Protein AF-0000000069002021 (afdb_homodimer)

Structure (mmCIF, N/CA/C/O backbone):
data_AF-0000000069002021-model_v1
#
loop_
_entity.id
_entity.type
_entity.pdbx_description
1 polymer 'Pathogen-related protein'
#
loop_
_atom_site.group_PDB
_atom_site.id
_atom_site.type_symbol
_atom_site.label_atom_id
_atom_site.label_alt_id
_atom_site.label_comp_id
_atom_site.label_asym_id
_atom_site.label_entity_id
_atom_site.label_seq_id
_atom_site.pdbx_PDB_ins_code
_atom_site.Cartn_x
_atom_site.Cartn_y
_atom_site.Cartn_z
_atom_site.occupancy
_atom_site.B_iso_or_equiv
_atom_site.auth_seq_id
_atom_site.auth_comp_id
_atom_site.auth_asym_id
_atom_site.auth_atom_id
_atom_site.pdbx_PDB_model_num
ATOM 1 N N . MET A 1 1 ? -6.133 -36.781 3.207 1 28.55 1 MET A N 1
ATOM 2 C CA . MET A 1 1 ? -6.461 -35.531 2.486 1 28.55 1 MET A CA 1
ATOM 3 C C . MET A 1 1 ? -7.359 -35.844 1.289 1 28.55 1 MET A C 1
ATOM 5 O O . MET A 1 1 ? -7.008 -36.656 0.428 1 28.55 1 MET A O 1
ATOM 9 N N . ALA A 1 2 ? -8.617 -35.75 1.467 1 33.75 2 ALA A N 1
ATOM 10 C CA . ALA A 1 2 ? -9.586 -36.406 0.592 1 33.75 2 ALA A CA 1
ATOM 11 C C . ALA A 1 2 ? -9.367 -36 -0.865 1 33.75 2 ALA A C 1
ATOM 13 O O . ALA A 1 2 ? -9.367 -34.812 -1.194 1 33.75 2 ALA A O 1
ATOM 14 N N . SER A 1 3 ? -8.609 -36.719 -1.532 1 37.44 3 SER A N 1
ATOM 15 C CA . SER A 1 3 ? -8.516 -36.625 -2.986 1 37.44 3 SER A CA 1
ATOM 16 C C . SER A 1 3 ? -9.898 -36.5 -3.619 1 37.44 3 SER A C 1
ATOM 18 O O . SER A 1 3 ? -10.805 -37.281 -3.322 1 37.44 3 SER A O 1
ATOM 20 N N . LEU A 1 4 ? -10.469 -35.219 -3.709 1 43.62 4 LEU A N 1
ATOM 21 C CA . LEU A 1 4 ? -11.805 -35.125 -4.289 1 43.62 4 LEU A CA 1
ATOM 22 C C . LEU A 1 4 ? -11.938 -36.031 -5.508 1 43.62 4 LEU A C 1
ATOM 24 O O . LEU A 1 4 ? -10.984 -36.188 -6.273 1 43.62 4 LEU A O 1
ATOM 28 N N . VAL A 1 5 ? -12.625 -36.906 -5.52 1 44.97 5 VAL A N 1
ATOM 29 C CA . VAL A 1 5 ? -13.086 -37.656 -6.68 1 44.97 5 VAL A CA 1
ATOM 30 C C . VAL A 1 5 ? -13.281 -36.719 -7.867 1 44.97 5 VAL A C 1
ATOM 32 O O . VAL A 1 5 ? -14.07 -35.781 -7.789 1 44.97 5 VAL A O 1
ATOM 35 N N . GLY A 1 6 ? -12.453 -36.812 -9.047 1 54.03 6 GLY A N 1
ATOM 36 C CA . GLY A 1 6 ? -12.422 -36.062 -10.305 1 54.03 6 GLY A CA 1
ATOM 37 C C . GLY A 1 6 ? -11.336 -35 -10.336 1 54.03 6 GLY A C 1
ATOM 38 O O . GLY A 1 6 ? -11.305 -34.188 -11.25 1 54.03 6 GLY A O 1
ATOM 39 N N . GLY A 1 7 ? -10.305 -35.062 -9.422 1 66.75 7 GLY A N 1
ATOM 40 C CA . GLY A 1 7 ? -9.172 -34.125 -9.445 1 66.75 7 GLY A CA 1
ATOM 41 C C . GLY A 1 7 ? -9.516 -32.75 -8.898 1 66.75 7 GLY A C 1
ATOM 42 O O . GLY A 1 7 ? -10.656 -32.5 -8.508 1 66.75 7 GLY A O 1
ATOM 43 N N . GLY A 1 8 ? -8.609 -32.094 -8.406 1 82.12 8 GLY A N 1
ATOM 44 C CA . GLY A 1 8 ? -8.859 -30.766 -7.875 1 82.12 8 GLY A CA 1
ATOM 45 C C . GLY A 1 8 ? -7.789 -30.297 -6.902 1 82.12 8 GLY A C 1
ATOM 46 O O . GLY A 1 8 ? -6.781 -30.984 -6.707 1 82.12 8 GLY A O 1
ATOM 47 N N . ASP A 1 9 ? -8 -29.141 -6.512 1 92.38 9 ASP A N 1
ATOM 48 C CA . ASP A 1 9 ? -7.113 -28.484 -5.559 1 92.38 9 ASP A CA 1
ATOM 49 C C . ASP A 1 9 ? -7.887 -28 -4.336 1 92.38 9 ASP A C 1
ATOM 51 O O . ASP A 1 9 ? -9.023 -27.531 -4.461 1 92.38 9 ASP A O 1
ATOM 55 N N . LYS A 1 10 ? -7.285 -28.156 -3.217 1 93.75 10 LYS A N 1
ATOM 56 C CA . LYS A 1 10 ? -7.949 -27.844 -1.955 1 93.75 10 LYS A CA 1
ATOM 57 C C . LYS A 1 10 ? -8.258 -26.344 -1.858 1 93.75 10 LYS A C 1
ATOM 59 O O . LYS A 1 10 ? -9.258 -25.953 -1.258 1 93.75 10 LYS A O 1
ATOM 64 N N . TYR A 1 11 ? -7.48 -25.531 -2.475 1 96.94 11 TYR A N 1
ATOM 65 C CA . TYR A 1 11 ? -7.574 -24.094 -2.195 1 96.94 11 TYR A CA 1
ATOM 66 C C . TYR A 1 11 ? -7.887 -23.312 -3.465 1 96.94 11 TYR A C 1
ATOM 68 O O . TYR A 1 11 ? -8.102 -22.094 -3.414 1 96.94 11 TYR A O 1
ATOM 76 N N . ARG A 1 12 ? -7.934 -24 -4.629 1 97.25 12 ARG A N 1
ATOM 77 C CA . ARG A 1 12 ? -8.125 -23.344 -5.918 1 97.25 12 ARG A CA 1
ATOM 78 C C . ARG A 1 12 ? -9.188 -24.062 -6.746 1 97.25 12 ARG A C 1
ATOM 80 O O . ARG A 1 12 ? -9.344 -25.281 -6.633 1 97.25 12 ARG A O 1
ATOM 87 N N . ASP A 1 13 ? -9.797 -23.234 -7.57 1 95.38 13 ASP A N 1
ATOM 88 C CA . ASP A 1 13 ? -10.781 -23.797 -8.492 1 95.38 13 ASP A CA 1
ATOM 89 C C . ASP A 1 13 ? -10.164 -24.078 -9.852 1 95.38 13 ASP A C 1
ATOM 91 O O . ASP A 1 13 ? -9.055 -23.625 -10.141 1 95.38 13 ASP A O 1
ATOM 95 N N . TYR A 1 14 ? -10.859 -24.953 -10.633 1 94.75 14 TYR A N 1
ATOM 96 C CA . TYR A 1 14 ? -10.609 -25.188 -12.047 1 94.75 14 TYR A CA 1
ATOM 97 C C . TYR A 1 14 ? -9.305 -25.953 -12.242 1 94.75 14 TYR A C 1
ATOM 99 O O . TYR A 1 14 ? -8.531 -25.641 -13.156 1 94.75 14 TYR A O 1
ATOM 107 N N . LEU A 1 15 ? -9.047 -26.828 -11.336 1 95.19 15 LEU A N 1
ATOM 108 C CA . LEU A 1 15 ? -7.883 -27.688 -11.445 1 95.19 15 LEU A CA 1
ATOM 109 C C . LEU A 1 15 ? -8.297 -29.156 -11.43 1 95.19 15 LEU A C 1
ATOM 111 O O . LEU A 1 15 ? -7.555 -30.016 -10.945 1 95.19 15 LEU A O 1
ATOM 115 N N . SER A 1 16 ? -9.531 -29.438 -11.922 1 92.44 16 SER A N 1
ATOM 116 C CA . SER A 1 16 ? -9.961 -30.812 -12.094 1 92.44 16 SER A CA 1
ATOM 117 C C . SER A 1 16 ? -9.188 -31.5 -13.211 1 92.44 16 SER A C 1
ATOM 119 O O . SER A 1 16 ? -8.523 -30.844 -14.016 1 92.44 16 SER A O 1
ATOM 121 N N . ASP A 1 17 ? -9.32 -32.781 -13.242 1 91.25 17 ASP A N 1
ATOM 122 C CA . ASP A 1 17 ? -8.641 -33.531 -14.281 1 91.25 17 ASP A CA 1
ATOM 123 C C . ASP A 1 17 ? -9.047 -33.062 -15.672 1 91.25 17 ASP A C 1
ATOM 125 O O . ASP A 1 17 ? -8.203 -32.938 -16.562 1 91.25 17 ASP A O 1
ATOM 129 N N . GLU A 1 18 ? -10.258 -32.875 -15.836 1 90.12 18 GLU A N 1
ATOM 130 C CA . GLU A 1 18 ? -10.766 -32.375 -17.109 1 90.12 18 GLU A CA 1
ATOM 131 C C . GLU A 1 18 ? -10.195 -31.016 -17.453 1 90.12 18 GLU A C 1
ATOM 133 O O . GLU A 1 18 ? -9.805 -30.766 -18.594 1 90.12 18 GLU A O 1
ATOM 138 N N . GLU A 1 19 ? -10.133 -30.156 -16.484 1 90.56 19 GLU A N 1
ATOM 139 C CA . GLU A 1 19 ? -9.586 -28.828 -16.688 1 90.56 19 GLU A CA 1
ATOM 140 C C . GLU A 1 19 ? -8.094 -28.875 -17.016 1 90.56 19 GLU A C 1
ATOM 142 O O . GLU A 1 19 ? -7.613 -28.109 -17.844 1 90.56 19 GLU A O 1
ATOM 147 N N . LEU A 1 20 ? -7.41 -29.734 -16.375 1 91.56 20 LEU A N 1
ATOM 148 C CA . LEU A 1 20 ? -5.969 -29.859 -16.594 1 91.56 20 LEU A CA 1
ATOM 149 C C . LEU A 1 20 ? -5.664 -30.25 -18.031 1 91.56 20 LEU A C 1
ATOM 151 O O . LEU A 1 20 ? -4.688 -29.766 -18.609 1 91.56 20 LEU A O 1
ATOM 155 N N . LYS A 1 21 ? -6.543 -30.984 -18.594 1 90.5 21 LYS A N 1
ATOM 156 C CA . LYS A 1 21 ? -6.336 -31.5 -19.953 1 90.5 21 LYS A CA 1
ATOM 157 C C . LYS A 1 21 ? -6.766 -30.484 -21 1 90.5 21 LYS A C 1
ATOM 159 O O . LYS A 1 21 ? -6.188 -30.422 -22.094 1 90.5 21 LYS A O 1
ATOM 164 N N . ASN A 1 22 ? -7.664 -29.656 -20.641 1 90.31 22 ASN A N 1
ATOM 165 C CA . ASN A 1 22 ? -8.297 -28.828 -21.641 1 90.31 22 ASN A CA 1
ATOM 166 C C . ASN A 1 22 ? -7.82 -27.375 -21.547 1 90.31 22 ASN A C 1
ATOM 168 O O . ASN A 1 22 ? -8.414 -26.484 -22.156 1 90.31 22 ASN A O 1
ATOM 172 N N . THR A 1 23 ? -6.875 -27.109 -20.781 1 92.38 23 THR A N 1
ATOM 173 C CA . THR A 1 23 ? -6.324 -25.766 -20.609 1 92.38 23 THR A CA 1
ATOM 174 C C . THR A 1 23 ? -4.918 -25.688 -21.203 1 92.38 23 THR A C 1
ATOM 176 O O . THR A 1 23 ? -4.133 -26.625 -21.078 1 92.38 23 THR A O 1
ATOM 179 N N . LYS A 1 24 ? -4.645 -24.578 -21.906 1 92.62 24 LYS A N 1
ATOM 180 C CA . LYS A 1 24 ? -3.281 -24.312 -22.359 1 92.62 24 LYS A CA 1
ATOM 181 C C . LYS A 1 24 ? -2.432 -23.703 -21.25 1 92.62 24 LYS A C 1
ATOM 183 O O . LYS A 1 24 ? -2.654 -22.562 -20.844 1 92.62 24 LYS A O 1
ATOM 188 N N . TRP A 1 25 ? -1.463 -24.469 -20.844 1 93.81 25 TRP A N 1
ATOM 189 C CA . TRP A 1 25 ? -0.617 -24.047 -19.734 1 93.81 25 TRP A CA 1
ATOM 190 C C . TRP A 1 25 ? 0.724 -23.516 -20.234 1 93.81 25 TRP A C 1
ATOM 192 O O . TRP A 1 25 ? 1.26 -24.016 -21.234 1 93.81 25 TRP A O 1
ATOM 202 N N . ARG A 1 26 ? 1.294 -22.578 -19.547 1 88.88 26 ARG A N 1
ATOM 203 C CA . ARG A 1 26 ? 2.584 -21.984 -19.906 1 88.88 26 ARG A CA 1
ATOM 204 C C . ARG A 1 26 ? 3.707 -23.016 -19.75 1 88.88 26 ARG A C 1
ATOM 206 O O . ARG A 1 26 ? 4.539 -23.156 -20.656 1 88.88 26 ARG A O 1
ATOM 213 N N . ASN A 1 27 ? 3.789 -23.672 -18.562 1 88.75 27 ASN A N 1
ATOM 214 C CA . ASN A 1 27 ? 4.801 -24.688 -18.266 1 88.75 27 ASN A CA 1
ATOM 215 C C . ASN A 1 27 ? 4.172 -25.953 -17.703 1 88.75 27 ASN A C 1
ATOM 217 O O . ASN A 1 27 ? 4.629 -26.5 -16.703 1 88.75 27 ASN A O 1
ATOM 221 N N . GLY A 1 28 ? 3.027 -26.344 -18.375 1 90.81 28 GLY A N 1
ATOM 222 C CA . GLY A 1 28 ? 2.297 -27.484 -17.859 1 90.81 28 GLY A CA 1
ATOM 223 C C . GLY A 1 28 ? 1.422 -27.156 -16.672 1 90.81 28 GLY A C 1
ATOM 224 O O . GLY A 1 28 ? 1.525 -26.062 -16.109 1 90.81 28 GLY A O 1
ATOM 225 N N . PRO A 1 29 ? 0.554 -28.109 -16.312 1 91.5 29 PRO A N 1
ATOM 226 C CA . PRO A 1 29 ? -0.31 -27.875 -15.156 1 91.5 29 PRO A CA 1
ATOM 227 C C . PRO A 1 29 ? 0.48 -27.656 -13.867 1 91.5 29 PRO A C 1
ATOM 229 O O . PRO A 1 29 ? 1.433 -28.391 -13.594 1 91.5 29 PRO A O 1
ATOM 232 N N . PRO A 1 30 ? 0.052 -26.703 -13.078 1 92.81 30 PRO A N 1
ATOM 233 C CA . PRO A 1 30 ? 0.797 -26.406 -11.852 1 92.81 30 PRO A CA 1
ATOM 234 C C . PRO A 1 30 ? 0.492 -27.391 -10.727 1 92.81 30 PRO A C 1
ATOM 236 O O . PRO A 1 30 ? -0.571 -28.016 -10.727 1 92.81 30 PRO A O 1
ATOM 239 N N . THR A 1 31 ? 1.502 -27.531 -9.867 1 92.25 31 THR A N 1
ATOM 240 C CA . THR A 1 31 ? 1.326 -28.219 -8.594 1 92.25 31 THR A CA 1
ATOM 241 C C . THR A 1 31 ? 1.555 -27.266 -7.426 1 92.25 31 THR A C 1
ATOM 243 O O . THR A 1 31 ? 2.428 -26.391 -7.488 1 92.25 31 THR A O 1
ATOM 246 N N . TYR A 1 32 ? 0.785 -27.422 -6.395 1 95.38 32 TYR A N 1
ATOM 247 C CA . TYR A 1 32 ? 0.842 -26.453 -5.301 1 95.38 32 TYR A CA 1
ATOM 248 C C . TYR A 1 32 ? 1.176 -27.141 -3.982 1 95.38 32 TYR A C 1
ATOM 250 O O . TYR A 1 32 ? 1.042 -26.547 -2.912 1 95.38 32 TYR A O 1
ATOM 258 N N . ASP A 1 33 ? 1.68 -28.328 -4.082 1 95.12 33 ASP A N 1
ATOM 259 C CA . ASP A 1 33 ? 1.96 -29.109 -2.881 1 95.12 33 ASP A CA 1
ATOM 260 C C . ASP A 1 33 ? 2.949 -28.375 -1.975 1 95.12 33 ASP A C 1
ATOM 262 O O . ASP A 1 33 ? 2.734 -28.281 -0.765 1 95.12 33 ASP A O 1
ATOM 266 N N . VAL A 1 34 ? 3.971 -27.891 -2.541 1 95.88 34 VAL A N 1
ATOM 267 C CA . VAL A 1 34 ? 5.043 -27.266 -1.77 1 95.88 34 VAL A CA 1
ATOM 268 C C . VAL A 1 34 ? 4.523 -26.016 -1.074 1 95.88 34 VAL A C 1
ATOM 270 O O . VAL A 1 34 ? 4.645 -25.875 0.146 1 95.88 34 VAL A O 1
ATOM 273 N N . VAL A 1 35 ? 3.893 -25.078 -1.818 1 97.19 35 VAL A N 1
ATOM 274 C CA . VAL A 1 35 ? 3.449 -23.812 -1.247 1 97.19 35 VAL A CA 1
ATOM 275 C C . VAL A 1 35 ? 2.262 -24.047 -0.318 1 97.19 35 VAL A C 1
ATOM 277 O O . VAL A 1 35 ? 2.107 -23.359 0.694 1 97.19 35 VAL A O 1
ATOM 280 N N . ASP A 1 36 ? 1.427 -25.047 -0.603 1 97.81 36 ASP A N 1
ATOM 281 C CA . ASP A 1 36 ? 0.29 -25.344 0.262 1 97.81 36 ASP A CA 1
ATOM 282 C C . ASP A 1 36 ? 0.752 -25.906 1.602 1 97.81 36 ASP A C 1
ATOM 284 O O . ASP A 1 36 ? 0.124 -25.672 2.635 1 97.81 36 ASP A O 1
ATOM 288 N N . LYS A 1 37 ? 1.803 -26.703 1.542 1 97.88 37 LYS A N 1
ATOM 289 C CA . LYS A 1 37 ? 2.377 -27.172 2.795 1 97.88 37 LYS A CA 1
ATOM 290 C C . LYS A 1 37 ? 2.838 -26.016 3.67 1 97.88 37 LYS A C 1
ATOM 292 O O . LYS A 1 37 ? 2.523 -25.969 4.863 1 97.88 37 LYS A O 1
ATOM 297 N N . LEU A 1 38 ? 3.562 -25.094 3.123 1 98.38 38 LEU A N 1
ATOM 298 C CA . LEU A 1 38 ? 3.996 -23.906 3.84 1 98.38 38 LEU A CA 1
ATOM 299 C C . LEU A 1 38 ? 2.797 -23.125 4.367 1 98.38 38 LEU A C 1
ATOM 301 O O . LEU A 1 38 ? 2.773 -22.734 5.539 1 98.38 38 LEU A O 1
ATOM 305 N N . PHE A 1 39 ? 1.794 -22.984 3.559 1 98.62 39 PHE A N 1
ATOM 306 C CA . PHE A 1 39 ? 0.567 -22.266 3.889 1 98.62 39 PHE A CA 1
ATOM 307 C C . PHE A 1 39 ? -0.126 -22.906 5.086 1 98.62 39 PHE A C 1
ATOM 309 O O . PHE A 1 39 ? -0.451 -22.219 6.059 1 98.62 39 PHE A O 1
ATOM 316 N N . GLU A 1 40 ? -0.226 -24.094 5.035 1 98.25 40 GLU A N 1
ATOM 317 C CA . GLU A 1 40 ? -0.945 -24.797 6.094 1 98.25 40 GLU A CA 1
ATOM 318 C C . GLU A 1 40 ? -0.158 -24.781 7.402 1 98.25 40 GLU A C 1
ATOM 320 O O . GLU A 1 40 ? -0.74 -24.672 8.484 1 98.25 40 GLU A O 1
ATOM 325 N N . GLN A 1 41 ? 1.05 -24.812 7.281 1 98.25 41 GLN A N 1
ATOM 326 C CA . GLN A 1 41 ? 1.897 -24.875 8.469 1 98.25 41 GLN A CA 1
ATOM 327 C C . GLN A 1 41 ? 1.972 -23.516 9.156 1 98.25 41 GLN A C 1
ATOM 329 O O . GLN A 1 41 ? 2.102 -23.438 10.375 1 98.25 41 GLN A O 1
ATOM 334 N N . GLU A 1 42 ? 1.849 -22.406 8.328 1 98.56 42 GLU A N 1
ATOM 335 C CA . GLU A 1 42 ? 2.262 -21.141 8.914 1 98.56 42 GLU A CA 1
ATOM 336 C C . GLU A 1 42 ? 1.166 -20.078 8.781 1 98.56 42 GLU A C 1
ATOM 338 O O . GLU A 1 42 ? 1.31 -18.969 9.273 1 98.56 42 GLU A O 1
ATOM 343 N N . ARG A 1 43 ? 0.041 -20.422 8.117 1 98.56 43 ARG A N 1
ATOM 344 C CA . ARG A 1 43 ? -1.068 -19.469 8.078 1 98.56 43 ARG A CA 1
ATOM 345 C C . ARG A 1 43 ? -1.51 -19.078 9.484 1 98.56 43 ARG A C 1
ATOM 347 O O . ARG A 1 43 ? -1.4 -19.875 10.414 1 98.56 43 ARG A O 1
ATOM 354 N N . THR A 1 44 ? -1.984 -17.844 9.617 1 98.44 44 THR A N 1
ATOM 355 C CA . THR A 1 44 ? -2.369 -17.344 10.938 1 98.44 44 THR A CA 1
ATOM 356 C C . THR A 1 44 ? -3.887 -17.375 11.102 1 98.44 44 THR A C 1
ATOM 358 O O . THR A 1 44 ? -4.402 -17.141 12.195 1 98.44 44 THR A O 1
ATOM 361 N N . HIS A 1 45 ? -4.617 -17.688 9.984 1 98.19 45 HIS A N 1
ATOM 362 C CA . HIS A 1 45 ? -6.074 -17.766 10.008 1 98.19 45 HIS A CA 1
ATOM 363 C C . HIS A 1 45 ? -6.566 -19.031 9.289 1 98.19 45 HIS A C 1
ATOM 365 O O . HIS A 1 45 ? -6.031 -19.406 8.242 1 98.19 45 HIS A O 1
ATOM 371 N N . VAL A 1 46 ? -7.52 -19.672 9.945 1 97.94 46 VAL A N 1
ATOM 372 C CA . VAL A 1 46 ? -8.297 -20.719 9.297 1 97.94 46 VAL A CA 1
ATOM 373 C C . VAL A 1 46 ? -9.766 -20.297 9.219 1 97.94 46 VAL A C 1
ATOM 375 O O . VAL A 1 46 ? -10.406 -20.078 10.25 1 97.94 46 VAL A O 1
ATOM 378 N N . TRP A 1 47 ? -10.25 -20.188 8.031 1 98 47 TRP A N 1
ATOM 379 C CA . TRP A 1 47 ? -11.617 -19.719 7.848 1 98 47 TRP A CA 1
ATOM 380 C C . TRP A 1 47 ? -12.586 -20.875 7.68 1 98 47 TRP A C 1
ATOM 382 O O . TRP A 1 47 ? -12.258 -21.875 7.047 1 98 47 TRP A O 1
ATOM 392 N N . ALA A 1 48 ? -13.781 -20.672 8.188 1 97.75 48 ALA A N 1
ATOM 393 C CA . ALA A 1 48 ? -14.82 -21.672 8.023 1 97.75 48 ALA A CA 1
ATOM 394 C C . ALA A 1 48 ? -15.164 -21.875 6.551 1 97.75 48 ALA A C 1
ATOM 396 O O . ALA A 1 48 ? -15.273 -20.906 5.801 1 97.75 48 ALA A O 1
ATOM 397 N N . GLU A 1 49 ? -15.312 -23.188 6.223 1 95.5 49 GLU A N 1
ATOM 398 C CA . GLU A 1 49 ? -15.688 -23.484 4.848 1 95.5 49 GLU A CA 1
ATOM 399 C C . GLU A 1 49 ? -16.969 -22.75 4.449 1 95.5 49 GLU A C 1
ATOM 401 O O . GLU A 1 49 ? -17.938 -22.75 5.195 1 95.5 49 GLU A O 1
ATOM 406 N N . GLY A 1 50 ? -16.891 -22.016 3.387 1 95.81 50 GLY A N 1
ATOM 407 C CA . GLY A 1 50 ? -18.078 -21.328 2.885 1 95.81 50 GLY A CA 1
ATOM 408 C C . GLY A 1 50 ? -18.203 -19.906 3.395 1 95.81 50 GLY A C 1
ATOM 409 O O . GLY A 1 50 ? -19.047 -19.141 2.908 1 95.81 50 GLY A O 1
ATOM 410 N N . SER A 1 51 ? -17.422 -19.531 4.406 1 97.69 51 SER A N 1
ATOM 411 C CA . SER A 1 51 ? -17.438 -18.156 4.863 1 97.69 51 SER A CA 1
ATOM 412 C C . SER A 1 51 ? -16.969 -17.203 3.762 1 97.69 51 SER A C 1
ATOM 414 O O . SER A 1 51 ? -16.406 -17.641 2.758 1 97.69 51 SER A O 1
ATOM 416 N N . VAL A 1 52 ? -17.297 -15.961 3.914 1 97.88 52 VAL A N 1
ATOM 417 C CA . VAL A 1 52 ? -16.875 -14.969 2.93 1 97.88 52 VAL A CA 1
ATOM 418 C C . VAL A 1 52 ? -15.359 -14.961 2.814 1 97.88 52 VAL A C 1
ATOM 420 O O . VAL A 1 52 ? -14.812 -14.859 1.712 1 97.88 52 VAL A O 1
ATOM 423 N N . GLU A 1 53 ? -14.656 -15.094 3.936 1 98.44 53 GLU A N 1
ATOM 424 C CA . GLU A 1 53 ? -13.195 -15.125 3.943 1 98.44 53 GLU A CA 1
ATOM 425 C C . GLU A 1 53 ? -12.664 -16.344 3.178 1 98.44 53 GLU A C 1
ATOM 427 O O . GLU A 1 53 ? -11.695 -16.219 2.418 1 98.44 53 GLU A O 1
ATOM 432 N N . ASP A 1 54 ? -13.281 -17.438 3.367 1 98.12 54 ASP A N 1
ATOM 433 C CA . ASP A 1 54 ? -12.914 -18.656 2.654 1 98.12 54 ASP A CA 1
ATOM 434 C C . ASP A 1 54 ? -13.094 -18.484 1.146 1 98.12 54 ASP A C 1
ATOM 436 O O . ASP A 1 54 ? -12.211 -18.844 0.367 1 98.12 54 ASP A O 1
ATOM 440 N N . LYS A 1 55 ? -14.172 -17.922 0.771 1 98.06 55 LYS A N 1
ATOM 441 C CA . LYS A 1 55 ? -14.484 -17.719 -0.64 1 98.06 55 LYS A CA 1
ATOM 442 C C . LYS A 1 55 ? -13.523 -16.719 -1.279 1 98.06 55 LYS A C 1
ATOM 444 O O . LYS A 1 55 ? -13.07 -16.922 -2.408 1 98.06 55 LYS A O 1
ATOM 449 N N . VAL A 1 56 ? -13.211 -15.68 -0.537 1 98.56 56 VAL A N 1
ATOM 450 C CA . VAL A 1 56 ? -12.305 -14.664 -1.055 1 98.56 56 VAL A CA 1
ATOM 451 C C . VAL A 1 56 ? -10.898 -15.242 -1.19 1 98.56 56 VAL A C 1
ATOM 453 O O . VAL A 1 56 ? -10.211 -14.992 -2.186 1 98.56 56 VAL A O 1
ATOM 456 N N . GLN A 1 57 ? -10.469 -15.992 -0.237 1 98.75 57 GLN A N 1
ATOM 457 C CA . GLN A 1 57 ? -9.156 -16.625 -0.3 1 98.75 57 GLN A CA 1
ATOM 458 C C . GLN A 1 57 ? -9.055 -17.578 -1.482 1 98.75 57 GLN A C 1
ATOM 460 O O . GLN A 1 57 ? -8.055 -17.594 -2.195 1 98.75 57 GLN A O 1
ATOM 465 N N . ARG A 1 58 ? -10.086 -18.375 -1.699 1 98.25 58 ARG A N 1
ATOM 466 C CA . ARG A 1 58 ? -10.125 -19.281 -2.84 1 98.25 58 ARG A CA 1
ATOM 467 C C . ARG A 1 58 ? -10.094 -18.516 -4.156 1 98.25 58 ARG A C 1
ATOM 469 O O . ARG A 1 58 ? -9.367 -18.875 -5.078 1 98.25 58 ARG A O 1
ATOM 476 N N . LEU A 1 59 ? -10.859 -17.438 -4.23 1 98.25 59 LEU A N 1
ATOM 477 C CA . LEU A 1 59 ? -10.883 -16.609 -5.426 1 98.25 59 LEU A CA 1
ATOM 478 C C . LEU A 1 59 ? -9.508 -16.016 -5.703 1 98.25 59 LEU A C 1
ATOM 480 O O . LEU A 1 59 ? -9.031 -16.031 -6.84 1 98.25 59 LEU A O 1
ATOM 484 N N . LEU A 1 60 ? -8.875 -15.516 -4.648 1 98.56 60 LEU A N 1
ATOM 485 C CA . LEU A 1 60 ? -7.547 -14.922 -4.762 1 98.56 60 LEU A CA 1
ATOM 486 C C . LEU A 1 60 ? -6.539 -15.945 -5.285 1 98.56 60 LEU A C 1
ATOM 488 O O . LEU A 1 60 ? -5.816 -15.672 -6.246 1 98.56 60 LEU A O 1
ATOM 492 N N . LYS A 1 61 ? -6.508 -17.078 -4.691 1 98.31 61 LYS A N 1
ATOM 493 C CA . LYS A 1 61 ? -5.551 -18.109 -5.074 1 98.31 61 LYS A CA 1
ATOM 494 C C . LYS A 1 61 ? -5.844 -18.641 -6.477 1 98.31 61 LYS A C 1
ATOM 496 O O . LYS A 1 61 ? -4.922 -18.938 -7.238 1 98.31 61 LYS A O 1
ATOM 501 N N . THR A 1 62 ? -7.102 -18.75 -6.809 1 97.75 62 THR A N 1
ATOM 502 C CA . THR A 1 62 ? -7.496 -19.172 -8.148 1 97.75 62 THR A CA 1
ATOM 503 C C . THR A 1 62 ? -7.066 -18.141 -9.188 1 97.75 62 THR A C 1
ATOM 505 O O . THR A 1 62 ? -6.473 -18.5 -10.211 1 97.75 62 THR A O 1
ATOM 508 N N . TRP A 1 63 ? -7.371 -16.922 -8.898 1 97.31 63 TRP A N 1
ATOM 509 C CA . TRP A 1 63 ? -7 -15.836 -9.797 1 97.31 63 TRP A CA 1
ATOM 510 C C . TRP A 1 63 ? -5.492 -15.812 -10.039 1 97.31 63 TRP A C 1
ATOM 512 O O . TRP A 1 63 ? -5.039 -15.703 -11.18 1 97.31 63 TRP A O 1
ATOM 522 N N . GLU A 1 64 ? -4.746 -15.922 -8.953 1 95.88 64 GLU A N 1
ATOM 523 C CA . GLU A 1 64 ? -3.289 -15.922 -9.062 1 95.88 64 GLU A CA 1
ATOM 524 C C . GLU A 1 64 ? -2.803 -17.094 -9.906 1 95.88 64 GLU A C 1
ATOM 526 O O . GLU A 1 64 ? -1.912 -16.938 -10.742 1 95.88 64 GLU A O 1
ATOM 531 N N . MET A 1 65 ? -3.32 -18.25 -9.672 1 95.44 65 MET A N 1
ATOM 532 C CA . MET A 1 65 ? -2.967 -19.438 -10.43 1 95.44 65 MET A CA 1
ATOM 533 C C . MET A 1 65 ? -3.199 -19.219 -11.922 1 95.44 65 MET A C 1
ATOM 535 O O . MET A 1 65 ? -2.324 -19.516 -12.742 1 95.44 65 MET A O 1
ATOM 539 N N . GLU A 1 66 ? -4.312 -18.703 -12.25 1 95 66 GLU A N 1
ATOM 540 C CA . GLU A 1 66 ? -4.637 -18.469 -13.656 1 95 66 GLU A CA 1
ATOM 541 C C . GLU A 1 66 ? -3.725 -17.422 -14.273 1 95 66 GLU A C 1
ATOM 543 O O . GLU A 1 66 ? -3.236 -17.594 -15.391 1 95 66 GLU A O 1
ATOM 548 N N . LEU A 1 67 ? -3.479 -16.391 -13.539 1 92.12 67 LEU A N 1
ATOM 549 C CA . LEU A 1 67 ? -2.639 -15.297 -14.008 1 92.12 67 LEU A CA 1
ATOM 550 C C . LEU A 1 67 ? -1.229 -15.781 -14.32 1 92.12 67 LEU A C 1
ATOM 552 O O . LEU A 1 67 ? -0.63 -15.367 -15.32 1 92.12 67 LEU A O 1
ATOM 556 N N . VAL A 1 68 ? -0.742 -16.656 -13.547 1 90.75 68 VAL A N 1
ATOM 557 C CA . VAL A 1 68 ? 0.65 -17.078 -13.648 1 90.75 68 VAL A CA 1
ATOM 558 C C . VAL A 1 68 ? 0.773 -18.219 -14.656 1 90.75 68 VAL A C 1
ATOM 560 O O . VAL A 1 68 ? 1.729 -18.266 -15.43 1 90.75 68 VAL A O 1
ATOM 563 N N . HIS A 1 69 ? -0.209 -19.109 -14.742 1 92.81 69 HIS A N 1
ATOM 564 C CA . HIS A 1 69 ? 0.049 -20.375 -15.398 1 92.81 69 HIS A CA 1
ATOM 565 C C . HIS A 1 69 ? -0.693 -20.469 -16.719 1 92.81 69 HIS A C 1
ATOM 567 O O . HIS A 1 69 ? -0.338 -21.297 -17.578 1 92.81 69 HIS A O 1
ATOM 573 N N . LYS A 1 70 ? -1.749 -19.75 -16.859 1 91.81 70 LYS A N 1
ATOM 574 C CA . LYS A 1 70 ? -2.48 -19.828 -18.125 1 91.81 70 LYS A CA 1
ATOM 575 C C . LYS A 1 70 ? -1.902 -18.859 -19.156 1 91.81 70 LYS A C 1
ATOM 577 O O . LYS A 1 70 ? -1.621 -17.703 -18.828 1 91.81 70 LYS A O 1
ATOM 582 N N . ILE A 1 71 ? -1.74 -19.312 -20.344 1 88.31 71 ILE A N 1
ATOM 583 C CA . ILE A 1 71 ? -1.117 -18.531 -21.406 1 88.31 71 ILE A CA 1
ATOM 584 C C . ILE A 1 71 ? -2.152 -17.609 -22.047 1 88.31 71 ILE A C 1
ATOM 586 O O . ILE A 1 71 ? -1.865 -16.453 -22.344 1 88.31 71 ILE A O 1
ATOM 590 N N . ASP A 1 72 ? -3.314 -18.141 -22.266 1 89.5 72 ASP A N 1
ATOM 591 C CA . ASP A 1 72 ? -4.387 -17.422 -22.938 1 89.5 72 ASP A CA 1
ATOM 592 C C . ASP A 1 72 ? -5.324 -16.766 -21.922 1 89.5 72 ASP A C 1
ATOM 594 O O . ASP A 1 72 ? -6.035 -17.453 -21.188 1 89.5 72 ASP A O 1
ATOM 598 N N . PRO A 1 73 ? -5.363 -15.422 -21.969 1 89.06 73 PRO A N 1
ATOM 599 C CA . PRO A 1 73 ? -6.262 -14.742 -21.031 1 89.06 73 PRO A CA 1
ATOM 600 C C . PRO A 1 73 ? -7.715 -15.188 -21.172 1 89.06 73 PRO A C 1
ATOM 602 O O . PRO A 1 73 ? -8.484 -15.125 -20.219 1 89.06 73 PRO A O 1
ATOM 605 N N . ASN A 1 74 ? -8.047 -15.656 -22.312 1 89.38 74 ASN A N 1
ATOM 606 C CA . ASN A 1 74 ? -9.422 -16.094 -22.531 1 89.38 74 ASN A CA 1
ATOM 607 C C . ASN A 1 74 ? -9.727 -17.406 -21.828 1 89.38 74 ASN A C 1
ATOM 609 O O . ASN A 1 74 ? -10.891 -17.781 -21.688 1 89.38 74 ASN A O 1
ATOM 613 N N . ASP A 1 75 ? -8.734 -18.078 -21.375 1 91.12 75 ASP A N 1
ATOM 614 C CA . ASP A 1 75 ? -8.914 -19.328 -20.625 1 91.12 75 ASP A CA 1
ATOM 615 C C . ASP A 1 75 ? -9.141 -19.047 -19.141 1 91.12 75 ASP A C 1
ATOM 617 O O . ASP A 1 75 ? -9.477 -19.953 -18.375 1 91.12 75 ASP A O 1
ATOM 621 N N . MET A 1 76 ? -8.992 -17.812 -18.75 1 93.31 76 MET A N 1
ATOM 622 C CA . MET A 1 76 ? -9.203 -17.484 -17.344 1 93.31 76 MET A CA 1
ATOM 623 C C . MET A 1 76 ? -10.688 -17.484 -17 1 93.31 76 MET A C 1
ATOM 625 O O . MET A 1 76 ? -11.5 -16.906 -17.719 1 93.31 76 MET A O 1
ATOM 629 N N . LYS A 1 77 ? -10.969 -18.078 -15.945 1 95.62 77 LYS A N 1
ATOM 630 C CA . LYS A 1 77 ? -12.375 -18.234 -15.562 1 95.62 77 LYS A CA 1
ATOM 631 C C . LYS A 1 77 ? -12.727 -17.312 -14.398 1 95.62 77 LYS A C 1
ATOM 633 O O . LYS A 1 77 ? -13.898 -17.016 -14.172 1 95.62 77 LYS A O 1
ATOM 638 N N . SER A 1 78 ? -11.758 -16.875 -13.664 1 96.88 78 SER A N 1
ATOM 639 C CA . SER A 1 78 ? -12 -15.992 -12.531 1 96.88 78 SER A CA 1
ATOM 640 C C . SER A 1 78 ? -12.203 -14.547 -12.984 1 96.88 78 SER A C 1
ATOM 642 O O . SER A 1 78 ? -12.695 -13.711 -12.227 1 96.88 78 SER A O 1
ATOM 644 N N . VAL A 1 79 ? -11.789 -14.266 -14.211 1 96.69 79 VAL A N 1
ATOM 645 C CA . VAL A 1 79 ? -11.836 -12.891 -14.703 1 96.69 79 VAL A CA 1
ATOM 646 C C . VAL A 1 79 ? -12.641 -12.836 -16 1 96.69 79 VAL A C 1
ATOM 648 O O . VAL A 1 79 ? -12.773 -13.844 -16.703 1 96.69 79 VAL A O 1
ATOM 651 N N . ASP A 1 80 ? -13.195 -11.688 -16.25 1 95.44 80 ASP A N 1
ATOM 652 C CA . ASP A 1 80 ? -13.648 -11.328 -17.578 1 95.44 80 ASP A CA 1
ATOM 653 C C . ASP A 1 80 ? -12.547 -10.641 -18.375 1 95.44 80 ASP A C 1
ATOM 655 O O . ASP A 1 80 ? -12.242 -9.469 -18.141 1 95.44 80 ASP A O 1
ATOM 659 N N . PRO A 1 81 ? -11.945 -11.312 -19.266 1 92.06 81 PRO A N 1
ATOM 660 C CA . PRO A 1 81 ? -10.75 -10.773 -19.906 1 92.06 81 PRO A CA 1
ATOM 661 C C . PRO A 1 81 ? -11.047 -9.539 -20.766 1 92.06 81 PRO A C 1
ATOM 663 O O . PRO A 1 81 ? -10.133 -8.789 -21.109 1 92.06 81 PRO A O 1
ATOM 666 N N . THR A 1 82 ? -12.297 -9.289 -21.125 1 93.62 82 THR A N 1
ATOM 667 C CA . THR A 1 82 ? -12.648 -8.164 -21.984 1 93.62 82 THR A CA 1
ATOM 668 C C . THR A 1 82 ? -12.805 -6.891 -21.156 1 93.62 82 THR A C 1
ATOM 670 O O . THR A 1 82 ? -12.758 -5.785 -21.703 1 93.62 82 THR A O 1
ATOM 673 N N . LYS A 1 83 ? -12.906 -7.066 -19.859 1 96.44 83 LYS A N 1
ATOM 674 C CA . LYS A 1 83 ? -13.156 -5.906 -19 1 96.44 83 LYS A CA 1
ATOM 675 C C . LYS A 1 83 ? -12.062 -5.746 -17.953 1 96.44 83 LYS A C 1
ATOM 677 O O . LYS A 1 83 ? -11.914 -4.676 -17.359 1 96.44 83 LYS A O 1
ATOM 682 N N . PHE A 1 84 ? -11.328 -6.746 -17.812 1 97.31 84 PHE A N 1
ATOM 683 C CA . PHE A 1 84 ? -10.438 -6.859 -16.672 1 97.31 84 PHE A CA 1
ATOM 684 C C . PHE A 1 84 ? -9.305 -5.84 -16.75 1 97.31 84 PHE A C 1
ATOM 686 O O . PHE A 1 84 ? -8.68 -5.691 -17.812 1 97.31 84 PHE A O 1
ATOM 693 N N . LYS A 1 85 ? -9.086 -5.117 -15.602 1 97.69 85 LYS A N 1
ATOM 694 C CA . LYS A 1 85 ? -7.918 -4.258 -15.406 1 97.69 85 LYS A CA 1
ATOM 695 C C . LYS A 1 85 ? -7.301 -4.473 -14.031 1 97.69 85 LYS A C 1
ATOM 697 O O . LYS A 1 85 ? -8.016 -4.621 -13.039 1 97.69 85 LYS A O 1
ATOM 702 N N . LYS A 1 86 ? -6.031 -4.5 -14.031 1 97.81 86 LYS A N 1
ATOM 703 C CA . LYS A 1 86 ? -5.301 -4.648 -12.781 1 97.81 86 LYS A CA 1
ATOM 704 C C . LYS A 1 86 ? -4.379 -3.461 -12.531 1 97.81 86 LYS A C 1
ATOM 706 O O . LYS A 1 86 ? -3.646 -3.041 -13.43 1 97.81 86 LYS A O 1
ATOM 711 N N . SER A 1 87 ? -4.414 -2.934 -11.32 1 97.94 87 SER A N 1
ATOM 712 C CA . SER A 1 87 ? -3.523 -1.831 -10.969 1 97.94 87 SER A CA 1
ATOM 713 C C . SER A 1 87 ? -2.875 -2.055 -9.609 1 97.94 87 SER A C 1
ATOM 715 O O . SER A 1 87 ? -3.422 -2.766 -8.758 1 97.94 87 SER A O 1
ATOM 717 N N . VAL A 1 88 ? -1.698 -1.497 -9.477 1 98.19 88 VAL A N 1
ATOM 718 C CA . VAL A 1 88 ? -0.956 -1.564 -8.219 1 98.19 88 VAL A CA 1
ATOM 719 C C . VAL A 1 88 ? -0.623 -0.154 -7.742 1 98.19 88 VAL A C 1
ATOM 721 O O . VAL A 1 88 ? -0.055 0.645 -8.492 1 98.19 88 VAL A O 1
ATOM 724 N N . ASN A 1 89 ? -1.023 0.121 -6.539 1 98.5 89 ASN A N 1
ATOM 725 C CA . ASN A 1 89 ? -0.696 1.373 -5.863 1 98.5 89 ASN A CA 1
ATOM 726 C C . ASN A 1 89 ? -1.221 2.58 -6.637 1 98.5 89 ASN A C 1
ATOM 728 O O . ASN A 1 89 ? -0.536 3.598 -6.742 1 98.5 89 ASN A O 1
ATOM 732 N N . GLY A 1 90 ? -2.324 2.428 -7.238 1 97.56 90 GLY A N 1
ATOM 733 C CA . GLY A 1 90 ? -2.998 3.541 -7.887 1 97.56 90 GLY A CA 1
ATOM 734 C C . GLY A 1 90 ? -2.486 3.814 -9.289 1 97.56 90 GLY A C 1
ATOM 735 O O . GLY A 1 90 ? -2.908 4.777 -9.93 1 97.56 90 GLY A O 1
ATOM 736 N N . ARG A 1 91 ? -1.626 3 -9.789 1 97.06 91 ARG A N 1
ATOM 737 C CA . ARG A 1 91 ? -1.132 3.143 -11.156 1 97.06 91 ARG A CA 1
ATOM 738 C C . ARG A 1 91 ? -2.223 2.816 -12.164 1 97.06 91 ARG A C 1
ATOM 740 O O . ARG A 1 91 ? -3.297 2.338 -11.797 1 97.06 91 ARG A O 1
ATOM 747 N N . LYS A 1 92 ? -1.87 3.074 -13.406 1 96.12 92 LYS A N 1
ATOM 748 C CA . LYS A 1 92 ? -2.814 2.807 -14.484 1 96.12 92 LYS A CA 1
ATOM 749 C C . LYS A 1 92 ? -3.227 1.337 -14.508 1 96.12 92 LYS A C 1
ATOM 751 O O . LYS A 1 92 ? -2.391 0.449 -14.32 1 96.12 92 LYS A O 1
ATOM 756 N N . GLY A 1 93 ? -4.508 1.161 -14.688 1 97.38 93 GLY A N 1
ATOM 757 C CA . GLY A 1 93 ? -4.984 -0.202 -14.859 1 97.38 93 GLY A CA 1
ATOM 758 C C . GLY A 1 93 ? -4.488 -0.849 -16.141 1 97.38 93 GLY A C 1
ATOM 759 O O . GLY A 1 93 ? -4.566 -0.25 -17.219 1 97.38 93 GLY A O 1
ATOM 760 N N . LEU A 1 94 ? -4.016 -2.086 -16.016 1 97 94 LEU A N 1
ATOM 761 C CA . LEU A 1 94 ? -3.482 -2.814 -17.156 1 97 94 LEU A CA 1
ATOM 762 C C . LEU A 1 94 ? -4.469 -3.873 -17.641 1 97 94 LEU A C 1
ATOM 764 O O . LEU A 1 94 ? -4.977 -4.66 -16.844 1 97 94 LEU A O 1
ATOM 768 N N . THR A 1 95 ? -4.691 -3.844 -18.906 1 94.94 95 THR A N 1
ATOM 769 C CA . THR A 1 95 ? -5.387 -4.98 -19.516 1 94.94 95 THR A CA 1
ATOM 770 C C . THR A 1 95 ? -4.488 -6.215 -19.516 1 94.94 95 THR A C 1
ATOM 772 O O . THR A 1 95 ? -3.277 -6.109 -19.328 1 94.94 95 THR A O 1
ATOM 775 N N . PRO A 1 96 ? -5.121 -7.371 -19.75 1 92.06 96 PRO A N 1
ATOM 776 C CA . PRO A 1 96 ? -4.289 -8.57 -19.844 1 92.06 96 PRO A CA 1
ATOM 777 C C . PRO A 1 96 ? -3.197 -8.453 -20.906 1 92.06 96 PRO A C 1
ATOM 779 O O . PRO A 1 96 ? -2.051 -8.844 -20.672 1 92.06 96 PRO A O 1
ATOM 782 N N . GLU A 1 97 ? -3.473 -7.84 -22.016 1 89.44 97 GLU A N 1
ATOM 783 C CA . GLU A 1 97 ? -2.504 -7.664 -23.094 1 89.44 97 GLU A CA 1
ATOM 784 C C . GLU A 1 97 ? -1.381 -6.719 -22.688 1 89.44 97 GLU A C 1
ATOM 786 O O . GLU A 1 97 ? -0.209 -6.977 -22.953 1 89.44 97 GLU A O 1
ATOM 791 N N . GLU A 1 98 ? -1.735 -5.656 -22.047 1 93.06 98 GLU A N 1
ATOM 792 C CA . GLU A 1 98 ? -0.734 -4.707 -21.562 1 93.06 98 GLU A CA 1
ATOM 793 C C . GLU A 1 98 ? 0.166 -5.344 -20.516 1 93.06 98 GLU A C 1
ATOM 795 O O . GLU A 1 98 ? 1.371 -5.086 -20.484 1 93.06 98 GLU A O 1
ATOM 800 N N . ALA A 1 99 ? -0.441 -6.121 -19.656 1 91.94 99 ALA A N 1
ATOM 801 C CA . ALA 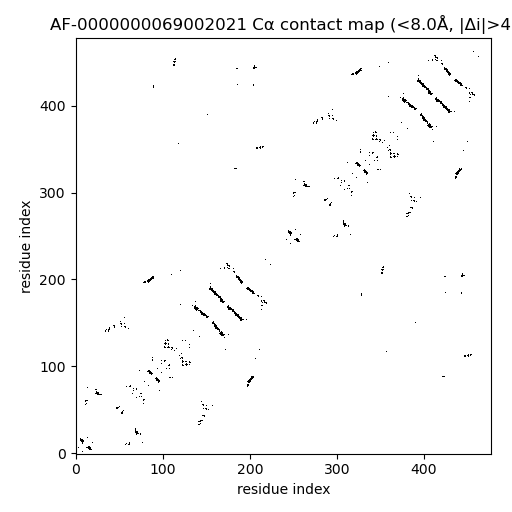A 1 99 ? 0.317 -6.812 -18.625 1 91.94 99 ALA A CA 1
ATOM 802 C C . ALA A 1 99 ? 1.344 -7.762 -19.234 1 91.94 99 ALA A C 1
ATOM 804 O O . ALA A 1 99 ? 2.488 -7.824 -18.781 1 91.94 99 ALA A O 1
ATOM 805 N N . ILE A 1 100 ? 0.923 -8.5 -20.203 1 87.38 100 ILE A N 1
ATOM 806 C CA . ILE A 1 100 ? 1.806 -9.445 -20.891 1 87.38 100 ILE A CA 1
ATOM 807 C C . ILE A 1 100 ? 2.979 -8.688 -21.516 1 87.38 100 ILE A C 1
ATOM 809 O O . ILE A 1 100 ? 4.129 -9.125 -21.406 1 87.38 100 ILE A O 1
ATOM 813 N N . LYS A 1 101 ? 2.736 -7.531 -22.094 1 88.69 101 LYS A N 1
ATOM 814 C CA . LYS A 1 101 ? 3.768 -6.723 -22.734 1 88.69 101 LYS A CA 1
ATOM 815 C C . LYS A 1 101 ? 4.809 -6.25 -21.719 1 88.69 101 LYS A C 1
ATOM 817 O O . LYS A 1 101 ? 5.988 -6.105 -22.062 1 88.69 101 LYS A O 1
ATOM 822 N N . LEU A 1 102 ? 4.379 -6.133 -20.516 1 89.56 102 LEU A N 1
ATOM 823 C CA . LEU A 1 102 ? 5.266 -5.66 -19.453 1 89.56 102 LEU A CA 1
ATOM 824 C C . LEU A 1 102 ? 6 -6.828 -18.797 1 89.56 102 LEU A C 1
ATOM 826 O O . LEU A 1 102 ? 6.73 -6.637 -17.828 1 89.56 102 LEU A O 1
ATOM 830 N N . GLY A 1 103 ? 5.762 -8.023 -19.266 1 85.81 103 GLY A N 1
ATOM 831 C CA . GLY A 1 103 ? 6.438 -9.203 -18.734 1 85.81 103 GLY A CA 1
ATOM 832 C C . GLY A 1 103 ? 5.629 -9.922 -17.672 1 85.81 103 GLY A C 1
ATOM 833 O O . GLY A 1 103 ? 6.113 -10.875 -17.062 1 85.81 103 GLY A O 1
ATOM 834 N N . GLY A 1 104 ? 4.461 -9.453 -17.359 1 82.56 104 GLY A N 1
ATOM 835 C CA . GLY A 1 104 ? 3.525 -10.125 -16.484 1 82.56 104 GLY A CA 1
ATOM 836 C C . GLY A 1 104 ? 4.086 -10.367 -15.094 1 82.56 104 GLY A C 1
ATOM 837 O O . GLY A 1 104 ? 5.172 -9.883 -14.758 1 82.56 104 GLY A O 1
ATOM 838 N N . GLY A 1 105 ? 3.197 -11.055 -14.203 1 84.88 105 GLY A N 1
ATOM 839 C CA . GLY A 1 105 ? 3.617 -11.555 -12.906 1 84.88 105 GLY A CA 1
ATOM 840 C C . GLY A 1 105 ? 4.246 -10.492 -12.031 1 84.88 105 GLY A C 1
ATOM 841 O O . GLY A 1 105 ? 3.654 -9.43 -11.812 1 84.88 105 GLY A O 1
ATOM 842 N N . TYR A 1 106 ? 5.426 -10.82 -11.625 1 90.62 106 TYR A N 1
ATOM 843 C CA . TYR A 1 106 ? 6.152 -9.977 -10.688 1 90.62 106 TYR A CA 1
ATOM 844 C C . TYR A 1 106 ? 6.477 -8.625 -11.305 1 90.62 106 TYR A C 1
ATOM 846 O O . TYR A 1 106 ? 6.496 -7.605 -10.609 1 90.62 106 TYR A O 1
ATOM 854 N N . ASN A 1 107 ? 6.668 -8.594 -12.594 1 93.62 107 ASN A N 1
ATOM 855 C CA . ASN A 1 107 ? 6.996 -7.332 -13.25 1 93.62 107 ASN A CA 1
ATOM 856 C C . ASN A 1 107 ? 5.871 -6.309 -13.102 1 93.62 107 ASN A C 1
ATOM 858 O O . ASN A 1 107 ? 6.125 -5.137 -12.828 1 93.62 107 ASN A O 1
ATOM 862 N N . THR A 1 108 ? 4.668 -6.77 -13.273 1 94.81 108 THR A N 1
ATOM 863 C CA . THR A 1 108 ? 3.537 -5.852 -13.18 1 94.81 108 THR A CA 1
ATOM 864 C C . THR A 1 108 ? 3.246 -5.492 -11.719 1 94.81 108 THR A C 1
ATOM 866 O O . THR A 1 108 ? 2.754 -4.402 -11.43 1 94.81 108 THR A O 1
ATOM 869 N N . PHE A 1 109 ? 3.619 -6.363 -10.789 1 96.56 109 PHE A N 1
ATOM 870 C CA . PHE A 1 109 ? 3.365 -6.121 -9.375 1 96.56 109 PHE A CA 1
ATOM 871 C C . PHE A 1 109 ? 4.438 -5.215 -8.781 1 96.56 109 PHE A C 1
ATOM 873 O O . PHE A 1 109 ? 4.203 -4.539 -7.781 1 96.56 109 PHE A O 1
ATOM 880 N N . LEU A 1 110 ? 5.59 -5.164 -9.422 1 96.81 110 LEU A N 1
ATOM 881 C CA . LEU A 1 110 ? 6.711 -4.461 -8.805 1 96.81 110 LEU A CA 1
ATOM 882 C C . LEU A 1 110 ? 7.098 -3.234 -9.625 1 96.81 110 LEU A C 1
ATOM 884 O O . LEU A 1 110 ? 8.25 -2.799 -9.586 1 96.81 110 LEU A O 1
ATOM 888 N N . GLN A 1 111 ? 6.109 -2.727 -10.391 1 94.81 111 GLN A N 1
ATOM 889 C CA . GLN A 1 111 ? 6.336 -1.441 -11.039 1 94.81 111 GLN A CA 1
ATOM 890 C C . GLN A 1 111 ? 6.68 -0.358 -10.023 1 94.81 111 GLN A C 1
ATOM 892 O O . GLN A 1 111 ? 6.305 -0.458 -8.852 1 94.81 111 GLN A O 1
ATOM 897 N N . THR A 1 112 ? 7.414 0.653 -10.508 1 94.69 112 THR A N 1
ATOM 898 C CA . THR A 1 112 ? 7.844 1.696 -9.586 1 94.69 112 THR A CA 1
ATOM 899 C C . THR A 1 112 ? 8.188 2.977 -10.336 1 94.69 112 THR A C 1
ATOM 901 O O . THR A 1 112 ? 8.539 2.934 -11.516 1 94.69 112 THR A O 1
ATOM 904 N N . SER A 1 113 ? 8.062 4.082 -9.57 1 93.88 113 SER A N 1
ATOM 905 C CA . SER A 1 113 ? 8.438 5.379 -10.117 1 93.88 113 SER A CA 1
ATOM 906 C C . SER A 1 113 ? 9.875 5.738 -9.742 1 93.88 113 SER A C 1
ATOM 908 O O . SER A 1 113 ? 10.383 6.789 -10.141 1 93.88 113 SER A O 1
ATOM 910 N N . LEU A 1 114 ? 10.508 4.91 -9.016 1 94.88 114 LEU A N 1
ATOM 911 C CA . LEU A 1 114 ? 11.867 5.188 -8.562 1 94.88 114 LEU A CA 1
ATOM 912 C C . LEU A 1 114 ? 12.844 5.176 -9.734 1 94.88 114 LEU A C 1
ATOM 914 O O . LEU A 1 114 ? 12.648 4.441 -10.703 1 94.88 114 LEU A O 1
ATOM 918 N N . PRO A 1 115 ? 13.883 5.988 -9.602 1 93.94 115 PRO A N 1
ATOM 919 C CA . PRO A 1 115 ? 14.938 5.883 -10.609 1 93.94 115 PRO A CA 1
ATOM 920 C C . PRO A 1 115 ? 15.625 4.52 -10.602 1 93.94 115 PRO A C 1
ATOM 922 O O . PRO A 1 115 ? 15.602 3.814 -9.594 1 93.94 115 PRO A O 1
ATOM 925 N N . GLU A 1 116 ? 16.219 4.195 -11.664 1 93.12 116 GLU A N 1
ATOM 926 C CA . GLU A 1 116 ? 16.719 2.848 -11.906 1 93.12 116 GLU A CA 1
ATOM 927 C C . GLU A 1 116 ? 17.672 2.4 -10.805 1 93.12 116 GLU A C 1
ATOM 929 O O . GLU A 1 116 ? 17.578 1.27 -10.32 1 93.12 116 GLU A O 1
ATOM 934 N N . ASN A 1 117 ? 18.516 3.307 -10.383 1 91.5 117 ASN A N 1
ATOM 935 C CA . ASN A 1 117 ? 19.562 2.947 -9.438 1 91.5 117 ASN A CA 1
ATOM 936 C C . ASN A 1 117 ? 19 2.701 -8.039 1 91.5 117 ASN A C 1
ATOM 938 O O . ASN A 1 117 ? 19.703 2.236 -7.148 1 91.5 117 ASN A O 1
ATOM 942 N N . LEU A 1 118 ? 17.672 2.898 -7.855 1 93.56 118 LEU A N 1
ATOM 943 C CA . LEU A 1 118 ? 17.062 2.768 -6.539 1 93.56 118 LEU A CA 1
ATOM 944 C C . LEU A 1 118 ? 15.977 1.691 -6.547 1 93.56 118 LEU A C 1
ATOM 946 O O . LEU A 1 118 ? 15.281 1.497 -5.547 1 93.56 118 LEU A O 1
ATOM 950 N N . ARG A 1 119 ? 15.844 0.952 -7.586 1 94.69 119 ARG A N 1
ATOM 951 C CA . ARG A 1 119 ? 14.719 0.037 -7.746 1 94.69 119 ARG A CA 1
ATOM 952 C C . ARG A 1 119 ? 15.031 -1.325 -7.133 1 94.69 119 ARG A C 1
ATOM 954 O O . ARG A 1 119 ? 14.117 -2.082 -6.801 1 94.69 119 ARG A O 1
ATOM 961 N N . VAL A 1 120 ? 16.312 -1.678 -7.016 1 91.31 120 VAL A N 1
ATOM 962 C CA . VAL A 1 120 ? 16.766 -2.986 -6.551 1 91.31 120 VAL A CA 1
ATOM 963 C C . VAL A 1 120 ? 16.344 -4.062 -7.551 1 91.31 120 VAL A C 1
ATOM 965 O O . VAL A 1 120 ? 17.188 -4.672 -8.203 1 91.31 120 VAL A O 1
ATOM 968 N N . TYR A 1 121 ? 15.102 -4.297 -7.738 1 94.44 121 TYR A N 1
ATOM 969 C CA . TYR A 1 121 ? 14.492 -5.059 -8.82 1 94.44 121 TYR A CA 1
ATOM 970 C C . TYR A 1 121 ? 13.898 -4.129 -9.875 1 94.44 121 TYR A C 1
ATOM 972 O O . TYR A 1 121 ? 13.023 -3.318 -9.57 1 94.44 121 TYR A O 1
ATOM 980 N N . ASN A 1 122 ? 14.43 -4.27 -11.07 1 94.94 122 ASN A N 1
ATOM 981 C CA . ASN A 1 122 ? 13.945 -3.432 -12.164 1 94.94 122 ASN A CA 1
ATOM 982 C C . ASN A 1 122 ? 13.047 -4.215 -13.117 1 94.94 122 ASN A C 1
ATOM 984 O O . ASN A 1 122 ? 13.539 -4.969 -13.961 1 94.94 122 ASN A O 1
ATOM 988 N N . PRO A 1 123 ? 11.797 -3.924 -13.023 1 94.12 123 PRO A N 1
ATOM 989 C CA . PRO A 1 123 ? 10.875 -4.676 -13.875 1 94.12 123 PRO A CA 1
ATOM 990 C C . PRO A 1 123 ? 11.141 -4.453 -15.367 1 94.12 123 PRO A C 1
ATOM 992 O O . PRO A 1 123 ? 10.844 -5.324 -16.188 1 94.12 123 PRO A O 1
ATOM 995 N N . ASP A 1 124 ? 11.758 -3.385 -15.695 1 91.44 124 ASP A N 1
ATOM 996 C CA . ASP A 1 124 ? 11.992 -3.049 -17.094 1 91.44 124 ASP A CA 1
ATOM 997 C C . ASP A 1 124 ? 13.078 -3.939 -17.703 1 91.44 124 ASP A C 1
ATOM 999 O O . ASP A 1 124 ? 13.211 -4.027 -18.922 1 91.44 124 ASP A O 1
ATOM 1003 N N . ASP A 1 125 ? 13.844 -4.574 -16.844 1 92.31 125 ASP A N 1
ATOM 1004 C CA . ASP A 1 125 ? 14.945 -5.414 -17.297 1 92.31 125 ASP A CA 1
ATOM 1005 C C . ASP A 1 125 ? 14.523 -6.879 -17.375 1 92.31 125 ASP A C 1
ATOM 1007 O O . ASP A 1 125 ? 15.297 -7.73 -17.828 1 92.31 125 ASP A O 1
ATOM 1011 N N . GLU A 1 126 ? 13.32 -7.23 -16.938 1 93.12 126 GLU A N 1
ATOM 1012 C CA . GLU A 1 126 ? 12.93 -8.625 -16.766 1 93.12 126 GLU A CA 1
ATOM 1013 C C . GLU A 1 126 ? 11.812 -9.008 -17.734 1 93.12 126 GLU A C 1
ATOM 1015 O O . GLU A 1 126 ? 10.953 -8.18 -18.047 1 93.12 126 GLU A O 1
ATOM 1020 N N . THR A 1 127 ? 11.898 -10.203 -18.219 1 91.75 127 THR A N 1
ATOM 1021 C CA . THR A 1 127 ? 10.773 -10.844 -18.906 1 91.75 127 THR A CA 1
ATOM 1022 C C . THR A 1 127 ? 9.906 -11.617 -17.922 1 91.75 127 THR A C 1
ATOM 1024 O O . THR A 1 127 ? 10.242 -11.727 -16.75 1 91.75 127 THR A O 1
ATOM 1027 N N . PHE A 1 128 ? 8.844 -12.062 -18.484 1 90.12 128 PHE A N 1
ATOM 1028 C CA . PHE A 1 128 ? 8.016 -12.906 -17.641 1 90.12 128 PHE A CA 1
ATOM 1029 C C . PHE A 1 128 ? 8.82 -14.062 -17.062 1 90.12 128 PHE A C 1
ATOM 1031 O O . PHE A 1 128 ? 8.836 -14.289 -15.852 1 90.12 128 PHE A O 1
ATOM 1038 N N . GLU A 1 129 ? 9.562 -14.734 -17.891 1 90.19 129 GLU A N 1
ATOM 1039 C CA . GLU A 1 129 ? 10.312 -15.922 -17.516 1 90.19 129 GLU A CA 1
ATOM 1040 C C . GLU A 1 129 ? 11.414 -15.586 -16.516 1 90.19 129 GLU A C 1
ATOM 1042 O O . GLU A 1 129 ? 11.578 -16.266 -15.5 1 90.19 129 GLU A O 1
ATOM 1047 N N . SER A 1 130 ? 12.141 -14.547 -16.797 1 92.12 130 SER A N 1
ATOM 1048 C CA . SER A 1 130 ? 13.258 -14.203 -15.914 1 92.12 130 SER A CA 1
ATOM 1049 C C . SER A 1 130 ? 12.758 -13.727 -14.555 1 92.12 130 SER A C 1
ATOM 1051 O O . SER A 1 130 ? 13.375 -14.016 -13.523 1 92.12 130 SER A O 1
ATOM 1053 N N . SER A 1 131 ? 11.641 -13 -14.602 1 90.94 131 SER A N 1
ATOM 1054 C CA . SER A 1 131 ? 11.078 -12.547 -13.344 1 90.94 131 SER A CA 1
ATOM 1055 C C . SER A 1 131 ? 10.633 -13.719 -12.477 1 90.94 131 SER A C 1
ATOM 1057 O O . SER A 1 131 ? 10.891 -13.742 -11.273 1 90.94 131 SER A O 1
ATOM 1059 N N . GLN A 1 132 ? 9.961 -14.68 -13.086 1 89.69 132 GLN A N 1
ATOM 1060 C CA . GLN A 1 132 ? 9.547 -15.875 -12.359 1 89.69 132 GLN A CA 1
ATOM 1061 C C . GLN A 1 132 ? 10.75 -16.625 -11.805 1 89.69 132 GLN A C 1
ATOM 1063 O O . GLN A 1 132 ? 10.727 -17.094 -10.664 1 89.69 132 GLN A O 1
ATOM 1068 N N . ASN A 1 133 ? 11.781 -16.688 -12.547 1 90.69 133 ASN A N 1
ATOM 1069 C CA . ASN A 1 133 ? 12.977 -17.391 -12.125 1 90.69 133 ASN A CA 1
ATOM 1070 C C . ASN A 1 133 ? 13.633 -16.719 -10.922 1 90.69 133 ASN A C 1
ATOM 1072 O O . ASN A 1 133 ? 14.109 -17.406 -10.008 1 90.69 133 ASN A O 1
ATOM 1076 N N . VAL A 1 134 ? 13.641 -15.438 -10.922 1 92 134 VAL A N 1
ATOM 1077 C CA . VAL A 1 134 ? 14.234 -14.695 -9.82 1 92 134 VAL A CA 1
ATOM 1078 C C . VAL A 1 134 ? 13.539 -15.062 -8.508 1 92 134 VAL A C 1
ATOM 1080 O O . VAL A 1 134 ? 14.195 -15.516 -7.562 1 92 134 VAL A O 1
ATOM 1083 N N . PHE A 1 135 ? 12.273 -15.047 -8.477 1 93.06 135 PHE A N 1
ATOM 1084 C CA . PHE A 1 135 ? 11.57 -15.172 -7.207 1 93.06 135 PHE A CA 1
ATOM 1085 C C . PHE A 1 135 ? 11.367 -16.641 -6.852 1 93.06 135 PHE A C 1
ATOM 1087 O O . PHE A 1 135 ? 11.359 -17 -5.672 1 93.06 135 PHE A O 1
ATOM 1094 N N . ARG A 1 136 ? 11.281 -17.484 -7.844 1 91.31 136 ARG A N 1
ATOM 1095 C CA . ARG A 1 136 ? 11.195 -18.906 -7.559 1 91.31 136 ARG A CA 1
ATOM 1096 C C . ARG A 1 136 ? 12.5 -19.422 -6.957 1 91.31 136 ARG A C 1
ATOM 1098 O O . ARG A 1 136 ? 12.492 -20.359 -6.152 1 91.31 136 ARG A O 1
ATOM 1105 N N . SER A 1 137 ? 13.578 -18.812 -7.391 1 94.31 137 SER A N 1
ATOM 1106 C CA . SER A 1 137 ? 14.875 -19.234 -6.867 1 94.31 137 SER A CA 1
ATOM 1107 C C . SER A 1 137 ? 15.078 -18.75 -5.434 1 94.31 137 SER A C 1
ATOM 1109 O O . SER A 1 137 ? 15.852 -19.344 -4.68 1 94.31 137 SER A O 1
ATOM 1111 N N . ILE A 1 138 ? 14.383 -17.719 -5.102 1 96.38 138 ILE A N 1
ATOM 1112 C CA . ILE A 1 138 ? 14.477 -17.172 -3.756 1 96.38 138 ILE A CA 1
ATOM 1113 C C . ILE A 1 138 ? 13.594 -17.969 -2.803 1 96.38 138 ILE A C 1
ATOM 1115 O O . ILE A 1 138 ? 14.047 -18.375 -1.728 1 96.38 138 ILE A O 1
ATOM 1119 N N . PHE A 1 139 ? 12.391 -18.219 -3.236 1 97 139 PHE A N 1
ATOM 1120 C CA . PHE A 1 139 ? 11.383 -18.828 -2.375 1 97 139 PHE A CA 1
ATOM 1121 C C . PHE A 1 139 ? 11.156 -20.297 -2.758 1 97 139 PHE A C 1
ATOM 1123 O O . PHE A 1 139 ? 10.062 -20.656 -3.193 1 97 139 PHE A O 1
ATOM 1130 N N . ILE A 1 140 ? 12.07 -21.094 -2.436 1 95.19 140 ILE A N 1
ATOM 1131 C CA . ILE A 1 140 ? 12.086 -22.484 -2.857 1 95.19 140 ILE A CA 1
ATOM 1132 C C . ILE A 1 140 ? 10.945 -23.25 -2.174 1 95.19 140 ILE A C 1
ATOM 1134 O O . ILE A 1 140 ? 10.344 -24.141 -2.771 1 95.19 140 ILE A O 1
ATOM 1138 N N . ARG A 1 141 ? 10.578 -22.812 -1.004 1 95.06 141 ARG A N 1
ATOM 1139 C CA . ARG A 1 141 ? 9.508 -23.453 -0.252 1 95.06 141 ARG A CA 1
ATOM 1140 C C . ARG A 1 141 ? 8.148 -22.875 -0.634 1 95.06 141 ARG A C 1
ATOM 1142 O O . ARG A 1 141 ? 7.129 -23.219 -0.03 1 95.06 141 ARG A O 1
ATOM 1149 N N . GLY A 1 142 ? 8.227 -21.969 -1.524 1 95.69 142 GLY A N 1
ATOM 1150 C CA . GLY A 1 142 ? 6.992 -21.312 -1.939 1 95.69 142 GLY A CA 1
ATOM 1151 C C . GLY A 1 142 ? 6.844 -19.906 -1.392 1 95.69 142 GLY A C 1
ATOM 1152 O O . GLY A 1 142 ? 7.535 -19.531 -0.442 1 95.69 142 GLY A O 1
ATOM 1153 N N . PHE A 1 143 ? 6.059 -19.203 -1.99 1 97 143 PHE A N 1
ATOM 1154 C CA . PHE A 1 143 ? 5.633 -17.875 -1.568 1 97 143 PHE A CA 1
ATOM 1155 C C . PHE A 1 143 ? 4.141 -17.859 -1.262 1 97 143 PHE A C 1
ATOM 1157 O O . PHE A 1 143 ? 3.324 -17.547 -2.133 1 97 143 PHE A O 1
ATOM 1164 N N . ALA A 1 144 ? 3.807 -18.125 -0.017 1 98.5 144 ALA A N 1
ATOM 1165 C CA . ALA A 1 144 ? 2.43 -18.391 0.397 1 98.5 144 ALA A CA 1
ATOM 1166 C C . ALA A 1 144 ? 1.655 -17.078 0.564 1 98.5 144 ALA A C 1
ATOM 1168 O O . ALA A 1 144 ? 2.252 -16.016 0.714 1 98.5 144 ALA A O 1
ATOM 1169 N N . ILE A 1 145 ? 0.329 -17.203 0.446 1 98.56 145 ILE A N 1
ATOM 1170 C CA . ILE A 1 145 ? -0.521 -16.031 0.624 1 98.56 145 ILE A CA 1
ATOM 1171 C C . ILE A 1 145 ? -1.765 -16.406 1.424 1 98.56 145 ILE A C 1
ATOM 1173 O O . ILE A 1 145 ? -2.32 -17.5 1.241 1 98.56 145 ILE A O 1
ATOM 1177 N N . GLU A 1 146 ? -2.174 -15.555 2.354 1 98.88 146 GLU A N 1
ATOM 1178 C CA . GLU A 1 146 ? -3.418 -15.75 3.092 1 98.88 146 GLU A CA 1
ATOM 1179 C C . GLU A 1 146 ? -4.215 -14.445 3.18 1 98.88 146 GLU A C 1
ATOM 1181 O O . GLU A 1 146 ? -3.646 -13.359 3.094 1 98.88 146 GLU A O 1
ATOM 1186 N N . VAL A 1 147 ? -5.508 -14.625 3.24 1 98.81 147 VAL A N 1
ATOM 1187 C CA . VAL A 1 147 ? -6.406 -13.523 3.562 1 98.81 147 VAL A CA 1
ATOM 1188 C C . VAL A 1 147 ? -6.496 -13.352 5.078 1 98.81 147 VAL A C 1
ATOM 1190 O O . VAL A 1 147 ? -6.801 -14.312 5.797 1 98.81 147 VAL A O 1
ATOM 1193 N N . LEU A 1 148 ? -6.207 -12.172 5.531 1 98.75 148 LEU A N 1
ATOM 1194 C CA . LEU A 1 148 ? -6.207 -11.891 6.961 1 98.75 148 LEU A CA 1
ATOM 1195 C C . LEU A 1 148 ? -7.566 -11.375 7.414 1 98.75 148 LEU A C 1
ATOM 1197 O O . LEU A 1 148 ? -7.961 -11.578 8.562 1 98.75 148 LEU A O 1
ATOM 1201 N N . HIS A 1 149 ? -8.188 -10.625 6.582 1 98.38 149 HIS A N 1
ATOM 1202 C CA . HIS A 1 149 ? -9.438 -9.938 6.898 1 98.38 149 HIS A CA 1
ATOM 1203 C C . HIS A 1 149 ? -10.188 -9.547 5.629 1 98.38 149 HIS A C 1
ATOM 1205 O O . HIS A 1 149 ? -9.57 -9.148 4.637 1 98.38 149 HIS A O 1
ATOM 1211 N N . VAL A 1 150 ? -11.5 -9.766 5.621 1 98.62 150 VAL A N 1
ATOM 1212 C CA . VAL A 1 150 ? -12.359 -9.266 4.551 1 98.62 150 VAL A CA 1
ATOM 1213 C C . VAL A 1 150 ? -13.227 -8.125 5.074 1 98.62 150 VAL A C 1
ATOM 1215 O O . VAL A 1 150 ? -14.078 -8.328 5.938 1 98.62 150 VAL A O 1
ATOM 1218 N N . TYR A 1 151 ? -12.992 -6.941 4.559 1 98.25 151 TYR A N 1
ATOM 1219 C CA . TYR A 1 151 ? -13.68 -5.742 5.035 1 98.25 151 TYR A CA 1
ATOM 1220 C C . TYR A 1 151 ? -15.039 -5.59 4.359 1 98.25 151 TYR A C 1
ATOM 1222 O O . TYR A 1 151 ? -15.969 -5.027 4.945 1 98.25 151 TYR A O 1
ATOM 1230 N N . SER A 1 152 ? -15.047 -5.965 3.096 1 96.81 152 SER A N 1
ATOM 1231 C CA . SER A 1 152 ? -16.266 -5.941 2.299 1 96.81 152 SER A CA 1
ATOM 1232 C C . SER A 1 152 ? -16.344 -7.152 1.376 1 96.81 152 SER A C 1
ATOM 1234 O O . SER A 1 152 ? -15.336 -7.598 0.833 1 96.81 152 SER A O 1
ATOM 1236 N N . GLY A 1 153 ? -17.594 -7.672 1.228 1 94.69 153 GLY A N 1
ATOM 1237 C CA . GLY A 1 153 ? -17.828 -8.789 0.328 1 94.69 153 GLY A CA 1
ATOM 1238 C C . GLY A 1 153 ? -18.219 -8.359 -1.072 1 94.69 153 GLY A C 1
ATOM 1239 O O . GLY A 1 153 ? -18.172 -7.172 -1.398 1 94.69 153 GLY A O 1
ATOM 1240 N N . PRO A 1 154 ? -18.562 -9.383 -1.941 1 95.06 154 PRO A N 1
ATOM 1241 C CA . PRO A 1 154 ? -18.969 -9.062 -3.309 1 95.06 154 PRO A CA 1
ATOM 1242 C C . PRO A 1 154 ? -20.156 -8.094 -3.354 1 95.06 154 PRO A C 1
ATOM 1244 O O . PRO A 1 154 ? -20.969 -8.07 -2.434 1 95.06 154 PRO A O 1
ATOM 1247 N N . PRO A 1 155 ? -20.203 -7.207 -4.387 1 96.69 155 PRO A N 1
ATOM 1248 C CA . PRO A 1 155 ? -19.422 -7.27 -5.625 1 96.69 155 PRO A CA 1
ATOM 1249 C C . PRO A 1 155 ? -18.094 -6.512 -5.527 1 96.69 155 PRO A C 1
ATOM 1251 O O . PRO A 1 155 ? -17.234 -6.645 -6.402 1 96.69 155 PRO A O 1
ATOM 1254 N N . GLU A 1 156 ? -17.969 -5.691 -4.547 1 97.81 156 GLU A N 1
ATOM 1255 C CA . GLU A 1 156 ? -16.703 -4.996 -4.309 1 97.81 156 GLU A CA 1
ATOM 1256 C C . GLU A 1 156 ? -15.992 -5.551 -3.08 1 97.81 156 GLU A C 1
ATOM 1258 O O . GLU A 1 156 ? -16.25 -5.117 -1.956 1 97.81 156 GLU A O 1
ATOM 1263 N N . ILE A 1 157 ? -15.062 -6.426 -3.34 1 98.5 157 ILE A N 1
ATOM 1264 C CA . ILE A 1 157 ? -14.375 -7.156 -2.283 1 98.5 157 ILE A CA 1
ATOM 1265 C C . ILE A 1 157 ? -13.117 -6.402 -1.872 1 98.5 157 ILE A C 1
ATOM 1267 O O . ILE A 1 157 ? -12.297 -6.043 -2.721 1 98.5 157 ILE A O 1
ATOM 1271 N N . VAL A 1 158 ? -12.984 -6.113 -0.569 1 98.88 158 VAL A N 1
ATOM 1272 C CA . VAL A 1 158 ? -11.766 -5.543 -0.014 1 98.88 158 VAL A CA 1
ATOM 1273 C C . VAL A 1 158 ? -11.203 -6.469 1.059 1 98.88 158 VAL A C 1
ATOM 1275 O O . VAL A 1 158 ? -11.914 -6.867 1.981 1 98.88 158 VAL A O 1
ATOM 1278 N N . TYR A 1 159 ? -9.938 -6.805 0.907 1 98.88 159 TYR A N 1
ATOM 1279 C CA . TYR A 1 159 ? -9.344 -7.742 1.855 1 98.88 159 TYR A CA 1
ATOM 1280 C C . TYR A 1 159 ? -7.891 -7.383 2.145 1 98.88 159 TYR A C 1
ATOM 1282 O O . TYR A 1 159 ? -7.219 -6.766 1.312 1 98.88 159 TYR A O 1
ATOM 1290 N N . LYS A 1 160 ? -7.48 -7.711 3.316 1 98.81 160 LYS A N 1
ATOM 1291 C CA . LYS A 1 160 ? -6.078 -7.637 3.711 1 98.81 160 LYS A CA 1
ATOM 1292 C C . LYS A 1 160 ? -5.379 -8.977 3.514 1 98.81 160 LYS A C 1
ATOM 1294 O O . LYS A 1 160 ? -5.934 -10.031 3.846 1 98.81 160 LYS A O 1
ATOM 1299 N N . PHE A 1 161 ? -4.137 -8.914 2.895 1 98.88 161 PHE A N 1
ATOM 1300 C CA . PHE A 1 161 ? -3.432 -10.172 2.656 1 98.88 161 PHE A CA 1
ATOM 1301 C C . PHE A 1 161 ? -2.031 -10.125 3.254 1 98.88 161 PHE A C 1
ATOM 1303 O O . PHE A 1 161 ? -1.514 -9.047 3.555 1 98.88 161 PHE A O 1
ATOM 1310 N N . ARG A 1 162 ? -1.52 -11.266 3.486 1 98.88 162 ARG A N 1
ATOM 1311 C CA . ARG A 1 162 ? -0.123 -11.508 3.834 1 98.88 162 ARG A CA 1
ATOM 1312 C C . ARG A 1 162 ? 0.511 -12.523 2.887 1 98.88 162 ARG A C 1
ATOM 1314 O O . ARG A 1 162 ? -0.003 -13.633 2.721 1 98.88 162 ARG A O 1
ATOM 1321 N N . HIS A 1 163 ? 1.606 -12.102 2.197 1 98.5 163 HIS A N 1
ATOM 1322 C CA . HIS A 1 163 ? 2.529 -13.016 1.535 1 98.5 163 HIS A CA 1
ATOM 1323 C C . HIS A 1 163 ? 3.73 -13.328 2.424 1 98.5 163 HIS A C 1
ATOM 1325 O O . HIS A 1 163 ? 4.211 -12.453 3.15 1 98.5 163 HIS A O 1
ATOM 1331 N N . TRP A 1 164 ? 4.117 -14.586 2.303 1 98.56 164 TRP A N 1
ATOM 1332 C CA . TRP A 1 164 ? 5.352 -14.844 3.033 1 98.56 164 TRP A CA 1
ATOM 1333 C C . TRP A 1 164 ? 6.109 -16.016 2.42 1 98.56 164 TRP A C 1
ATOM 1335 O O . TRP A 1 164 ? 5.531 -16.828 1.692 1 98.56 164 TRP A O 1
ATOM 1345 N N . GLY A 1 165 ? 7.352 -16.062 2.584 1 98.25 165 GLY A N 1
ATOM 1346 C CA . GLY A 1 165 ? 8.312 -17.094 2.219 1 98.25 165 GLY A CA 1
ATOM 1347 C C . GLY A 1 165 ? 9.664 -16.922 2.887 1 98.25 165 GLY A C 1
ATOM 1348 O O . GLY A 1 165 ? 9.852 -15.992 3.67 1 98.25 165 GLY A O 1
ATOM 1349 N N . TYR A 1 166 ? 10.484 -17.875 2.592 1 98.31 166 TYR A N 1
ATOM 1350 C CA . TYR A 1 166 ? 11.82 -17.828 3.178 1 98.31 166 TYR A CA 1
ATOM 1351 C C . TYR A 1 166 ? 12.875 -17.594 2.107 1 98.31 166 TYR A C 1
ATOM 1353 O O . TYR A 1 166 ? 12.812 -18.172 1.021 1 98.31 166 TYR A O 1
ATOM 1361 N N . MET A 1 167 ? 13.773 -16.75 2.393 1 97.81 167 MET A N 1
ATOM 1362 C CA . MET A 1 167 ? 14.836 -16.453 1.431 1 97.81 167 MET A CA 1
ATOM 1363 C C . MET A 1 167 ? 15.852 -17.594 1.389 1 97.81 167 MET A C 1
ATOM 1365 O O . MET A 1 167 ? 16.953 -17.469 1.93 1 97.81 167 MET A O 1
ATOM 1369 N N . ASP A 1 168 ? 15.609 -18.531 0.625 1 96.94 168 ASP A N 1
ATOM 1370 C CA . ASP A 1 168 ? 16.422 -19.75 0.563 1 96.94 168 ASP A CA 1
ATOM 1371 C C . ASP A 1 168 ? 17.469 -19.656 -0.548 1 96.94 168 ASP A C 1
ATOM 1373 O O . ASP A 1 168 ? 18.406 -20.453 -0.597 1 96.94 168 ASP A O 1
ATOM 1377 N N . GLY A 1 169 ? 17.328 -18.672 -1.446 1 96.06 169 GLY A N 1
ATOM 1378 C CA . GLY A 1 169 ? 18.281 -18.438 -2.516 1 96.06 169 GLY A CA 1
ATOM 1379 C C . GLY A 1 169 ? 18.766 -17 -2.576 1 96.06 169 GLY A C 1
ATOM 1380 O O . GLY A 1 169 ? 18.219 -16.125 -1.9 1 96.06 169 GLY A O 1
ATOM 1381 N N . PRO A 1 170 ? 19.797 -16.781 -3.381 1 94.94 170 PRO A N 1
ATOM 1382 C CA . PRO A 1 170 ? 20.344 -15.422 -3.486 1 94.94 170 PRO A CA 1
ATOM 1383 C C . PRO A 1 170 ? 19.438 -14.477 -4.266 1 94.94 170 PRO A C 1
ATOM 1385 O O . PRO A 1 170 ? 18.547 -14.922 -4.984 1 94.94 170 PRO A O 1
ATOM 1388 N N . PHE A 1 171 ? 19.656 -13.203 -4.105 1 94.81 171 PHE A N 1
ATOM 1389 C CA . PHE A 1 171 ? 18.875 -12.172 -4.773 1 94.81 171 PHE A CA 1
ATOM 1390 C C . PHE A 1 171 ? 19.766 -11.031 -5.254 1 94.81 171 PHE A C 1
ATOM 1392 O O . PHE A 1 171 ? 20.281 -10.258 -4.445 1 94.81 171 PHE A O 1
ATOM 1399 N N . LYS A 1 172 ? 19.906 -10.938 -6.516 1 91.12 172 LYS A N 1
ATOM 1400 C CA . LYS A 1 172 ? 20.625 -9.836 -7.156 1 91.12 172 LYS A CA 1
ATOM 1401 C C . LYS A 1 172 ? 21.969 -9.578 -6.461 1 91.12 172 LYS A C 1
ATOM 1403 O O . LYS A 1 172 ? 22.281 -8.438 -6.113 1 91.12 172 LYS A O 1
ATOM 1408 N N . GLY A 1 173 ? 22.688 -10.648 -6.109 1 90.19 173 GLY A N 1
ATOM 1409 C CA . GLY A 1 173 ? 24.016 -10.547 -5.539 1 90.19 173 GLY A CA 1
ATOM 1410 C C . GLY A 1 173 ? 24.031 -10.664 -4.027 1 90.19 173 GLY A C 1
ATOM 1411 O O . GLY A 1 173 ? 25.094 -10.75 -3.414 1 90.19 173 GLY A O 1
ATOM 1412 N N . TYR A 1 174 ? 22.891 -10.695 -3.432 1 93.62 174 TYR A N 1
ATOM 1413 C CA . TYR A 1 174 ? 22.797 -10.859 -1.985 1 93.62 174 TYR A CA 1
ATOM 1414 C C . TYR A 1 174 ? 22.625 -12.32 -1.608 1 93.62 174 TYR A C 1
ATOM 1416 O O . TYR A 1 174 ? 21.828 -13.039 -2.225 1 93.62 174 TYR A O 1
ATOM 1424 N N . VAL A 1 175 ? 23.312 -12.672 -0.626 1 94.62 175 VAL A N 1
ATOM 1425 C CA . VAL A 1 175 ? 23.297 -14.078 -0.223 1 94.62 175 VAL A CA 1
ATOM 1426 C C . VAL A 1 175 ? 22 -14.406 0.489 1 94.62 175 VAL A C 1
ATOM 1428 O O . VAL A 1 175 ? 21.391 -13.539 1.129 1 94.62 175 VAL A O 1
ATOM 1431 N N . ALA A 1 176 ? 21.672 -15.648 0.389 1 96 176 ALA A N 1
ATOM 1432 C CA . ALA A 1 176 ? 20.484 -16.141 1.078 1 96 176 ALA A CA 1
ATOM 1433 C C . ALA A 1 176 ? 20.641 -16.031 2.592 1 96 176 ALA A C 1
ATOM 1435 O O . ALA A 1 176 ? 21.719 -16.312 3.129 1 96 176 ALA A O 1
ATOM 1436 N N . THR A 1 177 ? 19.547 -15.656 3.266 1 96.5 177 THR A N 1
ATOM 1437 C CA . THR A 1 177 ? 19.625 -15.516 4.715 1 96.5 177 THR A CA 1
ATOM 1438 C C . THR A 1 177 ? 18.859 -16.641 5.406 1 96.5 177 THR A C 1
ATOM 1440 O O . THR A 1 177 ? 19.016 -16.875 6.605 1 96.5 177 THR A O 1
ATOM 1443 N N . GLY A 1 178 ? 18.016 -17.25 4.633 1 97.06 178 GLY A N 1
ATOM 1444 C CA . GLY A 1 178 ? 17.156 -18.25 5.23 1 97.06 178 GLY A CA 1
ATOM 1445 C C . GLY A 1 178 ? 16.062 -17.656 6.105 1 97.06 178 GLY A C 1
ATOM 1446 O O . GLY A 1 178 ? 15.336 -18.391 6.781 1 97.06 178 GLY A O 1
ATOM 1447 N N . GLN A 1 179 ? 15.922 -16.359 6.105 1 97.25 179 GLN A N 1
ATOM 1448 C CA . GLN A 1 179 ? 14.992 -15.695 7.012 1 97.25 179 GLN A CA 1
ATOM 1449 C C . GLN A 1 179 ? 13.625 -15.5 6.355 1 97.25 179 GLN A C 1
ATOM 1451 O O . GLN A 1 179 ? 13.516 -15.508 5.125 1 97.25 179 GLN A O 1
ATOM 1456 N N . LEU A 1 180 ? 12.648 -15.312 7.172 1 97.88 180 LEU A N 1
ATOM 1457 C CA . LEU A 1 180 ? 11.273 -15.062 6.766 1 97.88 180 LEU A CA 1
ATOM 1458 C C . LEU A 1 180 ? 11.148 -13.695 6.098 1 97.88 180 LEU A C 1
ATOM 1460 O O . LEU A 1 180 ? 11.711 -12.711 6.578 1 97.88 180 LEU A O 1
ATOM 1464 N N . VAL A 1 181 ? 10.539 -13.719 4.961 1 97.81 181 VAL A N 1
ATOM 1465 C CA . VAL A 1 181 ? 10.148 -12.508 4.246 1 97.81 181 VAL A CA 1
ATOM 1466 C C . VAL A 1 181 ? 8.625 -12.414 4.184 1 97.81 181 VAL A C 1
ATOM 1468 O O . VAL A 1 181 ? 7.953 -13.344 3.744 1 97.81 181 VAL A O 1
ATOM 1471 N N . GLU A 1 182 ? 8.102 -11.242 4.637 1 98.06 182 GLU A N 1
ATOM 1472 C CA . GLU A 1 182 ? 6.656 -11.047 4.652 1 98.06 182 GLU A CA 1
ATOM 1473 C C . GLU A 1 182 ? 6.27 -9.75 3.936 1 98.06 182 GLU A C 1
ATOM 1475 O O . GLU A 1 182 ? 7.023 -8.781 3.945 1 98.06 182 GLU A O 1
ATOM 1480 N N . LEU A 1 183 ? 5.18 -9.805 3.326 1 98.19 183 LEU A N 1
ATOM 1481 C CA . LEU A 1 183 ? 4.574 -8.656 2.658 1 98.19 183 LEU A CA 1
ATOM 1482 C C . LEU A 1 183 ? 3.082 -8.578 2.961 1 98.19 183 LEU A C 1
ATOM 1484 O O . LEU A 1 183 ? 2.348 -9.547 2.748 1 98.19 183 LEU A O 1
ATOM 1488 N N . PHE A 1 184 ? 2.648 -7.422 3.467 1 98.75 184 PHE A N 1
ATOM 1489 C CA . PHE A 1 184 ? 1.237 -7.168 3.734 1 98.75 184 PHE A CA 1
ATOM 1490 C C . PHE A 1 184 ? 0.673 -6.152 2.75 1 98.75 184 PHE A C 1
ATOM 1492 O O . PHE A 1 184 ? 1.383 -5.246 2.311 1 98.75 184 PHE A O 1
ATOM 1499 N N . GLY A 1 185 ? -0.556 -6.312 2.436 1 98.81 185 GLY A N 1
ATOM 1500 C CA . GLY A 1 185 ? -1.204 -5.379 1.53 1 98.81 185 GLY A CA 1
ATOM 1501 C C . GLY A 1 185 ? -2.717 -5.488 1.542 1 98.81 185 GLY A C 1
ATOM 1502 O O . GLY A 1 185 ? -3.283 -6.262 2.32 1 98.81 185 GLY A O 1
ATOM 1503 N N . ILE A 1 186 ? -3.312 -4.621 0.803 1 98.94 186 ILE A N 1
ATOM 1504 C CA . ILE A 1 186 ? -4.754 -4.633 0.576 1 98.94 186 ILE A CA 1
ATOM 1505 C C . ILE A 1 186 ? -5.043 -4.984 -0.881 1 98.94 186 ILE A C 1
ATOM 1507 O O . ILE A 1 186 ? -4.375 -4.492 -1.792 1 98.94 186 ILE A O 1
ATOM 1511 N N . GLY A 1 187 ? -5.945 -5.883 -1.043 1 98.88 187 GLY A N 1
ATOM 1512 C CA . GLY A 1 187 ? -6.48 -6.188 -2.361 1 98.88 187 GLY A CA 1
ATOM 1513 C C . GLY A 1 187 ? -7.938 -5.793 -2.518 1 98.88 187 GLY A C 1
ATOM 1514 O O . GLY A 1 187 ? -8.711 -5.879 -1.564 1 98.88 187 GLY A O 1
ATOM 1515 N N . ILE A 1 188 ? -8.289 -5.375 -3.713 1 98.88 188 ILE A N 1
ATOM 1516 C CA . ILE A 1 188 ? -9.664 -5.039 -4.07 1 98.88 188 ILE A CA 1
ATOM 1517 C C . ILE A 1 188 ? -10.062 -5.777 -5.348 1 98.88 188 ILE A C 1
ATOM 1519 O O . ILE A 1 188 ? -9.375 -5.68 -6.367 1 98.88 188 ILE A O 1
ATOM 1523 N N . PHE A 1 189 ? -11.109 -6.566 -5.305 1 98.75 189 PHE A N 1
ATOM 1524 C CA . PHE A 1 189 ? -11.734 -7.156 -6.484 1 98.75 189 PHE A CA 1
ATOM 1525 C C . PHE A 1 189 ? -13.109 -6.551 -6.73 1 98.75 189 PHE A C 1
ATOM 1527 O O . PHE A 1 189 ? -13.922 -6.453 -5.809 1 98.75 189 PHE A O 1
ATOM 1534 N N . GLU A 1 190 ? -13.312 -6.121 -7.898 1 98.56 190 GLU A N 1
ATOM 1535 C CA . GLU A 1 190 ? -14.664 -5.789 -8.344 1 98.56 190 GLU A CA 1
ATOM 1536 C C . GLU A 1 190 ? -15.234 -6.895 -9.234 1 98.56 190 GLU A C 1
ATOM 1538 O O . GLU A 1 190 ? -14.641 -7.254 -10.25 1 98.56 190 GLU A O 1
ATOM 1543 N N . LEU A 1 191 ? -16.344 -7.387 -8.836 1 98.25 191 LEU A N 1
ATOM 1544 C CA . LEU A 1 191 ? -16.984 -8.461 -9.586 1 98.25 191 LEU A CA 1
ATOM 1545 C C . LEU A 1 191 ? -18.141 -7.918 -10.414 1 98.25 191 LEU A C 1
ATOM 1547 O O . LEU A 1 191 ? -18.875 -7.039 -9.953 1 98.25 191 LEU A O 1
ATOM 1551 N N . GLU A 1 192 ? -18.203 -8.461 -11.578 1 96.94 192 GLU A N 1
ATOM 1552 C CA . GLU A 1 192 ? -19.406 -8.18 -12.367 1 96.94 192 GLU A CA 1
ATOM 1553 C C . GLU A 1 192 ? -20.625 -8.906 -11.812 1 96.94 192 GLU A C 1
ATOM 1555 O O . GLU A 1 192 ? -20.562 -10.109 -11.539 1 96.94 192 GLU A O 1
ATOM 1560 N N . LYS A 1 193 ? -21.719 -8.25 -11.695 1 92.75 193 LYS A N 1
ATOM 1561 C CA . LYS A 1 193 ? -22.906 -8.75 -10.992 1 92.75 193 LYS A CA 1
ATOM 1562 C C . LYS A 1 193 ? -23.453 -10 -11.672 1 92.75 193 LYS A C 1
ATOM 1564 O O . LYS A 1 193 ? -23.812 -10.969 -11 1 92.75 193 LYS A O 1
ATOM 1569 N N . GLU A 1 194 ? -23.453 -10.047 -12.945 1 92.31 194 GLU A N 1
ATOM 1570 C CA . GLU A 1 194 ? -24.094 -11.148 -13.664 1 92.31 194 GLU A CA 1
ATOM 1571 C C . GLU A 1 194 ? -23.172 -12.367 -13.734 1 92.31 194 GLU A C 1
ATOM 1573 O O . GLU A 1 194 ? -23.609 -13.492 -13.469 1 92.31 194 GLU A O 1
ATOM 1578 N N . SER A 1 195 ? -21.969 -12.141 -13.984 1 94.06 195 SER A N 1
ATOM 1579 C CA . SER A 1 195 ? -21.047 -13.25 -14.242 1 94.06 195 SER A CA 1
ATOM 1580 C C . SER A 1 195 ? -20.281 -13.633 -12.984 1 94.06 195 SER A C 1
ATOM 1582 O O . SER A 1 195 ? -19.672 -14.695 -12.93 1 94.06 195 SER A O 1
ATOM 1584 N N . ASN A 1 196 ? -20.156 -12.727 -11.984 1 95.31 196 ASN A N 1
ATOM 1585 C CA . ASN A 1 196 ? -19.391 -12.891 -10.758 1 95.31 196 ASN A CA 1
ATOM 1586 C C . ASN A 1 196 ? -17.906 -13.016 -11.047 1 95.31 196 ASN A C 1
ATOM 1588 O O . ASN A 1 196 ? -17.156 -13.562 -10.234 1 95.31 196 ASN A O 1
ATOM 1592 N N . LYS A 1 197 ? -17.516 -12.57 -12.219 1 97.69 197 LYS A N 1
ATOM 1593 C CA . LYS A 1 197 ? -16.094 -12.562 -12.594 1 97.69 197 LYS A CA 1
ATOM 1594 C C . LYS A 1 197 ? -15.445 -11.227 -12.227 1 97.69 197 LYS A C 1
ATOM 1596 O O . LYS A 1 197 ? -16.109 -10.195 -12.195 1 97.69 197 LYS A O 1
ATOM 1601 N N . ILE A 1 198 ? -14.195 -11.312 -11.969 1 98.38 198 ILE A N 1
ATOM 1602 C CA . ILE A 1 198 ? -13.445 -10.109 -11.633 1 98.38 198 ILE A CA 1
ATOM 1603 C C . ILE A 1 198 ? -13.312 -9.227 -12.875 1 98.38 198 ILE A C 1
ATOM 1605 O O . ILE A 1 198 ? -12.898 -9.695 -13.938 1 98.38 198 ILE A O 1
ATOM 1609 N N . VAL A 1 199 ? -13.602 -7.953 -12.727 1 98.38 199 VAL A N 1
ATOM 1610 C CA . VAL A 1 199 ? -13.445 -7.027 -13.844 1 98.38 199 VAL A CA 1
ATOM 1611 C C . VAL A 1 199 ? -12.398 -5.969 -13.484 1 98.38 199 VAL A C 1
ATOM 1613 O O . VAL A 1 199 ? -11.891 -5.27 -14.367 1 98.38 199 VAL A O 1
ATOM 1616 N N . LYS A 1 200 ? -12.109 -5.875 -12.188 1 98.31 200 LYS A N 1
ATOM 1617 C CA . LYS A 1 200 ? -11.078 -4.957 -11.719 1 98.31 200 LYS A CA 1
ATOM 1618 C C . LYS A 1 200 ? -10.367 -5.508 -10.484 1 98.31 200 LYS A C 1
ATOM 1620 O O . LYS A 1 200 ? -11.008 -6.043 -9.578 1 98.31 200 LYS A O 1
ATOM 1625 N N . ALA A 1 201 ? -9.055 -5.43 -10.531 1 98.38 201 ALA A N 1
ATOM 1626 C CA . ALA A 1 201 ? -8.234 -5.785 -9.375 1 98.38 201 ALA A CA 1
ATOM 1627 C C . ALA A 1 201 ? -7.262 -4.664 -9.031 1 98.38 201 ALA A C 1
ATOM 1629 O O . ALA A 1 201 ? -6.566 -4.141 -9.906 1 98.38 201 ALA A O 1
ATOM 1630 N N . GLU A 1 202 ? -7.266 -4.258 -7.762 1 98.69 202 GLU A N 1
ATOM 1631 C CA . GLU A 1 202 ? -6.309 -3.273 -7.258 1 98.69 202 GLU A CA 1
ATOM 1632 C C . GLU A 1 202 ? -5.555 -3.807 -6.047 1 98.69 202 GLU A C 1
ATOM 1634 O O . GLU A 1 202 ? -6.137 -4.473 -5.188 1 98.69 202 GLU A O 1
ATOM 1639 N N . PHE A 1 203 ? -4.285 -3.48 -6.055 1 98.75 203 PHE A N 1
ATOM 1640 C CA . PHE A 1 203 ? -3.467 -3.871 -4.914 1 98.75 203 PHE A CA 1
ATOM 1641 C C . PHE A 1 203 ? -2.688 -2.678 -4.371 1 98.75 203 PHE A C 1
ATOM 1643 O O . PHE A 1 203 ? -2.209 -1.843 -5.141 1 98.75 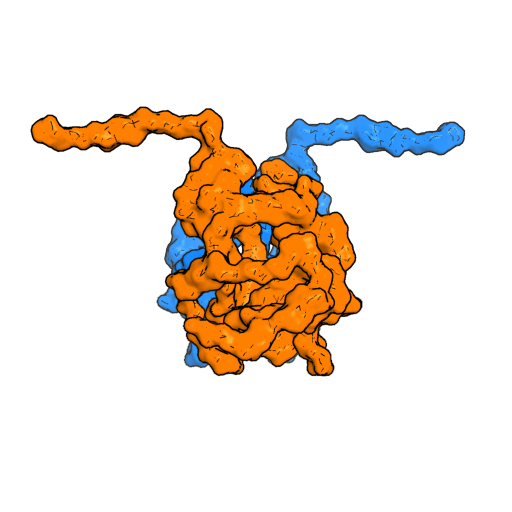203 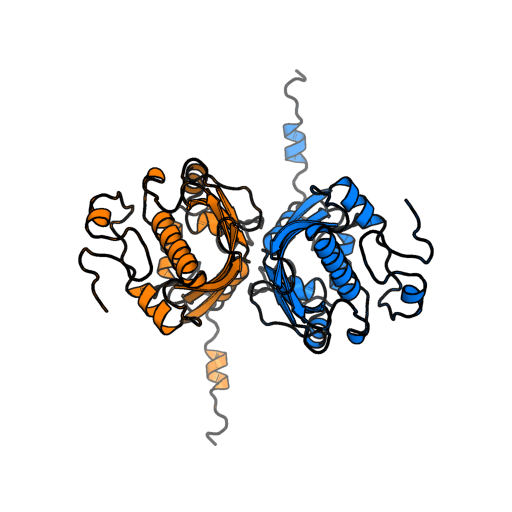PHE A O 1
ATOM 1650 N N . PHE A 1 204 ? -2.562 -2.627 -3.078 1 98.88 204 PHE A N 1
ATOM 1651 C CA . PHE A 1 204 ? -1.791 -1.599 -2.393 1 98.88 204 PHE A CA 1
ATOM 1652 C C . PHE A 1 204 ? -0.818 -2.223 -1.398 1 98.88 204 PHE A C 1
ATOM 1654 O O . PHE A 1 204 ? -1.233 -2.92 -0.472 1 98.88 204 PHE A O 1
ATOM 1661 N N . PHE A 1 205 ? 0.383 -2.006 -1.575 1 98.62 205 PHE A N 1
ATOM 1662 C CA . PHE A 1 205 ? 1.477 -2.477 -0.733 1 98.62 205 PHE A CA 1
ATOM 1663 C C . PHE A 1 205 ? 2.768 -1.733 -1.058 1 98.62 205 PHE A C 1
ATOM 1665 O O . PHE A 1 205 ? 2.844 -1.021 -2.061 1 98.62 205 PHE A O 1
ATOM 1672 N N . ASP A 1 206 ? 3.73 -1.876 -0.21 1 98.19 206 ASP A N 1
ATOM 1673 C CA . ASP A 1 206 ? 5.047 -1.281 -0.429 1 98.19 206 ASP A CA 1
ATOM 1674 C C . ASP A 1 206 ? 6.055 -2.332 -0.885 1 98.19 206 ASP A C 1
ATOM 1676 O O . ASP A 1 206 ? 6.445 -3.203 -0.106 1 98.19 206 ASP A O 1
ATOM 1680 N N . ARG A 1 207 ? 6.535 -2.168 -2.115 1 97.19 207 ARG A N 1
ATOM 1681 C CA . ARG A 1 207 ? 7.48 -3.141 -2.656 1 97.19 207 ARG A CA 1
ATOM 1682 C C . ARG A 1 207 ? 8.758 -3.182 -1.827 1 97.19 207 ARG A C 1
ATOM 1684 O O . ARG A 1 207 ? 9.453 -4.199 -1.792 1 97.19 207 ARG A O 1
ATOM 1691 N N . GLY A 1 208 ? 9.031 -2.115 -1.125 1 96.06 208 GLY A N 1
ATOM 1692 C CA . GLY A 1 208 ? 10.211 -2.078 -0.28 1 96.06 208 GLY A CA 1
ATOM 1693 C C . GLY A 1 208 ? 10.156 -3.074 0.863 1 96.06 208 GLY A C 1
ATOM 1694 O O . GLY A 1 208 ? 11.195 -3.539 1.337 1 96.06 208 GLY A O 1
ATOM 1695 N N . GLU A 1 209 ? 8.969 -3.377 1.282 1 96.69 209 GLU A N 1
ATOM 1696 C CA . GLU A 1 209 ? 8.805 -4.336 2.371 1 96.69 209 GLU A CA 1
ATOM 1697 C C . GLU A 1 209 ? 9.125 -5.754 1.908 1 96.69 209 GLU A C 1
ATOM 1699 O O . GLU A 1 209 ? 9.469 -6.617 2.723 1 96.69 209 GLU A O 1
ATOM 1704 N N . LEU A 1 210 ? 9.008 -6.012 0.626 1 96.75 210 LEU A N 1
ATOM 1705 C CA . LEU A 1 210 ? 9.398 -7.293 0.05 1 96.75 210 LEU A CA 1
ATOM 1706 C C . LEU A 1 210 ? 10.891 -7.328 -0.242 1 96.75 210 LEU A C 1
ATOM 1708 O O . LEU A 1 210 ? 11.578 -8.281 0.121 1 96.75 210 LEU A O 1
ATOM 1712 N N . LEU A 1 211 ? 11.43 -6.289 -0.817 1 96.5 211 LEU A N 1
ATOM 1713 C CA . LEU A 1 211 ? 12.781 -6.285 -1.361 1 96.5 211 LEU A CA 1
ATOM 1714 C C . LEU A 1 211 ? 13.812 -6.031 -0.264 1 96.5 211 LEU A C 1
ATOM 1716 O O . LEU A 1 211 ? 14.93 -6.555 -0.317 1 96.5 211 LEU A O 1
ATOM 1720 N N . GLY A 1 212 ? 13.438 -5.254 0.704 1 96.06 212 GLY A N 1
ATOM 1721 C CA . GLY A 1 212 ? 14.352 -4.918 1.786 1 96.06 212 GLY A CA 1
ATOM 1722 C C . GLY A 1 212 ? 14.953 -6.141 2.453 1 96.06 212 GLY A C 1
ATOM 1723 O O . GLY A 1 212 ? 16.172 -6.305 2.469 1 96.06 212 GLY A O 1
ATOM 1724 N N . PRO A 1 213 ? 14.125 -6.98 2.961 1 96.62 213 PRO A N 1
ATOM 1725 C CA . PRO A 1 213 ? 14.625 -8.18 3.637 1 96.62 213 PRO A CA 1
ATOM 1726 C C . PRO A 1 213 ? 15.5 -9.047 2.736 1 96.62 213 PRO A C 1
ATOM 1728 O O . PRO A 1 213 ? 16.375 -9.773 3.227 1 96.62 213 PRO A O 1
ATOM 1731 N N . LEU A 1 214 ? 15.359 -8.969 1.408 1 96.5 214 LEU A N 1
ATOM 1732 C CA . LEU A 1 214 ? 16.125 -9.781 0.472 1 96.5 214 LEU A CA 1
ATOM 1733 C C . LEU A 1 214 ? 17.547 -9.25 0.328 1 96.5 214 LEU A C 1
ATOM 1735 O O . LEU A 1 214 ? 18.391 -9.891 -0.292 1 96.5 214 LEU A O 1
ATOM 1739 N N . MET A 1 215 ? 17.797 -8.148 0.967 1 95.25 215 MET A N 1
ATOM 1740 C CA . MET A 1 215 ? 19.109 -7.527 0.833 1 95.25 215 MET A CA 1
ATOM 1741 C C . MET A 1 215 ? 19.859 -7.539 2.162 1 95.25 215 MET A C 1
ATOM 1743 O O . MET A 1 215 ? 2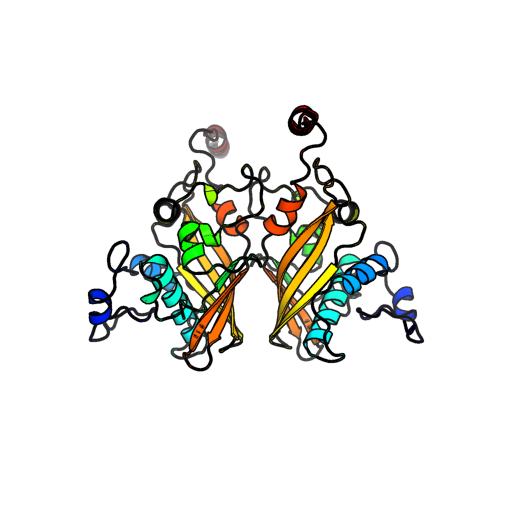0.875 -6.859 2.314 1 95.25 215 MET A O 1
ATOM 1747 N N . LYS A 1 216 ? 19.391 -8.32 3.045 1 92.75 216 LYS A N 1
ATOM 1748 C CA . LYS A 1 216 ? 19.984 -8.328 4.383 1 92.75 216 LYS A CA 1
ATOM 1749 C C . LYS A 1 216 ? 21.203 -9.25 4.445 1 92.75 216 LYS A C 1
ATOM 1751 O O . LYS A 1 216 ? 22.031 -9.133 5.344 1 92.75 216 LYS A O 1
ATOM 1756 N N . GLY A 1 217 ? 21.391 -10.422 3.623 1 88.5 217 GLY A N 1
ATOM 1757 C CA . GLY A 1 217 ? 22.453 -11.414 3.607 1 88.5 217 GLY A CA 1
ATOM 1758 C C . GLY A 1 217 ? 23.781 -10.859 3.098 1 88.5 217 GLY A C 1
ATOM 1759 O O . GLY A 1 217 ? 24.797 -11.547 3.133 1 88.5 217 GLY A O 1
ATOM 1760 N N . GLY A 1 218 ? 24.219 -9.648 3.135 1 81.81 218 GLY A N 1
ATOM 1761 C CA . GLY A 1 218 ? 25.438 -9.07 2.598 1 81.81 218 GLY A CA 1
ATOM 1762 C C . GLY A 1 218 ? 25.703 -9.477 1.16 1 81.81 218 GLY A C 1
ATOM 1763 O O . GLY A 1 218 ? 25.156 -10.477 0.678 1 81.81 218 GLY A O 1
ATOM 1764 N N . LYS A 1 219 ? 26.469 -8.773 0.405 1 82.5 219 LYS A N 1
ATOM 1765 C CA . LYS A 1 219 ? 26.797 -9.039 -0.996 1 82.5 219 LYS A CA 1
ATOM 1766 C C . LYS A 1 219 ? 27.875 -10.102 -1.125 1 82.5 219 LYS A C 1
ATOM 1768 O O . LYS A 1 219 ? 28.812 -10.141 -0.315 1 82.5 219 LYS A O 1
ATOM 1773 N N . ASN A 1 220 ? 27.734 -11.359 -1.779 1 67.06 220 ASN A N 1
ATOM 1774 C CA . ASN A 1 220 ? 28.641 -12.492 -1.954 1 67.06 220 ASN A CA 1
ATOM 1775 C C . ASN A 1 220 ? 30.094 -12.039 -2.021 1 67.06 220 ASN A C 1
ATOM 1777 O O . ASN A 1 220 ? 30.984 -12.711 -1.491 1 67.06 220 ASN A O 1
ATOM 1781 N N . GLY A 1 221 ? 30.734 -10.867 -2.486 1 55.59 221 GLY A N 1
ATOM 1782 C CA . GLY A 1 221 ? 32.125 -10.453 -2.547 1 55.59 221 GLY A CA 1
ATOM 1783 C C . GLY A 1 221 ? 32.531 -9.594 -1.367 1 55.59 221 GLY A C 1
ATOM 1784 O O . GLY A 1 221 ? 33.719 -9.328 -1.178 1 55.59 221 GLY A O 1
ATOM 1785 N N . GLU A 1 222 ? 31.797 -8.781 -0.802 1 48.44 222 GLU A N 1
ATOM 1786 C CA . GLU A 1 222 ? 32.188 -8.062 0.404 1 48.44 222 GLU A CA 1
ATOM 1787 C C . GLU A 1 222 ? 32.094 -8.953 1.639 1 48.44 222 GLU A C 1
ATOM 1789 O O . GLU A 1 222 ? 31 -9.406 1.996 1 48.44 222 GLU A O 1
ATOM 1794 N N . SER A 1 223 ? 32.969 -9.914 1.808 1 38.97 223 SER A N 1
ATOM 1795 C CA . SER A 1 223 ? 33.25 -10.773 2.961 1 38.97 223 SER A CA 1
ATOM 1796 C C . SER A 1 223 ? 33 -10.023 4.27 1 38.97 223 SER A C 1
ATOM 1798 O O . SER A 1 223 ? 33.625 -8.984 4.516 1 38.97 223 SER A O 1
ATOM 1800 N N . THR A 1 224 ? 32 -9.875 4.836 1 37.91 224 THR A N 1
ATOM 1801 C CA . THR A 1 224 ? 32.125 -9.492 6.242 1 37.91 224 THR A CA 1
ATOM 1802 C C . THR A 1 224 ? 33.281 -10.211 6.91 1 37.91 224 THR A C 1
ATOM 1804 O O . THR A 1 224 ? 33.469 -11.414 6.719 1 37.91 224 THR A O 1
ATOM 1807 N N . SER A 1 225 ? 34.438 -9.625 7.23 1 32.97 225 SER A N 1
ATOM 1808 C CA . SER A 1 225 ? 35.531 -10.164 8.008 1 32.97 225 SER A CA 1
ATOM 1809 C C . SER A 1 225 ? 35.062 -11.148 9.062 1 32.97 225 SER A C 1
ATOM 1811 O O . SER A 1 225 ? 34.125 -10.852 9.812 1 32.97 225 SER A O 1
ATOM 1813 N N . GLU A 1 226 ? 35.219 -12.461 8.977 1 34.53 226 GLU A N 1
ATOM 1814 C CA . GLU A 1 226 ? 35.312 -13.5 9.992 1 34.53 226 GLU A CA 1
ATOM 1815 C C . GLU A 1 226 ? 35.906 -12.945 11.289 1 34.53 226 GLU A C 1
ATOM 1817 O O . GLU A 1 226 ? 35.906 -13.633 12.312 1 34.53 226 GLU A O 1
ATOM 1822 N N . MET A 1 227 ? 36.719 -11.906 11.297 1 31.5 227 MET A N 1
ATOM 1823 C CA . MET A 1 227 ? 37.406 -11.398 12.477 1 31.5 227 MET A CA 1
ATOM 1824 C C . MET A 1 227 ? 36.406 -10.898 13.523 1 31.5 227 MET A C 1
ATOM 1826 O O . MET A 1 227 ? 36.688 -10.984 14.719 1 31.5 227 MET A O 1
ATOM 1830 N N . ALA A 1 228 ? 35.281 -10.32 13.141 1 33.97 228 ALA A N 1
ATOM 1831 C CA . ALA A 1 228 ? 34.531 -9.844 14.289 1 33.97 228 ALA A CA 1
ATOM 1832 C C . ALA A 1 228 ? 33.781 -10.992 14.977 1 33.97 228 ALA A C 1
ATOM 1834 O O . ALA A 1 228 ? 33.5 -10.914 16.172 1 33.97 228 ALA A O 1
ATOM 1835 N N . LEU A 1 229 ? 33.438 -12.016 14.234 1 31.59 229 LEU A N 1
ATOM 1836 C CA . LEU A 1 229 ? 32.875 -13.156 14.945 1 31.59 229 LEU A CA 1
ATOM 1837 C C . LEU A 1 229 ? 33.969 -13.969 15.625 1 31.59 229 LEU A C 1
ATOM 1839 O O . LEU A 1 229 ? 33.719 -14.641 16.625 1 31.59 229 LEU A O 1
ATOM 1843 N N . LEU A 1 230 ? 35.156 -14.055 15.062 1 32.25 230 LEU A N 1
ATOM 1844 C CA . LEU A 1 230 ? 36.188 -14.766 15.805 1 32.25 230 LEU A CA 1
ATOM 1845 C C . LEU A 1 230 ? 36.594 -14 17.078 1 32.25 230 LEU A C 1
ATOM 1847 O O . LEU A 1 230 ? 36.875 -14.609 18.094 1 32.25 230 LEU A O 1
ATOM 1851 N N . GLU A 1 231 ? 36.688 -12.664 17 1 33.25 231 GLU A N 1
ATOM 1852 C CA . GLU A 1 231 ? 37.094 -11.992 18.234 1 33.25 231 GLU A CA 1
ATOM 1853 C C . GLU A 1 231 ? 36 -12.07 19.297 1 33.25 231 GLU A C 1
ATOM 1855 O O . GLU A 1 231 ? 36.281 -12.031 20.484 1 33.25 231 GLU A O 1
ATOM 1860 N N . ALA A 1 232 ? 34.781 -11.961 18.828 1 36.28 232 ALA A N 1
ATOM 1861 C CA . ALA A 1 232 ? 33.781 -11.984 19.906 1 36.28 232 ALA A CA 1
ATOM 1862 C C . ALA A 1 232 ? 33.656 -13.391 20.469 1 36.28 232 ALA A C 1
ATOM 1864 O O . ALA A 1 232 ? 32.906 -13.594 21.453 1 36.28 232 ALA A O 1
ATOM 1865 N N . SER A 1 233 ? 34.094 -14.352 19.672 1 32.72 233 SER A N 1
ATOM 1866 C CA . SER A 1 233 ? 34.031 -15.688 20.234 1 32.72 233 SER A CA 1
ATOM 1867 C C . SER A 1 233 ? 35.125 -15.867 21.312 1 32.72 233 SER A C 1
ATOM 1869 O O . SER A 1 233 ? 35.281 -16.969 21.844 1 32.72 233 SER A O 1
ATOM 1871 N N . LYS A 1 234 ? 36.062 -14.914 21.312 1 33.53 234 LYS A N 1
ATOM 1872 C CA . LYS A 1 234 ? 36.969 -15.156 22.438 1 33.53 234 LYS A CA 1
ATOM 1873 C C . LYS A 1 234 ? 36.25 -15.016 23.766 1 33.53 234 LYS A C 1
ATOM 1875 O O . LYS A 1 234 ? 35.781 -13.938 24.109 1 33.53 234 LYS A O 1
ATOM 1880 N N . CYS A 1 235 ? 35.5 -16.094 24.094 1 30.77 235 CYS A N 1
ATOM 1881 C CA . CYS A 1 235 ? 34.969 -16.312 25.438 1 30.77 235 CYS A CA 1
ATOM 1882 C C . CYS A 1 235 ? 36.031 -15.953 26.484 1 30.77 235 CYS A C 1
ATOM 1884 O O . CYS A 1 235 ? 37.125 -16.5 26.469 1 30.77 235 CYS A O 1
ATOM 1886 N N . PRO A 1 236 ? 36.031 -14.727 27 1 35.19 236 PRO A N 1
ATOM 1887 C CA . PRO A 1 236 ? 36.969 -14.398 28.062 1 35.19 236 PRO A CA 1
ATOM 1888 C C . PRO A 1 236 ? 37.062 -15.508 29.109 1 35.19 236 PRO A C 1
ATOM 1890 O O . PRO A 1 236 ? 37.875 -15.414 30.031 1 35.19 236 PRO A O 1
ATOM 1893 N N . PHE A 1 237 ? 36.031 -16.406 29.156 1 29.5 237 PHE A N 1
ATOM 1894 C CA . PHE A 1 237 ? 36.062 -17.234 30.359 1 29.5 237 PHE A CA 1
ATOM 1895 C C . PHE A 1 237 ? 37.188 -18.266 30.266 1 29.5 237 PHE A C 1
ATOM 1897 O O . PHE A 1 237 ? 37.344 -19.109 31.141 1 29.5 237 PHE A O 1
ATOM 1904 N N . MET A 1 238 ? 37.781 -18.547 29.016 1 25.22 238 MET A N 1
ATOM 1905 C CA . MET A 1 238 ? 38.719 -19.656 29.234 1 25.22 238 MET A CA 1
ATOM 1906 C C . MET A 1 238 ? 39.938 -19.203 30.016 1 25.22 238 MET A C 1
ATOM 1908 O O . MET A 1 238 ? 40.906 -19.938 30.125 1 25.22 238 MET A O 1
ATOM 1912 N N . LYS A 1 239 ? 39.844 -18.031 30.734 1 22.2 239 LYS A N 1
ATOM 1913 C CA . LYS A 1 239 ? 40.812 -18.172 31.812 1 22.2 239 LYS A CA 1
ATOM 1914 C C . LYS A 1 239 ? 40.25 -19 32.969 1 22.2 239 LYS A C 1
ATOM 1916 O O . LYS A 1 239 ? 39.031 -18.953 33.25 1 22.2 239 LYS A O 1
ATOM 1921 N N . MET B 1 1 ? -17.922 32.344 1.381 1 28.88 1 MET B N 1
ATOM 1922 C CA . MET B 1 1 ? -17.547 31.156 2.141 1 28.88 1 MET B CA 1
ATOM 1923 C C . MET B 1 1 ? -17.969 31.281 3.6 1 28.88 1 MET B C 1
ATOM 1925 O O . MET B 1 1 ? -17.578 32.25 4.277 1 28.88 1 MET B O 1
ATOM 1929 N N . ALA B 1 2 ? -19.109 30.797 3.928 1 34.28 2 ALA B N 1
ATOM 1930 C CA . ALA B 1 2 ? -19.844 31.203 5.125 1 34.28 2 ALA B CA 1
ATOM 1931 C C . ALA B 1 2 ? -19 31 6.379 1 34.28 2 ALA B C 1
ATOM 1933 O O . ALA B 1 2 ? -18.531 29.906 6.648 1 34.28 2 ALA B O 1
ATOM 1934 N N . SER B 1 3 ? -18.328 31.969 6.77 1 37.41 3 SER B N 1
ATOM 1935 C CA . SER B 1 3 ? -17.672 32.031 8.078 1 37.41 3 SER B CA 1
ATOM 1936 C C . SER B 1 3 ? -18.594 31.484 9.172 1 37.41 3 SER B C 1
ATOM 1938 O O . SER B 1 3 ? -19.75 31.922 9.289 1 37.41 3 SER B O 1
ATOM 1940 N N . LEU B 1 4 ? -18.656 30.125 9.398 1 43.66 4 LEU B N 1
ATOM 1941 C CA . LEU B 1 4 ? -19.562 29.656 10.438 1 43.66 4 LEU B CA 1
ATOM 1942 C C . LEU B 1 4 ? -19.5 30.547 11.664 1 43.66 4 LEU B C 1
ATOM 1944 O O . LEU B 1 4 ? -18.438 31.047 12.023 1 43.66 4 LEU B O 1
ATOM 1948 N N . VAL B 1 5 ? -20.375 31.141 12.008 1 44.66 5 VAL B N 1
ATOM 1949 C CA . VAL B 1 5 ? -20.562 31.797 13.297 1 44.66 5 VAL B CA 1
ATOM 1950 C C . VAL B 1 5 ? -19.984 30.938 14.406 1 44.66 5 VAL B C 1
ATOM 1952 O O . VAL B 1 5 ? -20.375 29.781 14.578 1 44.66 5 VAL B O 1
ATOM 1955 N N . GLY B 1 6 ? -18.828 31.359 15.188 1 53.97 6 GLY B N 1
ATOM 1956 C CA . GLY B 1 6 ? -18.078 30.766 16.281 1 53.97 6 GLY B CA 1
ATOM 1957 C C . GLY B 1 6 ? -16.797 30.109 15.836 1 53.97 6 GLY B C 1
ATOM 1958 O O . GLY B 1 6 ? -16.141 29.406 16.609 1 53.97 6 GLY B O 1
ATOM 1959 N N . GLY B 1 7 ? -16.25 30.406 14.602 1 66.75 7 GLY B N 1
ATOM 1960 C CA . GLY B 1 7 ? -14.969 29.891 14.125 1 66.75 7 GLY B CA 1
ATOM 1961 C C . GLY B 1 7 ? -15.039 28.438 13.664 1 66.75 7 GLY B C 1
ATOM 1962 O O . GLY B 1 7 ? -16.094 27.812 13.734 1 66.75 7 GLY B O 1
ATOM 1963 N N . GLY B 1 8 ? -14.25 28.078 12.82 1 81.94 8 GLY B N 1
ATOM 1964 C CA . GLY B 1 8 ? -14.25 26.703 12.344 1 81.94 8 GLY B CA 1
ATOM 1965 C C . GLY B 1 8 ? -13.555 26.531 11 1 81.94 8 GLY B C 1
ATOM 1966 O O . GLY B 1 8 ? -12.984 27.484 10.477 1 81.94 8 GLY B O 1
ATOM 1967 N N . ASP B 1 9 ? -13.516 25.344 10.648 1 92.25 9 ASP B N 1
ATOM 1968 C CA . ASP B 1 9 ? -12.906 24.938 9.383 1 92.25 9 ASP B CA 1
ATOM 1969 C C . ASP B 1 9 ? -13.898 24.156 8.523 1 92.25 9 ASP B C 1
ATOM 1971 O O . ASP B 1 9 ? -14.695 23.375 9.047 1 92.25 9 ASP B O 1
ATOM 1975 N N . LYS B 1 10 ? -13.859 24.422 7.27 1 93.75 10 LYS B N 1
ATOM 1976 C CA . LYS B 1 10 ? -14.82 23.828 6.336 1 93.75 10 LYS B CA 1
ATOM 1977 C C . LYS B 1 10 ? -14.664 22.312 6.273 1 93.75 10 LYS B C 1
ATOM 1979 O O . LYS B 1 10 ? -15.641 21.594 6.078 1 93.75 10 LYS B O 1
ATOM 1984 N N . TYR B 1 11 ? -13.492 21.812 6.488 1 96.94 11 TYR B N 1
ATOM 1985 C CA . TYR B 1 11 ? -13.234 20.422 6.18 1 96.94 11 TYR B CA 1
ATOM 1986 C C . TYR B 1 11 ? -12.773 19.656 7.418 1 96.94 11 TYR B C 1
ATOM 1988 O O . TYR B 1 11 ? -12.602 18.438 7.379 1 96.94 11 TYR B O 1
ATOM 1996 N N . ARG B 1 12 ? -12.578 20.359 8.547 1 97.25 12 ARG B N 1
ATOM 1997 C CA . ARG B 1 12 ? -12.047 19.766 9.766 1 97.25 12 ARG B CA 1
ATOM 1998 C C . ARG B 1 12 ? -12.867 20.172 10.977 1 97.25 12 ARG B C 1
ATOM 2000 O O . ARG B 1 12 ? -13.422 21.266 11.016 1 97.25 12 ARG B O 1
ATOM 2007 N N . ASP B 1 13 ? -12.828 19.25 11.93 1 95.31 13 ASP B N 1
ATOM 2008 C CA . ASP B 1 13 ? -13.508 19.531 13.195 1 95.31 13 ASP B CA 1
ATOM 2009 C C . ASP B 1 13 ? -12.523 20.094 14.227 1 95.31 13 ASP B C 1
ATOM 2011 O O . ASP B 1 13 ? -11.312 20.016 14.039 1 95.31 13 ASP B O 1
ATOM 2015 N N . TYR B 1 14 ? -13.094 20.75 15.266 1 94.75 14 TYR B N 1
ATOM 2016 C CA . TYR B 1 14 ? -12.414 21.141 16.484 1 94.75 14 TYR B CA 1
ATOM 2017 C C . TYR B 1 14 ? -11.438 22.281 16.219 1 94.75 14 TYR B C 1
ATOM 2019 O O . TYR B 1 14 ? -10.32 22.297 16.734 1 94.75 14 TYR B O 1
ATOM 2027 N N . LEU B 1 15 ? -11.844 23.125 15.336 1 95.06 15 LEU B N 1
ATOM 2028 C CA . LEU B 1 15 ? -11.055 24.312 15.047 1 95.06 15 LEU B CA 1
ATOM 2029 C C . LEU B 1 15 ? -11.875 25.578 15.281 1 95.06 15 LEU B C 1
ATOM 2031 O O . LEU B 1 15 ? -11.68 26.594 14.602 1 95.06 15 LEU B O 1
ATOM 2035 N N . SER B 1 16 ? -12.844 25.484 16.234 1 92.31 16 SER B N 1
ATOM 2036 C CA . SER B 1 16 ? -13.594 26.672 16.656 1 92.31 16 SER B CA 1
ATOM 2037 C C . SER B 1 16 ? -12.703 27.641 17.422 1 92.31 16 SER B C 1
ATOM 2039 O O . SER B 1 16 ? -11.609 27.266 17.859 1 92.31 16 SER B O 1
ATOM 2041 N N . ASP B 1 17 ? -13.203 28.797 17.594 1 91.06 17 ASP B N 1
ATOM 2042 C CA . ASP B 1 17 ? -12.445 29.797 18.328 1 91.06 17 ASP B CA 1
ATOM 2043 C C . ASP B 1 17 ? -12.117 29.312 19.734 1 91.06 17 ASP B C 1
ATOM 2045 O O . ASP B 1 17 ? -11 29.516 20.219 1 91.06 17 ASP B O 1
ATOM 2049 N N . GLU B 1 18 ? -13.047 28.766 20.344 1 90 18 GLU B N 1
ATOM 2050 C CA . GLU B 1 18 ? -12.852 28.234 21.688 1 90 18 GLU B CA 1
ATOM 2051 C C . GLU B 1 18 ? -11.789 27.125 21.688 1 90 18 GLU B C 1
ATOM 2053 O O . GLU B 1 18 ? -10.938 27.094 22.578 1 90 18 GLU B O 1
ATOM 2058 N N . GLU B 1 19 ? -11.844 26.266 20.719 1 90.56 19 GLU B N 1
ATOM 2059 C CA . GLU B 1 19 ? -10.875 25.188 20.594 1 90.56 19 GLU B CA 1
ATOM 2060 C C . GLU B 1 19 ? -9.469 25.719 20.328 1 90.56 19 GLU B C 1
ATOM 2062 O O . GLU B 1 19 ? -8.492 25.188 20.859 1 90.56 19 GLU B O 1
ATOM 2067 N N . LEU B 1 20 ? -9.383 26.703 19.547 1 91.44 20 LEU B N 1
ATOM 2068 C CA . LEU B 1 20 ? -8.086 27.281 19.188 1 91.44 20 LEU B CA 1
ATOM 2069 C C . LEU B 1 20 ? -7.387 27.844 20.438 1 91.44 20 LEU B C 1
ATOM 2071 O O . LEU B 1 20 ? -6.168 27.719 20.562 1 91.44 20 LEU B O 1
ATOM 2075 N N . LYS B 1 21 ? -8.172 28.312 21.344 1 90.25 21 LYS B N 1
ATOM 2076 C CA . LYS B 1 21 ? -7.629 28.938 22.547 1 90.25 21 LYS B CA 1
ATOM 2077 C C . LYS B 1 21 ? -7.289 27.906 23.609 1 90.25 21 LYS B C 1
ATOM 2079 O O . LYS B 1 21 ? -6.348 28.078 24.391 1 90.25 21 LYS B O 1
ATOM 2084 N N . ASN B 1 22 ? -7.953 26.812 23.562 1 90.19 22 ASN B N 1
ATOM 2085 C CA . ASN B 1 22 ? -7.855 25.891 24.672 1 90.19 22 ASN B CA 1
ATOM 2086 C C . ASN B 1 22 ? -7.023 24.656 24.312 1 90.19 22 ASN B C 1
ATOM 2088 O O . ASN B 1 22 ? -7.012 23.672 25.047 1 90.19 22 ASN B O 1
ATOM 2092 N N . THR B 1 23 ? -6.422 24.656 23.219 1 92.31 23 THR B N 1
ATOM 2093 C CA . THR B 1 23 ? -5.586 23.547 22.766 1 92.31 23 THR B CA 1
ATOM 2094 C C . THR B 1 23 ? -4.113 23.953 22.75 1 92.31 23 THR B C 1
ATOM 2096 O O . THR B 1 23 ? -3.777 25.078 22.391 1 92.31 23 THR B O 1
ATOM 2099 N N . LYS B 1 24 ? -3.26 23.031 23.234 1 92.62 24 LYS B N 1
ATOM 2100 C CA . LYS B 1 24 ? -1.819 23.234 23.109 1 92.62 24 LYS B CA 1
ATOM 2101 C C . LYS B 1 24 ? -1.324 22.859 21.719 1 92.62 24 LYS B C 1
ATOM 2103 O O . LYS B 1 24 ? -1.329 21.672 21.359 1 92.62 24 LYS B O 1
ATOM 2108 N N . TRP B 1 25 ? -0.867 23.844 21.031 1 93.69 25 TRP B N 1
ATOM 2109 C CA . TRP B 1 25 ? -0.431 23.625 19.656 1 93.69 25 TRP B CA 1
ATOM 2110 C C . TRP B 1 25 ? 1.091 23.578 19.562 1 93.69 25 TRP B C 1
ATOM 2112 O O . TRP B 1 25 ? 1.785 24.281 20.312 1 93.69 25 TRP B O 1
ATOM 2122 N N . ARG B 1 26 ? 1.611 22.828 18.656 1 88.81 26 ARG B N 1
ATOM 2123 C CA . ARG B 1 26 ? 3.049 22.688 18.453 1 88.81 26 ARG B CA 1
ATOM 2124 C C . ARG B 1 26 ? 3.65 24 17.953 1 88.81 26 ARG B C 1
ATOM 2126 O O . ARG B 1 26 ? 4.672 24.453 18.469 1 88.81 26 ARG B O 1
ATOM 2133 N N . ASN B 1 27 ? 3.057 24.578 16.859 1 88.62 27 ASN B N 1
ATOM 2134 C CA . ASN B 1 27 ? 3.506 25.844 16.266 1 88.62 27 ASN B CA 1
ATOM 2135 C C . ASN B 1 27 ? 2.35 26.812 16.078 1 88.62 27 ASN B C 1
ATOM 2137 O O . ASN B 1 27 ? 2.193 27.406 15.008 1 88.62 27 ASN B O 1
ATOM 2141 N N . GLY B 1 28 ? 1.502 26.859 17.156 1 90.56 28 GLY B N 1
ATOM 2142 C CA . GLY B 1 28 ? 0.315 27.688 17.031 1 90.56 28 GLY B CA 1
ATOM 2143 C C . GLY B 1 28 ? -0.804 27.031 16.25 1 90.56 28 GLY B C 1
ATOM 2144 O O . GLY B 1 28 ? -0.601 25.984 15.633 1 90.56 28 GLY B O 1
ATOM 2145 N N . PRO B 1 29 ? -1.99 27.656 16.312 1 91.44 29 PRO B N 1
ATOM 2146 C CA . PRO B 1 29 ? -3.115 27.094 15.562 1 91.44 29 PRO B CA 1
ATOM 2147 C C . PRO B 1 29 ? -2.855 27.047 14.062 1 91.44 29 PRO B C 1
ATOM 2149 O O . PRO B 1 29 ? -2.354 28.016 13.484 1 91.44 29 PRO B O 1
ATOM 2152 N N . PRO B 1 30 ? -3.246 25.938 13.453 1 92.81 30 PRO B N 1
ATOM 2153 C CA . PRO B 1 30 ? -2.979 25.812 12.016 1 92.81 30 PRO B CA 1
ATOM 2154 C C . PRO B 1 30 ? -3.98 26.594 11.164 1 92.81 30 PRO B C 1
ATOM 2156 O O . PRO B 1 30 ? -5.098 26.859 11.609 1 92.81 30 PRO B O 1
ATOM 2159 N N . THR B 1 31 ? -3.473 26.969 9.984 1 92.19 31 THR B N 1
ATOM 2160 C CA . THR B 1 31 ? -4.328 27.5 8.922 1 92.19 31 THR B CA 1
ATOM 2161 C C . THR B 1 31 ? -4.281 26.594 7.699 1 92.19 31 THR B C 1
ATOM 2163 O O . THR B 1 31 ? -3.229 26.031 7.367 1 92.19 31 THR B O 1
ATOM 2166 N N . TYR B 1 32 ? -5.395 26.422 7.055 1 95.38 32 TYR B N 1
ATOM 2167 C CA . TYR B 1 32 ? -5.465 25.469 5.965 1 95.38 32 TYR B CA 1
ATOM 2168 C C . TYR B 1 32 ? -5.898 26.141 4.668 1 95.38 32 TYR B C 1
ATOM 2170 O O . TYR B 1 32 ? -6.238 25.453 3.693 1 95.38 32 TYR B O 1
ATOM 2178 N N . ASP B 1 33 ? -5.797 27.422 4.645 1 95.06 33 ASP B N 1
ATOM 2179 C CA . ASP B 1 33 ? -6.258 28.172 3.479 1 95.06 33 ASP B CA 1
ATOM 2180 C C . ASP B 1 33 ? -5.52 27.734 2.217 1 95.06 33 ASP B C 1
ATOM 2182 O O . ASP B 1 33 ? -6.145 27.484 1.18 1 95.06 33 ASP B O 1
ATOM 2186 N N . VAL B 1 34 ? -4.258 27.625 2.309 1 95.81 34 VAL B N 1
ATOM 2187 C CA . VAL B 1 34 ? -3.432 27.328 1.145 1 95.81 34 VAL B CA 1
ATOM 2188 C C . VAL B 1 34 ? -3.758 25.922 0.625 1 95.81 34 VAL B C 1
ATOM 2190 O O . VAL B 1 34 ? -4.078 25.75 -0.553 1 95.81 34 VAL B O 1
ATOM 2193 N N . VAL B 1 35 ? -3.742 24.891 1.488 1 97.12 35 VAL B N 1
ATOM 2194 C CA . VAL B 1 35 ? -3.953 23.516 1.052 1 97.12 35 VAL B CA 1
ATOM 2195 C C . VAL B 1 35 ? -5.418 23.312 0.669 1 97.12 35 VAL B C 1
ATOM 2197 O O . VAL B 1 35 ? -5.727 22.547 -0.248 1 97.12 35 VAL B O 1
ATOM 2200 N N . ASP B 1 36 ? -6.336 24 1.322 1 97.81 36 ASP B N 1
ATOM 2201 C CA . ASP B 1 36 ? -7.75 23.875 0.984 1 97.81 36 ASP B CA 1
ATOM 2202 C C . ASP B 1 36 ? -8.039 24.469 -0.391 1 97.81 36 ASP B C 1
ATOM 2204 O O . ASP B 1 36 ? -8.906 23.969 -1.115 1 97.81 36 ASP B O 1
ATOM 2208 N N . LYS B 1 37 ? -7.348 25.547 -0.695 1 97.88 37 LYS B N 1
ATOM 2209 C CA . LYS B 1 37 ? -7.48 26.109 -2.039 1 97.88 37 LYS B CA 1
ATOM 2210 C C . LYS B 1 37 ? -7.055 25.094 -3.098 1 97.88 37 LYS B C 1
ATOM 2212 O O . LYS B 1 37 ? -7.77 24.875 -4.074 1 97.88 37 LYS B O 1
ATOM 2217 N N . LEU B 1 38 ? -5.93 24.484 -2.934 1 98.38 38 LEU B N 1
ATOM 2218 C CA . LEU B 1 38 ? -5.457 23.438 -3.838 1 98.38 38 LEU B CA 1
ATOM 2219 C C . LEU B 1 38 ? -6.457 22.297 -3.916 1 98.38 38 LEU B C 1
ATOM 2221 O O . LEU B 1 38 ? -6.809 21.844 -5.008 1 98.38 38 LEU B O 1
ATOM 2225 N N . PHE B 1 39 ? -6.973 21.891 -2.785 1 98.62 39 PHE B N 1
ATOM 2226 C CA . PHE B 1 39 ? -7.945 20.812 -2.664 1 98.62 39 PHE B CA 1
ATOM 2227 C C . PHE B 1 39 ? -9.203 21.125 -3.461 1 98.62 39 PHE B C 1
ATOM 2229 O O . PHE B 1 39 ? -9.648 20.328 -4.277 1 98.62 39 PHE B O 1
ATOM 2236 N N . GLU B 1 40 ? -9.648 22.234 -3.303 1 98.25 40 GLU B N 1
ATOM 2237 C CA . GLU B 1 40 ? -10.891 22.609 -3.959 1 98.25 40 GLU B CA 1
ATOM 2238 C C . GLU B 1 40 ? -10.703 22.75 -5.465 1 98.25 40 GLU B C 1
ATOM 2240 O O . GLU B 1 40 ? -11.594 22.391 -6.246 1 98.25 40 GLU B O 1
ATOM 2245 N N . GLN B 1 41 ? -9.617 23.172 -5.812 1 98.19 41 GLN B N 1
ATOM 2246 C CA . GLN B 1 41 ? -9.359 23.406 -7.227 1 98.19 41 GLN B CA 1
ATOM 2247 C C . GLN B 1 41 ? -9.133 22.094 -7.977 1 98.19 41 GLN B C 1
ATOM 2249 O O . GLN B 1 41 ? -9.469 21.984 -9.156 1 98.19 41 GLN B O 1
ATOM 2254 N N . GLU B 1 42 ? -8.578 21.062 -7.238 1 98.56 42 GLU B N 1
ATOM 2255 C CA . GLU B 1 42 ? -8.047 19.953 -8.016 1 98.56 42 GLU B CA 1
ATOM 2256 C C . GLU B 1 42 ? -8.625 18.625 -7.543 1 98.56 42 GLU B C 1
ATOM 2258 O O . GLU B 1 42 ? -8.344 17.562 -8.125 1 98.56 42 GLU B O 1
ATOM 2263 N N . ARG B 1 43 ? -9.461 18.625 -6.484 1 98.56 43 ARG B N 1
ATOM 2264 C CA . ARG B 1 43 ? -10.117 17.391 -6.082 1 98.56 43 ARG B CA 1
ATOM 2265 C C . ARG B 1 43 ? -10.922 16.797 -7.23 1 98.56 43 ARG B C 1
ATOM 2267 O O . ARG B 1 43 ? -11.43 17.531 -8.086 1 98.56 43 ARG B O 1
ATOM 2274 N N . THR B 1 44 ? -10.992 15.461 -7.246 1 98.44 44 THR B N 1
ATOM 2275 C CA . THR B 1 44 ? -11.68 14.789 -8.344 1 98.44 44 THR B CA 1
ATOM 2276 C C . THR B 1 44 ? -13.07 14.336 -7.91 1 98.44 44 THR B C 1
ATOM 2278 O O . THR B 1 44 ? -13.867 13.891 -8.734 1 98.44 44 THR B O 1
ATOM 2281 N N . HIS B 1 45 ? -13.383 14.484 -6.586 1 98.19 45 HIS B N 1
ATOM 2282 C CA . HIS B 1 45 ? -14.68 14.109 -6.039 1 98.19 45 HIS B CA 1
ATOM 2283 C C . HIS B 1 45 ? -15.219 15.195 -5.109 1 98.19 45 HIS B C 1
ATOM 2285 O O . HIS B 1 45 ? -14.461 15.781 -4.332 1 98.19 45 HIS B O 1
ATOM 2291 N N . VAL B 1 46 ? -16.5 15.469 -5.301 1 98 46 VAL B N 1
ATOM 2292 C CA . VAL B 1 46 ? -17.25 16.266 -4.332 1 98 46 VAL B CA 1
ATOM 2293 C C . VAL B 1 46 ? -18.359 15.414 -3.73 1 98 46 VAL B C 1
ATOM 2295 O O . VAL B 1 46 ? -19.25 14.945 -4.449 1 98 46 VAL B O 1
ATOM 2298 N N . TRP B 1 47 ? -18.297 15.234 -2.459 1 98 47 TRP B N 1
ATOM 2299 C CA . TRP B 1 47 ? -19.25 14.367 -1.795 1 98 47 TRP B CA 1
ATOM 2300 C C . TRP B 1 47 ? -20.391 15.18 -1.194 1 98 47 TRP B C 1
ATOM 2302 O O . TRP B 1 47 ? -20.188 16.281 -0.672 1 98 47 TRP B O 1
ATOM 2312 N N . ALA B 1 48 ? -21.562 14.578 -1.216 1 97.75 48 ALA B N 1
ATOM 2313 C CA . ALA B 1 48 ? -22.719 15.227 -0.597 1 97.75 48 ALA B CA 1
ATOM 2314 C C . ALA B 1 48 ? -22.516 15.398 0.905 1 97.75 48 ALA B C 1
ATOM 2316 O O . ALA B 1 48 ? -22.016 14.492 1.576 1 97.75 48 ALA B O 1
ATOM 2317 N N . GLU B 1 49 ? -22.922 16.609 1.35 1 95.5 49 GLU B N 1
ATOM 2318 C CA . GLU B 1 49 ? -22.812 16.859 2.783 1 95.5 49 GLU B CA 1
ATOM 2319 C C . GLU B 1 49 ? -23.547 15.797 3.592 1 95.5 49 GLU B C 1
ATOM 2321 O O . GLU B 1 49 ? -24.672 15.445 3.281 1 95.5 49 GLU B O 1
ATOM 2326 N N . GLY B 1 50 ? -22.844 15.195 4.496 1 95.81 50 GLY B N 1
ATOM 2327 C CA . GLY B 1 50 ? -23.469 14.211 5.371 1 95.81 50 GLY B CA 1
ATOM 2328 C C . GLY B 1 50 ? -23.328 12.789 4.859 1 95.81 50 GLY B C 1
ATOM 2329 O O . GLY B 1 50 ? -23.625 11.828 5.582 1 95.81 50 GLY B O 1
ATOM 2330 N N . SER B 1 51 ? -22.938 12.609 3.602 1 97.69 51 SER B N 1
ATOM 2331 C CA . SER B 1 51 ? -22.688 11.258 3.1 1 97.69 51 SER B CA 1
ATOM 2332 C C . SER B 1 51 ? -21.562 10.578 3.873 1 97.69 51 SER B C 1
ATOM 2334 O O . SER B 1 51 ? -20.828 11.234 4.609 1 97.69 51 SER B O 1
ATOM 2336 N N . VAL B 1 52 ? -21.516 9.289 3.781 1 97.88 52 VAL B N 1
ATOM 2337 C CA . VAL B 1 52 ? -20.469 8.539 4.465 1 97.88 52 VAL B CA 1
ATOM 2338 C C . VAL B 1 52 ? -19.094 9.008 3.979 1 97.88 52 VAL B C 1
ATOM 2340 O O . VAL B 1 52 ? -18.172 9.164 4.777 1 97.88 52 VAL B O 1
ATOM 2343 N N . GLU B 1 53 ? -18.969 9.281 2.678 1 98.5 53 GLU B N 1
ATOM 2344 C CA . GLU B 1 53 ? -17.719 9.766 2.109 1 98.5 53 GLU B CA 1
ATOM 2345 C C . GLU B 1 53 ? -17.328 11.125 2.686 1 98.5 53 GLU B C 1
ATOM 2347 O O . GLU B 1 53 ? -16.172 11.367 3.006 1 98.5 53 GLU B O 1
ATOM 2352 N N . ASP B 1 54 ? -18.281 11.977 2.82 1 98.12 54 ASP B N 1
ATOM 2353 C CA . ASP B 1 54 ? -18.078 13.289 3.414 1 98.12 54 ASP B CA 1
ATOM 2354 C C . ASP B 1 54 ? -17.594 13.172 4.859 1 98.12 54 ASP B C 1
ATOM 2356 O O . ASP B 1 54 ? -16.641 13.836 5.258 1 98.12 54 ASP B O 1
ATOM 2360 N N . LYS B 1 55 ? -18.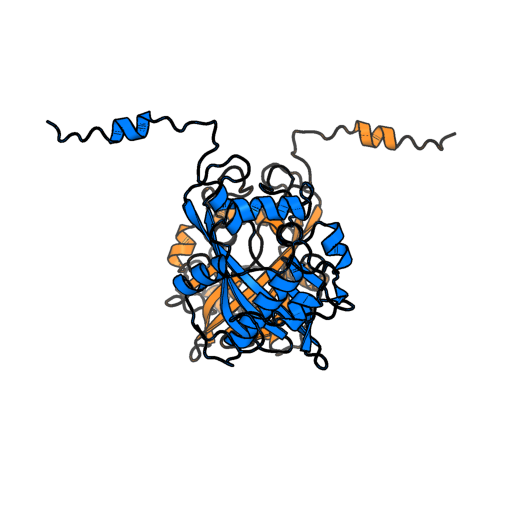203 12.328 5.586 1 98.06 55 LYS B N 1
ATOM 2361 C CA . LYS B 1 55 ? -17.875 12.133 6.996 1 98.06 55 LYS B CA 1
ATOM 2362 C C . LYS B 1 55 ? -16.484 11.523 7.148 1 98.06 55 LYS B C 1
ATOM 2364 O O . LYS B 1 55 ? -15.719 11.938 8.023 1 98.06 55 LYS B O 1
ATOM 2369 N N . VAL B 1 56 ? -16.172 10.586 6.277 1 98.56 56 VAL B N 1
ATOM 2370 C CA . VAL B 1 56 ? -14.867 9.93 6.344 1 98.56 56 VAL B CA 1
ATOM 2371 C C . VAL B 1 56 ? -13.766 10.922 5.965 1 98.56 56 VAL B C 1
ATOM 2373 O O . VAL B 1 56 ? -12.711 10.961 6.598 1 98.56 56 VAL B O 1
ATOM 2376 N N . GLN B 1 57 ? -14 11.703 4.969 1 98.75 57 GLN B N 1
ATOM 2377 C CA . GLN B 1 57 ? -13.023 12.711 4.559 1 98.75 57 GLN B CA 1
ATOM 2378 C C . GLN B 1 57 ? -12.781 13.727 5.672 1 98.75 57 GLN B C 1
ATOM 2380 O O . GLN B 1 57 ? -11.641 14.102 5.945 1 98.75 57 GLN B O 1
ATOM 2385 N N . ARG B 1 58 ? -13.844 14.188 6.32 1 98.19 58 ARG B N 1
ATOM 2386 C CA . ARG B 1 58 ? -13.727 15.109 7.445 1 98.19 58 ARG B CA 1
ATOM 2387 C C . ARG B 1 58 ? -12.953 14.469 8.594 1 98.19 58 ARG B C 1
ATOM 2389 O O . ARG B 1 58 ? -12.078 15.102 9.188 1 98.19 58 ARG B O 1
ATOM 2396 N N . LEU B 1 59 ? -13.25 13.219 8.891 1 98.25 59 LEU B N 1
ATOM 2397 C CA . LEU B 1 59 ? -12.547 12.492 9.945 1 98.25 59 LEU B CA 1
ATOM 2398 C C . LEU B 1 59 ? -11.062 12.375 9.633 1 98.25 59 LEU B C 1
ATOM 2400 O O . LEU B 1 59 ? -10.219 12.617 10.5 1 98.25 59 LEU B O 1
ATOM 2404 N N . LEU B 1 60 ? -10.773 12.031 8.383 1 98.56 60 LEU B N 1
ATOM 2405 C CA . LEU B 1 60 ? -9.391 11.891 7.941 1 98.56 60 LEU B CA 1
ATOM 2406 C C . LEU B 1 60 ? -8.633 13.203 8.102 1 98.56 60 LEU B C 1
ATOM 2408 O O . LEU B 1 60 ? -7.547 13.227 8.688 1 98.56 60 LEU B O 1
ATOM 2412 N N . LYS B 1 61 ? -9.18 14.242 7.613 1 98.31 61 LYS B N 1
ATOM 2413 C CA . LYS B 1 61 ? -8.523 15.547 7.664 1 98.31 61 LYS B CA 1
ATOM 2414 C C . LYS B 1 61 ? -8.398 16.047 9.102 1 98.31 61 LYS B C 1
ATOM 2416 O O . LYS B 1 61 ? -7.398 16.672 9.461 1 98.31 61 LYS B O 1
ATOM 2421 N N . THR B 1 62 ? -9.398 15.789 9.906 1 97.75 62 THR B N 1
ATOM 2422 C CA . THR B 1 62 ? -9.359 16.156 11.32 1 97.75 62 THR B CA 1
ATOM 2423 C C . THR B 1 62 ? -8.266 15.383 12.047 1 97.75 62 THR B C 1
ATOM 2425 O O . THR B 1 62 ? -7.465 15.969 12.781 1 97.75 62 THR B O 1
ATOM 2428 N N . TRP B 1 63 ? -8.258 14.102 11.812 1 97.31 63 TRP B N 1
ATOM 2429 C CA . TRP B 1 63 ? -7.254 13.242 12.43 1 97.31 63 TRP B CA 1
ATOM 2430 C C . TRP B 1 63 ? -5.844 13.703 12.07 1 97.31 63 TRP B C 1
ATOM 2432 O O . TRP B 1 63 ? -4.977 13.82 12.938 1 97.31 63 TRP B O 1
ATOM 2442 N N . GLU B 1 64 ? -5.641 13.969 10.789 1 95.88 64 GLU B N 1
ATOM 2443 C CA . GLU B 1 64 ? -4.336 14.43 10.328 1 95.88 64 GLU B CA 1
ATOM 2444 C C . GLU B 1 64 ? -3.957 15.75 10.992 1 95.88 64 GLU B C 1
ATOM 2446 O O . GLU B 1 64 ? -2.811 15.938 11.406 1 95.88 64 GLU B O 1
ATOM 2451 N N . MET B 1 65 ? -4.848 16.672 11.047 1 95.38 65 MET B N 1
ATOM 2452 C CA . MET B 1 65 ? -4.625 17.953 11.688 1 95.38 65 MET B CA 1
ATOM 2453 C C . MET B 1 65 ? -4.188 17.781 13.141 1 95.38 65 MET B C 1
ATOM 2455 O O . MET B 1 65 ? -3.203 18.391 13.57 1 95.38 65 MET B O 1
ATOM 2459 N N . GLU B 1 66 ? -4.867 16.953 13.828 1 95 66 GLU B N 1
ATOM 2460 C CA . GLU B 1 66 ? -4.539 16.734 15.234 1 95 66 GLU B CA 1
ATOM 2461 C C . GLU B 1 66 ? -3.182 16.047 15.391 1 95 66 GLU B C 1
ATOM 2463 O O . GLU B 1 66 ? -2.381 16.438 16.25 1 95 66 GLU B O 1
ATOM 2468 N N . LEU B 1 67 ? -2.93 15.102 14.555 1 92.19 67 LEU B N 1
ATOM 2469 C CA . LEU B 1 67 ? -1.679 14.352 14.594 1 92.19 67 LEU B CA 1
ATOM 2470 C C . LEU B 1 67 ? -0.486 15.281 14.375 1 92.19 67 LEU B C 1
ATOM 2472 O O . LEU B 1 67 ? 0.545 15.133 15.039 1 92.19 67 LEU B O 1
ATOM 2476 N N . VAL B 1 68 ? -0.633 16.203 13.523 1 90.75 68 VAL B N 1
ATOM 2477 C CA . VAL B 1 68 ? 0.483 17.047 13.109 1 90.75 68 VAL B CA 1
ATOM 2478 C C . VAL B 1 68 ? 0.623 18.219 14.062 1 90.75 68 VAL B C 1
ATOM 2480 O O . VAL B 1 68 ? 1.737 18.609 14.422 1 90.75 68 VAL B O 1
ATOM 2483 N N . HIS B 1 69 ? -0.469 18.766 14.578 1 92.81 69 HIS B N 1
ATOM 2484 C CA . HIS B 1 69 ? -0.387 20.094 15.172 1 92.81 69 HIS B CA 1
ATOM 2485 C C . HIS B 1 69 ? -0.547 20.031 16.688 1 92.81 69 HIS B C 1
ATOM 2487 O O . HIS B 1 69 ? -0.153 20.969 17.391 1 92.81 69 HIS B O 1
ATOM 2493 N N . LYS B 1 70 ? -1.188 19.031 17.172 1 91.81 70 LYS B N 1
ATOM 2494 C CA . LYS B 1 70 ? -1.364 18.953 18.625 1 91.81 70 LYS B CA 1
ATOM 2495 C C . LYS B 1 70 ? -0.167 18.281 19.281 1 91.81 70 LYS B C 1
ATOM 2497 O O . LYS B 1 70 ? 0.307 17.25 18.812 1 91.81 70 LYS B O 1
ATOM 2502 N N . ILE B 1 71 ? 0.298 18.828 20.344 1 88.25 71 ILE B N 1
ATOM 2503 C CA . ILE B 1 71 ? 1.49 18.344 21.031 1 88.25 71 ILE B CA 1
ATOM 2504 C C . ILE B 1 71 ? 1.119 17.188 21.969 1 88.25 71 ILE B C 1
ATOM 2506 O O . ILE B 1 71 ? 1.839 16.188 22.047 1 88.25 71 ILE B O 1
ATOM 2510 N N . ASP B 1 72 ? 0.033 17.375 22.656 1 89.38 72 ASP B N 1
ATOM 2511 C CA . ASP B 1 72 ? -0.42 16.391 23.641 1 89.38 72 ASP B CA 1
ATOM 2512 C C . ASP B 1 72 ? -1.42 15.414 23.031 1 89.38 72 ASP B C 1
ATOM 2514 O O . ASP B 1 72 ? -2.533 15.805 22.672 1 89.38 72 ASP B O 1
ATOM 2518 N N . PRO B 1 73 ? -1.024 14.133 22.984 1 89.06 73 PRO B N 1
ATOM 2519 C CA . PRO B 1 73 ? -1.957 13.148 22.422 1 89.06 73 PRO B CA 1
ATOM 2520 C C . PRO B 1 73 ? -3.301 13.133 23.141 1 89.06 73 PRO B C 1
ATOM 2522 O O . PRO B 1 73 ? -4.32 12.773 22.547 1 89.06 73 PRO B O 1
ATOM 2525 N N . ASN B 1 74 ? -3.299 13.555 24.344 1 89.19 74 ASN B N 1
ATOM 2526 C CA . ASN B 1 74 ? -4.539 13.555 25.109 1 89.19 74 ASN B CA 1
ATOM 2527 C C . ASN B 1 74 ? -5.484 14.664 24.656 1 89.19 74 ASN B C 1
ATOM 2529 O O . ASN B 1 74 ? -6.664 14.664 25 1 89.19 74 ASN B O 1
ATOM 2533 N N . ASP B 1 75 ? -4.996 15.594 23.906 1 91.06 75 ASP B N 1
ATOM 2534 C CA . ASP B 1 75 ? -5.82 16.656 23.359 1 91.06 75 ASP B CA 1
ATOM 2535 C C . ASP B 1 75 ? -6.5 16.234 22.062 1 91.06 75 ASP B C 1
ATOM 2537 O O . ASP B 1 75 ? -7.363 16.938 21.531 1 91.06 75 ASP B O 1
ATOM 2541 N N . MET B 1 76 ? -6.156 15.07 21.562 1 93.31 76 MET B N 1
ATOM 2542 C CA . MET B 1 76 ? -6.781 14.594 20.328 1 93.31 76 MET B CA 1
ATOM 2543 C C . MET B 1 76 ? -8.203 14.117 20.594 1 93.31 76 MET B C 1
ATOM 2545 O O . MET B 1 76 ? -8.445 13.344 21.516 1 93.31 76 MET B O 1
ATOM 2549 N N . LYS B 1 77 ? -9.031 14.547 19.766 1 95.56 77 LYS B N 1
ATOM 2550 C CA . LYS B 1 77 ? -10.445 14.234 19.953 1 95.56 77 LYS B CA 1
ATOM 2551 C C . LYS B 1 77 ? -10.922 13.18 18.953 1 95.56 77 LYS B C 1
ATOM 2553 O O . LYS B 1 77 ? -11.93 12.508 19.188 1 95.56 77 LYS B O 1
ATOM 2558 N N . SER B 1 78 ? -10.219 13.008 17.891 1 96.88 78 SER B N 1
ATOM 2559 C CA . SER B 1 78 ? -10.594 12.023 16.875 1 96.88 78 SER B CA 1
ATOM 2560 C C . SER B 1 78 ? -10.148 10.617 17.281 1 96.88 78 SER B C 1
ATOM 2562 O O . SER B 1 78 ? -10.617 9.625 16.719 1 96.88 78 SER B O 1
ATOM 2564 N N . VAL B 1 79 ? -9.227 10.555 18.234 1 96.69 79 VAL B N 1
ATOM 2565 C CA . VAL B 1 79 ? -8.656 9.266 18.625 1 96.69 79 VAL B CA 1
ATOM 2566 C C . VAL B 1 79 ? -8.836 9.047 20.125 1 96.69 79 VAL B C 1
ATOM 2568 O O . VAL B 1 79 ? -9 10.008 20.875 1 96.69 79 VAL B O 1
ATOM 2571 N N . ASP B 1 80 ? -8.875 7.812 20.484 1 95.44 80 ASP B N 1
ATOM 2572 C CA . ASP B 1 80 ? -8.641 7.418 21.875 1 95.44 80 ASP B CA 1
ATOM 2573 C C . ASP B 1 80 ? -7.16 7.148 22.125 1 95.44 80 ASP B C 1
ATOM 2575 O O . ASP B 1 80 ? -6.629 6.113 21.719 1 95.44 80 ASP B O 1
ATOM 2579 N N . PRO B 1 81 ? -6.508 8.031 22.766 1 92 81 PRO B N 1
ATOM 2580 C CA . PRO B 1 81 ? -5.051 7.926 22.859 1 92 81 PRO B CA 1
ATOM 2581 C C . PRO B 1 81 ? -4.598 6.723 23.688 1 92 81 PRO B C 1
ATOM 2583 O O . PRO B 1 81 ? -3.441 6.309 23.594 1 92 81 PRO B O 1
ATOM 2586 N N . THR B 1 82 ? -5.465 6.137 24.484 1 93.56 82 THR B N 1
ATOM 2587 C CA . THR B 1 82 ? -5.094 5.012 25.328 1 93.56 82 THR B CA 1
ATOM 2588 C C . THR B 1 82 ? -5.148 3.701 24.562 1 93.56 82 THR B C 1
ATOM 2590 O O . THR B 1 82 ? -4.562 2.699 24.984 1 93.56 82 THR B O 1
ATOM 2593 N N . LYS B 1 83 ? -5.805 3.752 23.406 1 96.38 83 LYS B N 1
ATOM 2594 C CA . LYS B 1 83 ? -5.992 2.52 22.641 1 96.38 83 LYS B CA 1
ATOM 2595 C C . LYS B 1 83 ? -5.398 2.643 21.25 1 96.38 83 LYS B C 1
ATOM 2597 O O . LYS B 1 83 ? -5.156 1.635 20.578 1 96.38 83 LYS B O 1
ATOM 2602 N N . PHE B 1 84 ? -5.125 3.809 20.891 1 97.25 84 PHE B N 1
ATOM 2603 C CA . PHE B 1 84 ? -4.82 4.117 19.5 1 97.25 84 PHE B CA 1
ATOM 2604 C C . PHE B 1 84 ? -3.488 3.504 19.094 1 97.25 84 PHE B C 1
ATOM 2606 O O . PHE B 1 84 ? -2.496 3.621 19.812 1 97.25 84 PHE B O 1
ATOM 2613 N N . LYS B 1 85 ? -3.518 2.807 17.906 1 97.62 85 LYS B N 1
ATOM 2614 C CA . LYS B 1 85 ? -2.314 2.338 17.219 1 97.62 85 LYS B CA 1
ATOM 2615 C C . LYS B 1 85 ? -2.369 2.646 15.727 1 97.62 85 LYS B C 1
ATOM 2617 O O . LYS B 1 85 ? -3.42 2.508 15.102 1 97.62 85 LYS B O 1
ATOM 2622 N N . LYS B 1 86 ? -1.274 3.064 15.25 1 97.75 86 LYS B N 1
ATOM 2623 C CA . LYS B 1 86 ? -1.167 3.355 13.82 1 97.75 86 LYS B CA 1
ATOM 2624 C C . LYS B 1 86 ? -0.091 2.496 13.164 1 97.75 86 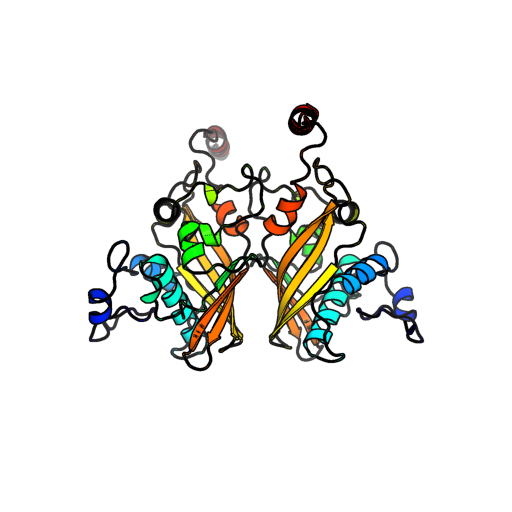LYS B C 1
ATOM 2626 O O . LYS B 1 86 ? 1.02 2.377 13.688 1 97.75 86 LYS B O 1
ATOM 2631 N N . SER B 1 87 ? -0.42 1.912 12.023 1 97.94 87 SER B N 1
ATOM 2632 C CA . SER B 1 87 ? 0.561 1.12 11.289 1 97.94 87 SER B CA 1
ATOM 2633 C C . SER B 1 87 ? 0.532 1.447 9.805 1 97.94 87 SER B C 1
ATOM 2635 O O . SER B 1 87 ? -0.487 1.903 9.281 1 97.94 87 SER B O 1
ATOM 2637 N N . VAL B 1 88 ? 1.67 1.264 9.188 1 98.19 88 VAL B N 1
ATOM 2638 C CA . VAL B 1 88 ? 1.812 1.478 7.75 1 98.19 88 VAL B CA 1
ATOM 2639 C C . VAL B 1 88 ? 2.355 0.213 7.09 1 98.19 88 VAL B C 1
ATOM 2641 O O . VAL B 1 88 ? 3.381 -0.324 7.516 1 98.19 88 VAL B O 1
ATOM 2644 N N . ASN B 1 89 ? 1.639 -0.25 6.121 1 98.5 89 ASN B N 1
ATOM 2645 C CA . ASN B 1 89 ? 2.051 -1.377 5.293 1 98.5 89 ASN B CA 1
ATOM 2646 C C . ASN B 1 89 ? 2.264 -2.639 6.125 1 98.5 89 ASN B C 1
ATOM 2648 O O . ASN B 1 89 ? 3.211 -3.391 5.891 1 98.5 89 ASN B O 1
ATOM 2652 N N . GLY B 1 90 ? 1.49 -2.797 7.113 1 97.5 90 GLY B N 1
ATOM 2653 C CA . GLY B 1 90 ? 1.498 -4.02 7.898 1 97.5 90 GLY B CA 1
ATOM 2654 C C . GLY B 1 90 ? 2.566 -4.031 8.977 1 97.5 90 GLY B C 1
ATOM 2655 O O . GLY B 1 90 ? 2.742 -5.031 9.672 1 97.5 90 GLY B O 1
ATOM 2656 N N . ARG B 1 91 ? 3.258 -2.957 9.156 1 97.06 91 ARG B N 1
ATOM 2657 C CA . ARG B 1 91 ? 4.254 -2.85 10.211 1 97.06 91 ARG B CA 1
ATOM 2658 C C . ARG B 1 91 ? 3.594 -2.814 11.586 1 97.06 91 ARG B C 1
ATOM 2660 O O . ARG B 1 91 ? 2.369 -2.717 11.688 1 97.06 91 ARG B O 1
ATOM 2667 N N . LYS B 1 92 ? 4.449 -2.869 12.578 1 96.12 92 LYS B N 1
ATOM 2668 C CA . LYS B 1 92 ? 3.961 -2.842 13.953 1 96.12 92 LYS B CA 1
ATOM 2669 C C . LYS B 1 92 ? 3.156 -1.573 14.227 1 96.12 92 LYS B C 1
ATOM 2671 O O . LYS B 1 92 ? 3.543 -0.484 13.797 1 96.12 92 LYS B O 1
ATOM 2676 N N . GLY B 1 93 ? 2.055 -1.795 14.891 1 97.38 93 GLY B N 1
ATOM 2677 C CA . GLY B 1 93 ? 1.288 -0.637 15.32 1 97.38 93 GLY B CA 1
ATOM 2678 C C . GLY B 1 93 ? 2.012 0.21 16.344 1 97.38 93 GLY B C 1
ATOM 2679 O O . GLY B 1 93 ? 2.547 -0.316 17.328 1 97.38 93 GLY B O 1
ATOM 2680 N N . LEU B 1 94 ? 1.99 1.524 16.141 1 96.94 94 LEU B N 1
ATOM 2681 C CA . LEU B 1 94 ? 2.67 2.451 17.031 1 96.94 94 LEU B CA 1
ATOM 2682 C C . LEU B 1 94 ? 1.666 3.182 17.922 1 96.94 94 LEU B C 1
ATOM 2684 O O . LEU B 1 94 ? 0.672 3.721 17.422 1 96.94 94 LEU B O 1
ATOM 2688 N N . THR B 1 95 ? 1.973 3.176 19.188 1 94.88 95 THR B N 1
ATOM 2689 C CA . THR B 1 95 ? 1.252 4.078 20.078 1 94.88 95 THR B CA 1
ATOM 2690 C C . THR B 1 95 ? 1.651 5.527 19.812 1 94.88 95 THR B C 1
ATOM 2692 O O . THR B 1 95 ? 2.662 5.789 19.156 1 94.88 95 THR B O 1
ATOM 2695 N N . PRO B 1 96 ? 0.828 6.434 20.344 1 92.12 96 PRO B N 1
ATOM 2696 C CA . PRO B 1 96 ? 1.219 7.836 20.188 1 92.12 96 PRO B CA 1
ATOM 2697 C C . PRO B 1 96 ? 2.615 8.125 20.734 1 92.12 96 PRO B C 1
ATOM 2699 O O . PRO B 1 96 ? 3.398 8.836 20.109 1 92.12 96 PRO B O 1
ATOM 2702 N N . GLU B 1 97 ? 2.99 7.535 21.828 1 89.44 97 GLU B N 1
ATOM 2703 C CA . GLU B 1 97 ? 4.301 7.734 22.438 1 89.44 97 GLU B CA 1
ATOM 2704 C C . GLU B 1 97 ? 5.41 7.156 21.562 1 89.44 97 GLU B C 1
ATOM 2706 O O . GLU B 1 97 ? 6.461 7.781 21.375 1 89.44 97 GLU B O 1
ATOM 2711 N N . GLU B 1 98 ? 5.188 6 21.031 1 93 98 GLU B N 1
ATOM 2712 C CA . GLU B 1 98 ? 6.164 5.379 20.156 1 93 98 GLU B CA 1
ATOM 2713 C C . GLU B 1 98 ? 6.348 6.191 18.875 1 93 98 GLU B C 1
ATOM 2715 O O . GLU B 1 98 ? 7.461 6.316 18.359 1 93 98 GLU B O 1
ATOM 2720 N N . ALA B 1 99 ? 5.242 6.684 18.375 1 91.94 99 ALA B N 1
ATOM 2721 C CA . ALA B 1 99 ? 5.289 7.508 17.172 1 91.94 99 ALA B CA 1
ATOM 2722 C C . ALA B 1 99 ? 6.121 8.766 17.391 1 91.94 99 ALA B C 1
ATOM 2724 O O . ALA B 1 99 ? 6.926 9.148 16.547 1 91.94 99 ALA B O 1
ATOM 2725 N N . ILE B 1 100 ? 5.91 9.406 18.516 1 87.31 100 ILE B N 1
ATOM 2726 C CA . ILE B 1 100 ? 6.648 10.617 18.859 1 87.31 100 ILE B CA 1
ATOM 2727 C C . ILE B 1 100 ? 8.141 10.305 18.938 1 87.31 100 ILE B C 1
ATOM 2729 O O . ILE B 1 100 ? 8.969 11.062 18.422 1 87.31 100 ILE B O 1
ATOM 2733 N N . LYS B 1 101 ? 8.516 9.164 19.484 1 88.75 101 LYS B N 1
ATOM 2734 C CA . LYS B 1 101 ? 9.914 8.758 19.625 1 88.75 101 LYS B CA 1
ATOM 2735 C C . LYS B 1 101 ? 10.57 8.562 18.266 1 88.75 101 LYS B C 1
ATOM 2737 O O . LYS B 1 101 ? 11.766 8.812 18.109 1 88.75 101 LYS B O 1
ATOM 2742 N N . LEU B 1 102 ? 9.766 8.242 17.312 1 89.56 102 LEU B N 1
ATOM 2743 C CA . LEU B 1 102 ? 10.273 8.008 15.961 1 89.56 102 LEU B CA 1
ATOM 2744 C C . LEU B 1 102 ? 10.297 9.297 15.148 1 89.56 102 LEU B C 1
ATOM 2746 O O . LEU B 1 102 ? 10.609 9.289 13.961 1 89.56 102 LEU B O 1
ATOM 2750 N N . GLY B 1 103 ? 9.906 10.398 15.742 1 85.81 103 GLY B N 1
ATOM 2751 C CA . GLY B 1 103 ? 9.922 11.688 15.078 1 85.81 103 GLY B CA 1
ATOM 2752 C C . GLY B 1 103 ? 8.586 12.055 14.461 1 85.81 103 GLY B C 1
ATOM 2753 O O . GLY B 1 103 ? 8.477 13.07 13.766 1 85.81 103 GLY B O 1
ATOM 2754 N N . GLY B 1 104 ? 7.59 11.227 14.594 1 82.44 104 GLY B N 1
ATOM 2755 C CA . GLY B 1 104 ? 6.227 11.516 14.18 1 82.44 104 GLY B CA 1
ATOM 2756 C C . GLY B 1 104 ? 6.105 11.836 12.703 1 82.44 104 GLY B C 1
ATOM 2757 O O . GLY B 1 104 ? 7.074 11.688 11.953 1 82.44 104 GLY B O 1
ATOM 2758 N N . GLY B 1 105 ? 4.777 12.141 12.281 1 84.69 105 GLY B N 1
ATOM 2759 C CA . GLY B 1 105 ? 4.488 12.664 10.953 1 84.69 105 GLY B CA 1
ATOM 2760 C C . GLY B 1 105 ? 5.031 11.789 9.836 1 84.69 105 GLY B C 1
ATOM 2761 O O . GLY B 1 105 ? 4.762 10.586 9.797 1 84.69 105 GLY B O 1
ATOM 2762 N N . TYR B 1 106 ? 5.805 12.453 9.039 1 90.62 106 TYR B N 1
ATOM 2763 C CA . TYR B 1 106 ? 6.34 11.82 7.832 1 90.62 106 TYR B CA 1
ATOM 2764 C C . TYR B 1 106 ? 7.281 10.68 8.188 1 90.62 106 TYR B C 1
ATOM 2766 O O . TYR B 1 106 ? 7.348 9.672 7.477 1 90.62 106 TYR B O 1
ATOM 2774 N N . ASN B 1 107 ? 7.949 10.789 9.297 1 93.75 107 ASN B N 1
ATOM 2775 C CA . ASN B 1 107 ? 8.883 9.734 9.695 1 93.75 107 ASN B CA 1
ATOM 2776 C C . ASN B 1 107 ? 8.156 8.406 9.922 1 93.75 107 ASN B C 1
ATOM 2778 O O . ASN B 1 107 ? 8.641 7.355 9.492 1 93.75 107 ASN B O 1
ATOM 2782 N N . THR B 1 108 ? 7.039 8.477 10.57 1 94.88 108 THR B N 1
ATOM 2783 C CA . THR B 1 108 ? 6.305 7.254 10.859 1 94.88 108 THR B CA 1
ATOM 2784 C C . THR B 1 108 ? 5.605 6.734 9.609 1 94.88 108 THR B C 1
ATOM 2786 O O . THR B 1 108 ? 5.406 5.527 9.453 1 94.88 108 THR B O 1
ATOM 2789 N N . PHE B 1 109 ? 5.305 7.613 8.664 1 96.62 109 PHE B N 1
ATOM 2790 C CA . PHE B 1 109 ? 4.617 7.211 7.441 1 96.62 109 PHE B CA 1
ATOM 2791 C C . PHE B 1 109 ? 5.605 6.648 6.426 1 96.62 109 PHE B C 1
ATOM 2793 O O . PHE B 1 109 ? 5.223 5.871 5.547 1 96.62 109 PHE B O 1
ATOM 2800 N N . LEU B 1 110 ? 6.871 7.004 6.566 1 96.81 110 LEU B N 1
ATOM 2801 C CA . LEU B 1 110 ? 7.824 6.645 5.523 1 96.81 110 LEU B CA 1
ATOM 2802 C C . LEU B 1 110 ? 8.859 5.656 6.051 1 96.81 110 LEU B C 1
ATOM 2804 O O . LEU B 1 110 ? 9.984 5.602 5.547 1 96.81 110 LEU B O 1
ATOM 2808 N N . GLN B 1 111 ? 8.445 4.922 7.109 1 94.81 111 GLN B N 1
ATOM 2809 C CA . GLN B 1 111 ? 9.289 3.812 7.543 1 94.81 111 GLN B CA 1
ATOM 2810 C C . GLN B 1 111 ? 9.531 2.826 6.402 1 94.81 111 GLN B C 1
ATOM 2812 O O . GLN B 1 111 ? 8.719 2.727 5.48 1 94.81 111 GLN B O 1
ATOM 2817 N N . THR B 1 112 ? 10.68 2.125 6.496 1 94.75 112 THR B N 1
ATOM 2818 C CA . THR B 1 112 ? 11.016 1.211 5.414 1 94.75 112 THR B CA 1
ATOM 2819 C C . THR B 1 112 ? 12.008 0.151 5.891 1 94.75 112 THR B C 1
ATOM 2821 O O . THR B 1 112 ? 12.75 0.376 6.844 1 94.75 112 THR B O 1
ATOM 2824 N N . SER B 1 113 ? 11.945 -0.982 5.164 1 93.88 113 SER B N 1
ATOM 2825 C CA . SER B 1 113 ? 12.891 -2.062 5.438 1 93.88 113 SER B CA 1
ATOM 2826 C C . SER B 1 113 ? 14.102 -1.986 4.512 1 93.88 113 SER B C 1
ATOM 2828 O O . SER B 1 113 ? 15.016 -2.801 4.617 1 93.88 113 SER B O 1
ATOM 2830 N N . LEU B 1 114 ? 14.109 -1.047 3.658 1 94.88 114 LEU B N 1
ATOM 2831 C CA . LEU B 1 114 ? 15.195 -0.921 2.699 1 94.88 114 LEU B CA 1
ATOM 2832 C C . LEU B 1 114 ? 16.5 -0.531 3.398 1 94.88 114 LEU B C 1
ATOM 2834 O O . LEU B 1 114 ? 16.469 0.163 4.418 1 94.88 114 LEU B O 1
ATOM 2838 N N . PRO B 1 115 ? 17.594 -0.982 2.826 1 94 115 PRO B N 1
ATOM 2839 C CA . PRO B 1 115 ? 18.875 -0.489 3.352 1 94 115 PRO B CA 1
ATOM 2840 C C . PRO B 1 115 ? 19.047 1.019 3.174 1 94 115 PRO B C 1
ATOM 2842 O O . PRO B 1 115 ? 18.406 1.615 2.299 1 94 115 PRO B O 1
ATOM 2845 N N . GLU B 1 116 ? 19.875 1.562 3.951 1 93.25 116 GLU B N 1
ATOM 2846 C CA . GLU B 1 116 ? 19.984 3.012 4.074 1 93.25 116 GLU B CA 1
ATOM 2847 C C . GLU B 1 116 ? 20.234 3.662 2.717 1 93.25 116 GLU B C 1
ATOM 2849 O O . GLU B 1 116 ? 19.625 4.68 2.383 1 93.25 116 GLU B O 1
ATOM 2854 N N . ASN B 1 117 ? 21.109 3.043 1.949 1 91.56 117 ASN B N 1
ATOM 2855 C CA . ASN B 1 117 ? 21.531 3.652 0.696 1 91.56 117 ASN B CA 1
ATOM 2856 C C . ASN B 1 117 ? 20.438 3.617 -0.356 1 91.56 117 ASN B C 1
ATOM 2858 O O . ASN B 1 117 ? 20.562 4.223 -1.421 1 91.56 117 ASN B O 1
ATOM 2862 N N . LEU B 1 118 ? 19.266 3.006 -0.032 1 93.56 118 LEU B N 1
ATOM 2863 C CA . LEU B 1 118 ? 18.188 2.854 -1.001 1 93.56 118 LEU B CA 1
ATOM 2864 C C . LEU B 1 118 ? 16.922 3.539 -0.51 1 93.56 118 LEU B C 1
ATOM 2866 O O . LEU B 1 118 ? 15.867 3.441 -1.15 1 93.56 118 LEU B O 1
ATOM 2870 N N . ARG B 1 119 ? 16.969 4.27 0.543 1 94.75 119 ARG B N 1
ATOM 2871 C CA . ARG B 1 119 ? 15.773 4.797 1.185 1 94.75 119 ARG B CA 1
ATOM 2872 C C . ARG B 1 119 ? 15.383 6.145 0.593 1 94.75 119 ARG B C 1
ATOM 2874 O O . ARG B 1 119 ? 14.227 6.562 0.691 1 94.75 119 ARG B O 1
ATOM 2881 N N . VAL B 1 120 ? 16.344 6.879 0.006 1 91.44 120 VAL B N 1
ATOM 2882 C CA . VAL B 1 120 ? 16.141 8.234 -0.505 1 91.44 120 VAL B CA 1
ATOM 2883 C C . VAL B 1 120 ? 15.836 9.18 0.65 1 91.44 120 VAL B C 1
ATOM 2885 O O . VAL B 1 120 ? 16.641 10.055 0.978 1 91.44 120 VAL B O 1
ATOM 2888 N N . TYR B 1 121 ? 14.75 9.039 1.309 1 94.44 121 TYR B N 1
ATOM 2889 C CA . TYR B 1 121 ? 14.398 9.641 2.592 1 94.44 121 TYR B CA 1
ATOM 2890 C C . TYR B 1 121 ? 14.578 8.641 3.729 1 94.44 121 TYR B C 1
ATOM 2892 O O . TYR B 1 121 ? 13.961 7.57 3.725 1 94.44 121 TYR B O 1
ATOM 2900 N N . ASN B 1 122 ? 15.445 9.016 4.645 1 94.94 122 ASN B N 1
ATOM 2901 C CA . ASN B 1 122 ? 15.703 8.133 5.777 1 94.94 122 ASN B CA 1
ATOM 2902 C C . ASN B 1 122 ? 15.055 8.656 7.055 1 94.94 122 ASN B C 1
ATOM 2904 O O . ASN B 1 122 ? 15.578 9.57 7.695 1 94.94 122 ASN B O 1
ATOM 2908 N N . PRO B 1 123 ? 14.023 7.992 7.426 1 94.12 123 PRO B N 1
ATOM 2909 C CA . PRO B 1 123 ? 13.32 8.477 8.617 1 94.12 123 PRO B CA 1
ATOM 2910 C C . PRO B 1 123 ? 14.195 8.438 9.867 1 94.12 123 PRO B C 1
ATOM 2912 O O . PRO B 1 123 ? 13.984 9.227 10.797 1 94.12 123 PRO B O 1
ATOM 2915 N N . ASP B 1 124 ? 15.188 7.641 9.883 1 91.56 124 ASP B N 1
ATOM 2916 C CA . ASP B 1 124 ? 16.047 7.484 11.062 1 91.56 124 ASP B CA 1
ATOM 2917 C C . ASP B 1 124 ? 16.938 8.703 11.25 1 91.56 124 ASP B C 1
ATOM 2919 O O . ASP B 1 124 ? 17.5 8.906 12.328 1 91.56 124 ASP B O 1
ATOM 2923 N N . ASP B 1 125 ? 17.078 9.484 10.203 1 92.31 125 ASP B N 1
ATOM 2924 C CA . ASP B 1 125 ? 17.953 10.656 10.25 1 92.31 125 ASP B CA 1
ATOM 2925 C C . ASP B 1 125 ? 17.156 11.922 10.57 1 92.31 125 ASP B C 1
ATOM 2927 O O . ASP B 1 125 ? 17.734 13 10.727 1 92.31 125 ASP B O 1
ATOM 2931 N N . GLU B 1 126 ? 15.828 11.852 10.656 1 93.12 126 GLU B N 1
ATOM 2932 C CA . GLU B 1 126 ? 14.992 13.039 10.742 1 93.12 126 GLU B CA 1
ATOM 2933 C C . GLU B 1 126 ? 14.273 13.117 12.086 1 93.12 126 GLU B C 1
ATOM 2935 O O . GLU B 1 126 ? 13.891 12.086 12.648 1 93.12 126 GLU B O 1
ATOM 2940 N N . THR B 1 127 ? 14.164 14.312 12.586 1 91.75 127 THR B N 1
ATOM 2941 C CA . THR B 1 127 ? 13.25 14.617 13.688 1 91.75 127 THR B CA 1
ATOM 2942 C C . THR B 1 127 ? 11.875 15.016 13.164 1 91.75 127 THR B C 1
ATOM 2944 O O . THR B 1 127 ? 11.68 15.141 11.953 1 91.75 127 THR B O 1
ATOM 2947 N N . PHE B 1 128 ? 11.016 15.141 14.102 1 90.19 128 PHE B N 1
ATOM 2948 C CA . PHE B 1 128 ? 9.703 15.625 13.695 1 90.19 128 PHE B CA 1
ATOM 2949 C C . PHE B 1 128 ? 9.828 16.938 12.938 1 90.19 128 PHE B C 1
ATOM 2951 O O . PHE B 1 128 ? 9.305 17.078 11.828 1 90.19 128 PHE B O 1
ATOM 2958 N N . GLU B 1 129 ? 10.586 17.859 13.461 1 90.19 129 GLU B N 1
ATOM 2959 C CA . GLU B 1 129 ? 10.727 19.188 12.891 1 90.19 129 GLU B CA 1
ATOM 2960 C C . GLU B 1 129 ? 11.406 19.141 11.531 1 90.19 129 GLU B C 1
ATOM 2962 O O . GLU B 1 129 ? 10.945 19.781 10.57 1 90.19 129 GLU B O 1
ATOM 2967 N N . SER B 1 130 ? 12.469 18.406 11.445 1 92.12 130 SER B N 1
ATOM 2968 C CA . SER B 1 130 ? 13.203 18.375 10.18 1 92.12 130 SER B CA 1
ATOM 2969 C C . SER B 1 130 ? 12.398 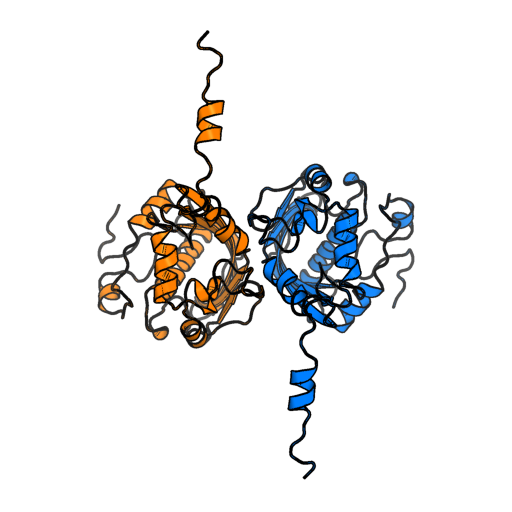17.672 9.094 1 92.12 130 SER B C 1
ATOM 2971 O O . SER B 1 130 ? 12.453 18.078 7.926 1 92.12 130 SER B O 1
ATOM 2973 N N . SER B 1 131 ? 11.68 16.656 9.516 1 90.88 131 SER B N 1
ATOM 2974 C CA . SER B 1 131 ? 10.844 15.961 8.547 1 90.88 131 SER B CA 1
ATOM 2975 C C . SER B 1 131 ? 9.758 16.875 7.992 1 90.88 131 SER B C 1
ATOM 2977 O O . SER B 1 131 ? 9.516 16.906 6.781 1 90.88 131 SER B O 1
ATOM 2979 N N . GLN B 1 132 ? 9.102 17.625 8.867 1 89.69 132 GLN B N 1
ATOM 2980 C CA . GLN B 1 132 ? 8.086 18.578 8.43 1 89.69 132 GLN B CA 1
ATOM 2981 C C . GLN B 1 132 ? 8.688 19.625 7.508 1 89.69 132 GLN B C 1
ATOM 2983 O O . GLN B 1 132 ? 8.086 19.984 6.492 1 89.69 132 GLN B O 1
ATOM 2988 N N . ASN B 1 133 ? 9.852 20.047 7.809 1 90.56 133 ASN B N 1
ATOM 2989 C CA . ASN B 1 133 ? 10.508 21.078 7.004 1 90.56 133 ASN B CA 1
ATOM 2990 C C . ASN B 1 133 ? 10.828 20.562 5.605 1 90.56 133 ASN B C 1
ATOM 2992 O O . ASN B 1 133 ? 10.68 21.297 4.625 1 90.56 133 ASN B O 1
ATOM 2996 N N . VAL B 1 134 ? 11.234 19.359 5.516 1 92 134 VAL B N 1
ATOM 2997 C CA . VAL B 1 134 ? 11.562 18.766 4.223 1 92 134 VAL B CA 1
ATOM 2998 C C . VAL B 1 134 ? 10.344 18.812 3.307 1 92 134 VAL B C 1
ATOM 3000 O O . VAL B 1 134 ? 10.406 19.375 2.213 1 92 134 VAL B O 1
ATOM 3003 N N . PHE B 1 135 ? 9.234 18.391 3.762 1 92.94 135 PHE B N 1
ATOM 3004 C CA . PHE B 1 135 ? 8.102 18.219 2.869 1 92.94 135 PHE B CA 1
ATOM 3005 C C . PHE B 1 135 ? 7.328 19.516 2.715 1 92.94 135 PHE B C 1
ATOM 3007 O O . PHE B 1 135 ? 6.75 19.781 1.658 1 92.94 135 PHE B O 1
ATOM 3014 N N . ARG B 1 136 ? 7.367 20.359 3.715 1 91.19 136 ARG B N 1
ATOM 3015 C CA . ARG B 1 136 ? 6.742 21.672 3.578 1 91.19 136 ARG B CA 1
ATOM 3016 C C . ARG B 1 136 ? 7.484 22.516 2.557 1 91.19 136 ARG B C 1
ATOM 3018 O O . ARG B 1 136 ? 6.879 23.359 1.882 1 91.19 136 ARG B O 1
ATOM 3025 N N . SER B 1 137 ? 8.781 22.297 2.494 1 94.25 137 SER B N 1
ATOM 3026 C CA . SER B 1 137 ? 9.578 23.062 1.541 1 94.25 137 SER B CA 1
ATOM 3027 C C . SER B 1 137 ? 9.352 22.578 0.114 1 94.25 137 SER B C 1
ATOM 3029 O O . SER B 1 137 ? 9.555 23.328 -0.842 1 94.25 137 SER B O 1
ATOM 3031 N N . ILE B 1 138 ? 8.938 21.375 0.008 1 96.38 138 ILE B N 1
ATOM 3032 C CA . ILE B 1 138 ? 8.672 20.781 -1.305 1 96.38 138 ILE B CA 1
ATOM 3033 C C . ILE B 1 138 ? 7.293 21.219 -1.792 1 96.38 138 ILE B C 1
ATOM 3035 O O . ILE B 1 138 ? 7.145 21.672 -2.928 1 96.38 138 ILE B O 1
ATOM 3039 N N . PHE B 1 139 ? 6.336 21.109 -0.917 1 96.94 139 PHE B N 1
ATOM 3040 C CA . PHE B 1 139 ? 4.938 21.312 -1.281 1 96.94 139 PHE B CA 1
ATOM 3041 C C . PHE B 1 139 ? 4.434 22.656 -0.748 1 96.94 139 PHE B C 1
ATOM 3043 O O . PHE B 1 139 ? 3.535 22.688 0.096 1 96.94 139 PHE B O 1
ATOM 3050 N N . ILE B 1 140 ? 4.859 23.688 -1.344 1 95 140 ILE B N 1
ATOM 3051 C CA . ILE B 1 140 ? 4.602 25.047 -0.873 1 95 140 ILE B CA 1
ATOM 3052 C C . ILE B 1 140 ? 3.115 25.359 -1.014 1 95 140 ILE B C 1
ATOM 3054 O O . ILE B 1 140 ? 2.541 26.062 -0.172 1 95 140 ILE B O 1
ATOM 3058 N N . ARG B 1 141 ? 2.467 24.75 -1.974 1 94.94 141 ARG B N 1
ATOM 3059 C CA . ARG B 1 141 ? 1.045 24.984 -2.211 1 94.94 141 ARG B CA 1
ATOM 3060 C C . ARG B 1 141 ? 0.191 24.031 -1.372 1 94.94 141 ARG B C 1
ATOM 3062 O O . ARG B 1 141 ? -1.034 24.016 -1.512 1 94.94 141 ARG B O 1
ATOM 3069 N N . GLY B 1 142 ? 0.89 23.266 -0.651 1 95.56 142 GLY B N 1
ATOM 3070 C CA . GLY B 1 142 ? 0.178 22.281 0.163 1 95.56 142 GLY B CA 1
ATOM 3071 C C . GLY B 1 142 ? 0.276 20.875 -0.375 1 95.56 142 GLY B C 1
ATOM 3072 O O . GLY B 1 142 ? 0.631 20.672 -1.538 1 95.56 142 GLY B O 1
ATOM 3073 N N . PHE B 1 143 ? 0.042 19.984 0.43 1 96.94 143 PHE B N 1
ATOM 3074 C CA . PHE B 1 143 ? -0.082 18.562 0.119 1 96.94 143 PHE B CA 1
ATOM 3075 C C . PHE B 1 143 ? -1.491 18.062 0.413 1 96.94 143 PHE B C 1
ATOM 3077 O O . PHE B 1 143 ? -1.768 17.578 1.513 1 96.94 143 PHE B O 1
ATOM 3084 N N . ALA B 1 144 ? -2.344 18.156 -0.587 1 98.44 144 ALA B N 1
ATOM 3085 C CA . ALA B 1 144 ? -3.779 17.938 -0.42 1 98.44 144 ALA B CA 1
ATOM 3086 C C . ALA B 1 144 ? -4.113 16.453 -0.361 1 98.44 144 ALA B C 1
ATOM 3088 O O . ALA B 1 144 ? -3.322 15.617 -0.799 1 98.44 144 ALA B O 1
ATOM 3089 N N . ILE B 1 145 ? -5.262 16.156 0.264 1 98.56 145 ILE B N 1
ATOM 3090 C CA . ILE B 1 145 ? -5.703 14.773 0.354 1 98.56 145 ILE B CA 1
ATOM 3091 C C . ILE B 1 145 ? -7.211 14.695 0.123 1 98.56 145 ILE B C 1
ATOM 3093 O O . ILE B 1 145 ? -7.961 15.562 0.58 1 98.56 145 ILE B O 1
ATOM 3097 N N . GLU B 1 146 ? -7.652 13.695 -0.634 1 98.88 146 GLU B N 1
ATOM 3098 C CA . GLU B 1 146 ? -9.078 13.445 -0.82 1 98.88 146 GLU B CA 1
ATOM 3099 C C . GLU B 1 146 ? -9.406 11.961 -0.679 1 98.88 146 GLU B C 1
ATOM 3101 O O . GLU B 1 146 ? -8.539 11.109 -0.885 1 98.88 146 GLU B O 1
ATOM 3106 N N . VAL B 1 147 ? -10.609 11.727 -0.235 1 98.88 147 VAL B N 1
ATOM 3107 C CA . VAL B 1 147 ? -11.172 10.375 -0.258 1 98.88 147 VAL B CA 1
ATOM 3108 C C . VAL B 1 147 ? -11.773 10.094 -1.63 1 98.88 147 VAL B C 1
ATOM 3110 O O . VAL B 1 147 ? -12.609 10.859 -2.117 1 98.88 147 VAL B O 1
ATOM 3113 N N . LEU B 1 148 ? -11.336 9.031 -2.227 1 98.81 148 LEU B N 1
ATOM 3114 C CA . LEU B 1 148 ? -11.797 8.672 -3.564 1 98.81 148 LEU B CA 1
ATOM 3115 C C . LEU B 1 148 ? -12.992 7.73 -3.494 1 98.81 148 LEU B C 1
ATOM 3117 O O . LEU B 1 148 ? -13.836 7.73 -4.387 1 98.81 148 LEU B O 1
ATOM 3121 N N . HIS B 1 149 ? -12.977 6.887 -2.537 1 98.38 149 HIS B N 1
ATOM 3122 C CA . HIS B 1 149 ? -13.969 5.828 -2.393 1 98.38 149 HIS B CA 1
ATOM 3123 C C . HIS B 1 149 ? -14.016 5.309 -0.959 1 98.38 149 HIS B C 1
ATOM 3125 O O . HIS B 1 149 ? -12.977 5.18 -0.308 1 98.38 149 HIS B O 1
ATOM 3131 N N . VAL B 1 150 ? -15.227 5.113 -0.431 1 98.62 150 VAL B N 1
ATOM 3132 C CA . VAL B 1 150 ? -15.398 4.441 0.851 1 98.62 150 VAL B CA 1
ATOM 3133 C C . VAL B 1 150 ? -16 3.053 0.627 1 98.62 150 VAL B C 1
ATOM 3135 O O . VAL B 1 150 ? -17.141 2.926 0.179 1 98.62 150 VAL B O 1
ATOM 3138 N N . TYR B 1 151 ? -15.227 2.031 0.938 1 98.25 151 TYR B N 1
ATOM 3139 C CA . TYR B 1 151 ? -15.633 0.652 0.689 1 98.25 151 TYR B CA 1
ATOM 3140 C C . TYR B 1 151 ? -16.5 0.128 1.824 1 98.25 151 TYR B C 1
ATOM 3142 O O . TYR B 1 151 ? -17.359 -0.733 1.609 1 98.25 151 TYR B O 1
ATOM 3150 N N . SER B 1 152 ? -16.141 0.573 3.018 1 96.81 152 SER B N 1
ATOM 3151 C CA . SER B 1 152 ? -16.875 0.219 4.223 1 96.81 152 SER B CA 1
ATOM 3152 C C . SER B 1 152 ? -16.984 1.402 5.18 1 96.81 152 SER B C 1
ATOM 3154 O O . SER B 1 152 ? -16.031 2.172 5.324 1 96.81 152 SER B O 1
ATOM 3156 N N . GLY B 1 153 ? -18.172 1.52 5.82 1 94.75 153 GLY B N 1
ATOM 3157 C CA . GLY B 1 153 ? -18.375 2.564 6.809 1 94.75 153 GLY B CA 1
ATOM 3158 C C . GLY B 1 153 ? -18.062 2.123 8.219 1 94.75 153 GLY B C 1
ATOM 3159 O O . GLY B 1 153 ? -17.531 1.031 8.43 1 94.75 153 GLY B O 1
ATOM 3160 N N . PRO B 1 154 ? -18.328 3.041 9.211 1 95.06 154 PRO B N 1
ATOM 3161 C CA . PRO B 1 154 ? -18.062 2.697 10.609 1 95.06 154 PRO B CA 1
ATOM 3162 C C . PRO B 1 154 ? -18.766 1.414 11.047 1 95.06 154 PRO B C 1
ATOM 3164 O O . PRO B 1 154 ? -19.828 1.079 10.508 1 95.06 154 PRO B O 1
ATOM 3167 N N . PRO B 1 155 ? -18.141 0.641 11.977 1 96.69 155 PRO B N 1
ATOM 3168 C CA . PRO B 1 155 ? -17 1.025 12.812 1 96.69 155 PRO B CA 1
ATOM 3169 C C . PRO B 1 155 ? -15.656 0.706 12.172 1 96.69 155 PRO B C 1
ATOM 3171 O O . PRO B 1 155 ? -14.617 1.153 12.656 1 96.69 155 PRO B O 1
ATOM 3174 N N . GLU B 1 156 ? -15.664 -0.115 11.164 1 97.88 156 GLU B N 1
ATOM 3175 C CA . GLU B 1 156 ? -14.445 -0.4 10.422 1 97.88 156 GLU B CA 1
ATOM 3176 C C . GLU B 1 156 ? -14.469 0.269 9.047 1 97.88 156 GLU B C 1
ATOM 3178 O O . GLU B 1 156 ? -14.992 -0.295 8.086 1 97.88 156 GLU B O 1
ATOM 3183 N N . ILE B 1 157 ? -13.836 1.405 8.992 1 98.5 157 ILE B N 1
ATOM 3184 C CA . ILE B 1 157 ? -13.867 2.246 7.797 1 98.5 157 ILE B CA 1
ATOM 3185 C C . ILE B 1 157 ? -12.695 1.896 6.887 1 98.5 157 ILE B C 1
ATOM 3187 O O . ILE B 1 157 ? -11.547 1.859 7.328 1 98.5 157 ILE B O 1
ATOM 3191 N N . VAL B 1 158 ? -12.992 1.573 5.617 1 98.88 158 VAL B N 1
ATOM 3192 C CA . VAL B 1 158 ? -11.969 1.375 4.602 1 98.88 158 VAL B CA 1
ATOM 3193 C C . VAL B 1 158 ? -12.18 2.359 3.453 1 98.88 158 VAL B C 1
ATOM 3195 O O . VAL B 1 158 ? -13.281 2.455 2.902 1 98.88 158 VAL B O 1
ATOM 3198 N N . TYR B 1 159 ? -11.125 3.084 3.129 1 98.88 159 TYR B N 1
ATOM 3199 C CA . TYR B 1 159 ? -11.266 4.094 2.086 1 98.88 159 TYR B CA 1
ATOM 3200 C C . TYR B 1 159 ? -10 4.18 1.237 1 98.88 159 TYR B C 1
ATOM 3202 O O . TYR B 1 159 ? -8.906 3.863 1.708 1 98.88 159 TYR B O 1
ATOM 3210 N N . LYS B 1 160 ? -10.195 4.543 0.015 1 98.81 160 LYS B N 1
ATOM 3211 C CA . LYS B 1 160 ? -9.109 4.883 -0.893 1 98.81 160 LYS B CA 1
ATOM 3212 C C . LYS B 1 160 ? -8.844 6.387 -0.892 1 98.81 160 LYS B C 1
ATOM 3214 O O . LYS B 1 160 ? -9.773 7.188 -0.916 1 98.81 160 LYS B O 1
ATOM 3219 N N . PHE B 1 161 ? -7.504 6.754 -0.803 1 98.88 161 PHE B N 1
ATOM 3220 C CA . PHE B 1 161 ? -7.188 8.18 -0.776 1 98.88 161 PHE B CA 1
ATOM 3221 C C . PHE B 1 161 ? -6.188 8.531 -1.87 1 98.88 161 PHE B C 1
ATOM 3223 O O . PHE B 1 161 ? -5.516 7.652 -2.414 1 98.88 161 PHE B O 1
ATOM 3230 N N . ARG B 1 162 ? -6.195 9.766 -2.209 1 98.88 162 ARG B N 1
ATOM 3231 C CA . ARG B 1 162 ? -5.188 10.406 -3.051 1 98.88 162 ARG B CA 1
ATOM 3232 C C . ARG B 1 162 ? -4.586 11.625 -2.357 1 98.88 162 ARG B C 1
ATOM 3234 O O . ARG B 1 162 ? -5.312 12.531 -1.94 1 98.88 162 ARG B O 1
ATOM 3241 N N . HIS B 1 163 ? -3.234 11.617 -2.166 1 98.44 163 HIS B N 1
ATOM 3242 C CA . HIS B 1 163 ? -2.463 12.812 -1.851 1 98.44 163 HIS B CA 1
ATOM 3243 C C . HIS B 1 163 ? -1.855 13.422 -3.109 1 98.44 163 HIS B C 1
ATOM 3245 O O . HIS B 1 163 ? -1.446 12.703 -4.02 1 98.44 163 HIS B O 1
ATOM 3251 N N . TRP B 1 164 ? -1.859 14.742 -3.062 1 98.56 164 TRP B N 1
ATOM 3252 C CA . TRP B 1 164 ? -1.146 15.328 -4.191 1 98.56 164 TRP B CA 1
ATOM 3253 C C . TRP B 1 164 ? -0.615 16.719 -3.846 1 98.56 164 TRP B C 1
ATOM 3255 O O . TRP B 1 164 ? -1.086 17.344 -2.896 1 98.56 164 TRP B O 1
ATOM 3265 N N . GLY B 1 165 ? 0.387 17.125 -4.48 1 98.19 165 GLY B N 1
ATOM 3266 C CA . GLY B 1 165 ? 1.042 18.422 -4.441 1 98.19 165 GLY B CA 1
ATOM 3267 C C . GLY B 1 165 ? 2.014 18.641 -5.586 1 98.19 165 GLY B C 1
ATOM 3268 O O . GLY B 1 165 ? 2.168 17.766 -6.445 1 98.19 165 GLY B O 1
ATOM 3269 N N . TYR B 1 166 ? 2.539 19.828 -5.566 1 98.25 166 TYR B N 1
ATOM 3270 C CA . TYR B 1 166 ? 3.49 20.156 -6.621 1 98.25 166 TYR B CA 1
ATOM 3271 C C . TYR B 1 166 ? 4.895 20.328 -6.055 1 98.25 166 TYR B C 1
ATOM 3273 O O . TYR B 1 166 ? 5.074 20.922 -4.988 1 98.25 166 TYR B O 1
ATOM 3281 N N . MET B 1 167 ? 5.84 19.781 -6.727 1 97.81 167 MET B N 1
ATOM 3282 C CA . MET B 1 167 ? 7.219 19.906 -6.27 1 97.81 167 MET B CA 1
ATOM 3283 C C . MET B 1 167 ? 7.766 21.297 -6.547 1 97.81 167 MET B C 1
ATOM 3285 O O . MET B 1 167 ? 8.547 21.484 -7.477 1 97.81 167 MET B O 1
ATOM 3289 N N . ASP B 1 168 ? 7.551 22.156 -5.676 1 96.88 168 ASP B N 1
ATOM 3290 C CA . ASP B 1 168 ? 7.906 23.562 -5.855 1 96.88 168 ASP B CA 1
ATOM 3291 C C . ASP B 1 168 ? 9.266 23.875 -5.234 1 96.88 168 ASP B C 1
ATOM 3293 O O . ASP B 1 168 ? 9.852 24.938 -5.484 1 96.88 168 ASP B O 1
ATOM 3297 N N . GLY B 1 169 ? 9.805 22.953 -4.43 1 96 169 GLY B N 1
ATOM 3298 C CA . GLY B 1 169 ? 11.117 23.094 -3.822 1 96 169 GLY B CA 1
ATOM 3299 C C . GLY B 1 169 ? 12 21.875 -4.043 1 96 169 GLY B C 1
ATOM 3300 O O . GLY B 1 169 ? 11.539 20.828 -4.508 1 96 169 GLY B O 1
ATOM 3301 N N . PRO B 1 170 ? 13.281 22.047 -3.707 1 94.88 170 PRO B N 1
ATOM 3302 C CA . PRO B 1 170 ? 14.219 20.938 -3.906 1 94.88 170 PRO B CA 1
ATOM 3303 C C . PRO B 1 170 ? 14.023 19.812 -2.902 1 94.88 170 PRO B C 1
ATOM 3305 O O . PRO B 1 170 ? 13.383 20 -1.867 1 94.88 170 PRO B O 1
ATOM 3308 N N . PHE B 1 171 ? 14.539 18.656 -3.223 1 94.81 171 PHE B N 1
ATOM 3309 C CA . PHE B 1 171 ? 14.438 17.484 -2.373 1 94.81 171 PHE B CA 1
ATOM 3310 C C . PHE B 1 171 ? 15.75 16.703 -2.348 1 94.81 171 PHE B C 1
ATOM 3312 O O . PHE B 1 171 ? 16.125 16.078 -3.34 1 94.81 171 PHE B O 1
ATOM 3319 N N . LYS B 1 172 ? 16.375 16.734 -1.242 1 91.06 172 LYS B N 1
ATOM 3320 C CA . LYS B 1 172 ? 17.594 15.961 -1.001 1 91.06 172 LYS B CA 1
ATOM 3321 C C . LYS B 1 172 ? 18.562 16.078 -2.168 1 91.06 172 LYS B C 1
ATOM 3323 O O . LYS B 1 172 ? 19.062 15.078 -2.682 1 91.06 172 LYS B O 1
ATOM 3328 N N . GLY B 1 173 ? 18.734 17.297 -2.699 1 90.12 173 GLY B N 1
ATOM 3329 C CA . GLY B 1 173 ? 19.703 17.594 -3.74 1 90.12 173 GLY B CA 1
ATOM 3330 C C . GLY B 1 173 ? 19.094 17.609 -5.133 1 90.12 173 GLY B C 1
ATOM 3331 O O . GLY B 1 173 ? 19.766 17.984 -6.098 1 90.12 173 GLY B O 1
ATOM 3332 N N . TYR B 1 174 ? 17.875 17.25 -5.246 1 93.56 174 TYR B N 1
ATOM 3333 C CA . TYR B 1 174 ? 17.188 17.266 -6.531 1 93.56 174 TYR B CA 1
ATOM 3334 C C . TYR B 1 174 ? 16.438 18.578 -6.719 1 93.56 174 TYR B C 1
ATOM 3336 O O . TYR B 1 174 ? 15.758 19.047 -5.801 1 93.56 174 TYR B O 1
ATOM 3344 N N . VAL B 1 175 ? 16.547 19.062 -7.871 1 94.62 175 VAL B N 1
ATOM 3345 C CA . VAL B 1 175 ? 15.945 20.375 -8.156 1 94.62 175 VAL B CA 1
ATOM 3346 C C . VAL B 1 175 ? 14.438 20.234 -8.289 1 94.62 175 VAL B C 1
ATOM 3348 O O . VAL B 1 175 ? 13.938 19.172 -8.703 1 94.62 175 VAL B O 1
ATOM 3351 N N . ALA B 1 176 ? 13.805 21.312 -7.992 1 95.94 176 ALA B N 1
ATOM 3352 C CA . ALA B 1 176 ? 12.352 21.359 -8.141 1 95.94 176 ALA B CA 1
ATOM 3353 C C . ALA B 1 176 ? 11.945 21.219 -9.602 1 95.94 176 ALA B C 1
ATOM 3355 O O . ALA B 1 176 ? 12.594 21.781 -10.492 1 95.94 176 ALA B O 1
ATOM 3356 N N . THR B 1 177 ? 10.867 20.484 -9.82 1 96.5 177 THR B N 1
ATOM 3357 C CA . THR B 1 177 ? 10.406 20.281 -11.195 1 96.5 177 THR B CA 1
ATOM 3358 C C . THR B 1 177 ? 9.133 21.062 -11.469 1 96.5 177 THR B C 1
ATOM 3360 O O . THR B 1 177 ? 8.75 21.25 -12.625 1 96.5 177 THR B O 1
ATOM 3363 N N . GLY B 1 178 ? 8.508 21.422 -10.398 1 97.06 178 GLY B N 1
ATOM 3364 C CA . GLY B 1 178 ? 7.215 22.078 -10.555 1 97.06 178 GLY B CA 1
ATOM 3365 C C . GLY B 1 178 ? 6.113 21.109 -10.977 1 97.06 178 GLY B C 1
ATOM 3366 O O . GLY B 1 178 ? 4.996 21.531 -11.273 1 97.06 178 GLY B O 1
ATOM 3367 N N . GLN B 1 179 ? 6.383 19.844 -10.992 1 97.19 179 GLN B N 1
ATOM 3368 C CA . GLN B 1 179 ? 5.441 18.859 -11.508 1 97.19 179 GLN B CA 1
ATOM 3369 C C . GLN B 1 179 ? 4.562 18.297 -10.391 1 97.19 179 GLN B C 1
ATOM 3371 O O . GLN B 1 179 ? 4.934 18.344 -9.219 1 97.19 179 GLN B O 1
ATOM 3376 N N . LEU B 1 180 ? 3.461 17.766 -10.789 1 97.88 180 LEU B N 1
ATOM 3377 C CA . LEU B 1 180 ? 2.498 17.125 -9.898 1 97.88 180 LEU B CA 1
ATOM 3378 C C . LEU B 1 180 ? 3.068 15.836 -9.328 1 97.88 180 LEU B C 1
ATOM 3380 O O . LEU B 1 180 ? 3.678 15.047 -10.047 1 97.88 180 LEU B O 1
ATOM 3384 N N . VAL B 1 181 ? 2.963 15.742 -8.039 1 97.81 181 VAL B N 1
ATOM 3385 C CA . VAL B 1 181 ? 3.277 14.516 -7.309 1 97.81 181 VAL B CA 1
ATOM 3386 C C . VAL B 1 181 ? 2.01 13.953 -6.672 1 97.81 181 VAL B C 1
ATOM 3388 O O . VAL B 1 181 ? 1.302 14.664 -5.949 1 97.81 181 VAL B O 1
ATOM 3391 N N . GLU B 1 182 ? 1.749 12.656 -6.961 1 98.06 182 GLU B N 1
ATOM 3392 C CA . GLU B 1 182 ? 0.547 12.016 -6.43 1 98.06 182 GLU B CA 1
ATOM 3393 C C . GLU B 1 182 ? 0.885 10.719 -5.699 1 98.06 182 GLU B C 1
ATOM 3395 O O . GLU B 1 182 ? 1.845 10.031 -6.055 1 98.06 182 GLU B O 1
ATOM 3400 N N . LEU B 1 183 ? 0.145 10.469 -4.715 1 98.25 183 LEU B N 1
ATOM 3401 C CA . LEU B 1 183 ? 0.234 9.234 -3.939 1 98.25 183 LEU B CA 1
ATOM 3402 C C . LEU B 1 183 ? -1.154 8.672 -3.65 1 98.25 183 LEU B C 1
ATOM 3404 O O . LEU B 1 183 ? -2.012 9.375 -3.107 1 98.25 183 LEU B O 1
ATOM 3408 N N . PHE B 1 184 ? -1.359 7.414 -4.031 1 98.81 184 PHE B N 1
ATOM 3409 C CA . PHE B 1 184 ? -2.609 6.715 -3.754 1 98.81 184 PHE B CA 1
ATOM 3410 C C . PHE B 1 184 ? -2.404 5.641 -2.695 1 98.81 184 PHE B C 1
ATOM 3412 O O . PHE B 1 184 ? -1.335 5.031 -2.619 1 98.81 184 PHE B O 1
ATOM 3419 N N . GLY B 1 185 ? -3.4 5.43 -1.922 1 98.81 185 GLY B N 1
ATOM 3420 C CA . GLY B 1 185 ? -3.326 4.398 -0.899 1 98.81 185 GLY B CA 1
ATOM 3421 C C . GLY B 1 185 ? -4.68 4.035 -0.32 1 98.81 185 GLY B C 1
ATOM 3422 O O . GLY B 1 185 ? -5.711 4.543 -0.769 1 98.81 185 GLY B O 1
ATOM 3423 N N . ILE B 1 186 ? -4.648 3.072 0.537 1 98.94 186 ILE B N 1
ATOM 3424 C CA . ILE B 1 186 ? -5.816 2.652 1.301 1 98.94 186 ILE B CA 1
ATOM 3425 C C . ILE B 1 186 ? -5.617 2.994 2.775 1 98.94 186 ILE B C 1
ATOM 3427 O O . ILE B 1 186 ? -4.535 2.791 3.326 1 98.94 186 ILE B O 1
ATOM 3431 N N . GLY B 1 187 ? -6.625 3.576 3.324 1 98.88 187 GLY B N 1
ATOM 3432 C CA . GLY B 1 187 ? -6.68 3.781 4.762 1 98.88 187 GLY B CA 1
ATOM 3433 C C . GLY B 1 187 ? -7.762 2.965 5.441 1 98.88 187 GLY B C 1
ATOM 3434 O O . GLY B 1 187 ? -8.828 2.742 4.871 1 98.88 187 GLY B O 1
ATOM 3435 N N . ILE B 1 188 ? -7.473 2.533 6.652 1 98.88 188 ILE B N 1
ATOM 3436 C CA . ILE B 1 188 ? -8.422 1.811 7.492 1 98.88 188 ILE B CA 1
ATOM 3437 C C . ILE B 1 188 ? -8.508 2.471 8.867 1 98.88 188 ILE B C 1
ATOM 3439 O O . ILE B 1 188 ? -7.488 2.656 9.539 1 98.88 188 ILE B O 1
ATOM 3443 N N . PHE B 1 189 ? -9.688 2.889 9.281 1 98.75 189 PHE B N 1
ATOM 3444 C CA . PHE B 1 189 ? -9.953 3.33 10.648 1 98.75 189 PHE B CA 1
ATOM 3445 C C . PHE B 1 189 ? -10.867 2.344 11.359 1 98.75 189 PHE B C 1
ATOM 3447 O O . PHE B 1 189 ? -11.898 1.938 10.82 1 98.75 189 PHE B O 1
ATOM 3454 N N . GLU B 1 190 ? -10.469 1.95 12.484 1 98.56 190 GLU B N 1
ATOM 3455 C CA . GLU B 1 190 ? -11.367 1.249 13.398 1 98.56 190 GLU B CA 1
ATOM 3456 C C . GLU B 1 190 ? -11.859 2.176 14.5 1 98.56 190 GLU B C 1
ATOM 3458 O O . GLU B 1 190 ? -11.062 2.766 15.234 1 98.56 190 GLU B O 1
ATOM 3463 N N . LEU B 1 191 ? -13.133 2.281 14.594 1 98.25 191 LEU B N 1
ATOM 3464 C CA . LEU B 1 191 ? -13.734 3.146 15.602 1 98.25 191 LEU B CA 1
ATOM 3465 C C . LEU B 1 191 ? -14.258 2.33 16.781 1 98.25 191 LEU B C 1
ATOM 3467 O O . LEU B 1 191 ? -14.797 1.237 16.594 1 98.25 191 LEU B O 1
ATOM 3471 N N . GLU B 1 192 ? -14.031 2.9 17.906 1 96.94 192 GLU B N 1
ATOM 3472 C CA . GLU B 1 192 ? -14.672 2.322 19.078 1 96.94 192 GLU B CA 1
ATOM 3473 C C . GLU B 1 192 ? -16.172 2.6 19.078 1 96.94 192 GLU B C 1
ATOM 3475 O O . GLU B 1 192 ? -16.594 3.738 18.891 1 96.94 192 GLU B O 1
ATOM 3480 N N . LYS B 1 193 ? -16.969 1.627 19.359 1 92.81 193 LYS B N 1
ATOM 3481 C CA . LYS B 1 193 ? -18.422 1.692 19.188 1 92.81 193 LYS B CA 1
ATOM 3482 C C . LYS B 1 193 ? -19.031 2.75 20.109 1 92.81 193 LYS B C 1
ATOM 3484 O O . LYS B 1 193 ? -19.906 3.512 19.688 1 92.81 193 LYS B O 1
ATOM 3489 N N . GLU B 1 194 ? -18.562 2.875 21.281 1 92.25 194 GLU B N 1
ATOM 3490 C CA . GLU B 1 194 ? -19.188 3.77 22.266 1 92.25 194 GLU B CA 1
ATOM 3491 C C . GLU B 1 194 ? -18.734 5.211 22.047 1 92.25 194 GLU B C 1
ATOM 3493 O O . GLU B 1 194 ? -19.547 6.129 22.031 1 92.25 194 GLU B O 1
ATOM 3498 N N . SER B 1 195 ? -17.5 5.391 21.812 1 94 195 SER B N 1
ATOM 3499 C CA . SER B 1 195 ? -16.953 6.742 21.766 1 94 195 SER B CA 1
ATOM 3500 C C . SER B 1 195 ? -16.875 7.262 20.328 1 94 195 SER B C 1
ATOM 3502 O O . SER B 1 195 ? -16.703 8.461 20.109 1 94 195 SER B O 1
ATOM 3504 N N . ASN B 1 196 ? -16.891 6.371 19.312 1 95.25 196 ASN B N 1
ATOM 3505 C CA . ASN B 1 196 ? -16.734 6.688 17.891 1 95.25 196 ASN B CA 1
ATOM 3506 C C . ASN B 1 196 ? -15.375 7.289 17.594 1 95.25 196 ASN B C 1
ATOM 3508 O O . ASN B 1 196 ? -15.203 7.988 16.594 1 95.25 196 ASN B O 1
ATOM 3512 N N . LYS B 1 197 ? -14.445 7.059 18.5 1 97.69 197 LYS B N 1
ATOM 3513 C CA . LYS B 1 197 ? -13.07 7.508 18.297 1 97.69 197 LYS B CA 1
ATOM 3514 C C . LYS B 1 197 ? -12.227 6.426 17.625 1 97.69 197 LYS B C 1
ATOM 3516 O O . LYS B 1 197 ? -12.492 5.234 17.781 1 97.69 197 LYS B O 1
ATOM 3521 N N . ILE B 1 198 ? -11.266 6.863 16.906 1 98.31 198 ILE B N 1
ATOM 3522 C CA . ILE B 1 198 ? -10.367 5.934 16.234 1 98.31 198 ILE B CA 1
ATOM 3523 C C . ILE B 1 198 ? -9.5 5.215 17.266 1 98.31 198 ILE B C 1
ATOM 3525 O O . ILE B 1 198 ? -8.875 5.855 18.109 1 98.31 198 ILE B O 1
ATOM 3529 N N . VAL B 1 199 ? -9.43 3.918 17.172 1 98.31 199 VAL B N 1
ATOM 3530 C CA . VAL B 1 199 ? -8.578 3.156 18.078 1 98.31 199 VAL B CA 1
ATOM 3531 C C . VAL B 1 199 ? -7.477 2.451 17.281 1 98.31 199 VAL B C 1
ATOM 3533 O O . VAL B 1 199 ? -6.48 2.002 17.859 1 98.31 199 VAL B O 1
ATOM 3536 N N . LYS B 1 200 ? -7.691 2.369 15.961 1 98.25 200 LYS B N 1
ATOM 3537 C CA . LYS B 1 200 ? -6.688 1.787 15.078 1 98.25 200 LYS B CA 1
ATOM 3538 C C . LYS B 1 200 ? -6.711 2.451 13.703 1 98.25 200 LYS B C 1
ATOM 3540 O O . LYS B 1 200 ? -7.785 2.705 13.148 1 98.25 200 LYS B O 1
ATOM 3545 N N . ALA B 1 201 ? -5.539 2.787 13.234 1 98.38 201 ALA B N 1
ATOM 3546 C CA . ALA B 1 201 ? -5.379 3.307 11.875 1 98.38 201 ALA B CA 1
ATOM 3547 C C . ALA B 1 201 ? -4.316 2.52 11.117 1 98.38 201 ALA B C 1
ATOM 3549 O O . ALA B 1 201 ? -3.217 2.291 11.625 1 98.38 201 ALA B O 1
ATOM 3550 N N . GLU B 1 202 ? -4.68 2.057 9.914 1 98.69 202 GLU B N 1
ATOM 3551 C CA . GLU B 1 202 ? -3.734 1.389 9.023 1 98.69 202 GLU B CA 1
ATOM 3552 C C . GLU B 1 202 ? -3.709 2.051 7.652 1 98.69 202 GLU B C 1
ATOM 3554 O O . GLU B 1 202 ? -4.754 2.447 7.129 1 98.69 202 GLU B O 1
ATOM 3559 N N . PHE B 1 203 ? -2.506 2.131 7.156 1 98.75 203 PHE B N 1
ATOM 3560 C CA . PHE B 1 203 ? -2.354 2.682 5.812 1 98.75 203 PHE B CA 1
ATOM 3561 C C . PHE B 1 203 ? -1.513 1.759 4.941 1 98.75 203 PHE B C 1
ATOM 3563 O O . PHE B 1 203 ? -0.541 1.165 5.41 1 98.75 203 PHE B O 1
ATOM 3570 N N . PHE B 1 204 ? -1.879 1.673 3.693 1 98.88 204 PHE B N 1
ATOM 3571 C CA . PHE B 1 204 ? -1.152 0.891 2.701 1 98.88 204 PHE B CA 1
ATOM 3572 C C . PHE B 1 204 ? -0.882 1.721 1.45 1 98.88 204 PHE B C 1
ATOM 3574 O O . PHE B 1 204 ? -1.816 2.195 0.801 1 98.88 204 PHE B O 1
ATOM 3581 N N . PHE B 1 205 ? 0.291 1.892 1.132 1 98.62 205 PHE B N 1
ATOM 3582 C CA . PHE B 1 205 ? 0.771 2.623 -0.035 1 98.62 205 PHE B CA 1
ATOM 3583 C C . PHE B 1 205 ? 2.246 2.34 -0.283 1 98.62 205 PHE B C 1
ATOM 3585 O O . PHE B 1 205 ? 2.92 1.747 0.562 1 98.62 205 PHE B O 1
ATOM 3592 N N . ASP B 1 206 ? 2.723 2.723 -1.415 1 98.19 206 ASP B N 1
ATOM 3593 C CA . ASP B 1 206 ? 4.137 2.58 -1.758 1 98.19 206 ASP B CA 1
ATOM 3594 C C . ASP B 1 206 ? 4.863 3.918 -1.66 1 98.19 206 ASP B C 1
ATOM 3596 O O . ASP B 1 206 ? 4.633 4.816 -2.475 1 98.19 206 ASP B O 1
ATOM 3600 N N . ARG B 1 207 ? 5.801 4 -0.721 1 97.19 207 ARG B N 1
ATOM 3601 C CA . ARG B 1 207 ? 6.527 5.254 -0.521 1 97.19 207 ARG B CA 1
ATOM 3602 C C . ARG B 1 207 ? 7.312 5.637 -1.771 1 97.19 207 ARG B C 1
ATOM 3604 O O . ARG B 1 207 ? 7.586 6.816 -1.999 1 97.19 207 ARG B O 1
ATOM 3611 N N . GLY B 1 208 ? 7.609 4.656 -2.592 1 96.12 208 GLY B N 1
ATOM 3612 C CA . GLY B 1 208 ? 8.328 4.938 -3.824 1 96.12 208 GLY B CA 1
ATOM 3613 C C . GLY B 1 208 ? 7.535 5.793 -4.797 1 96.12 208 GLY B C 1
ATOM 3614 O O . GLY B 1 208 ? 8.109 6.527 -5.602 1 96.12 208 GLY B O 1
ATOM 3615 N N . GLU B 1 209 ? 6.238 5.68 -4.711 1 96.75 209 GLU B N 1
ATOM 3616 C CA . GLU B 1 209 ? 5.379 6.465 -5.59 1 96.75 209 GLU B CA 1
ATOM 3617 C C . GLU B 1 209 ? 5.395 7.941 -5.199 1 96.75 209 GLU B C 1
ATOM 3619 O O . GLU B 1 209 ? 5.109 8.812 -6.023 1 96.75 209 GLU B O 1
ATOM 3624 N N . LEU B 1 210 ? 5.703 8.227 -3.951 1 96.75 210 LEU B N 1
ATOM 3625 C CA . LEU B 1 210 ? 5.863 9.602 -3.486 1 96.75 210 LEU B CA 1
ATOM 3626 C C . LEU B 1 210 ? 7.266 10.117 -3.789 1 96.75 210 LEU B C 1
ATOM 3628 O O . LEU B 1 210 ? 7.426 11.211 -4.328 1 96.75 210 LEU B O 1
ATOM 3632 N N . LEU B 1 211 ? 8.273 9.344 -3.529 1 96.56 211 LEU B N 1
ATOM 3633 C CA . LEU B 1 211 ? 9.656 9.797 -3.547 1 96.56 211 LEU B CA 1
ATOM 3634 C C . LEU B 1 211 ? 10.211 9.805 -4.969 1 96.56 211 LEU B C 1
ATOM 3636 O O . LEU B 1 211 ? 11.039 10.656 -5.312 1 96.56 211 LEU B O 1
ATOM 3640 N N . GLY B 1 212 ? 9.758 8.891 -5.777 1 96.06 212 GLY B N 1
ATOM 3641 C CA . GLY B 1 212 ? 10.242 8.797 -7.145 1 96.06 212 GLY B CA 1
ATOM 3642 C C . GLY B 1 212 ? 10.133 10.094 -7.914 1 96.06 212 GLY B C 1
ATOM 3643 O O . GLY B 1 212 ? 11.141 10.633 -8.383 1 96.06 212 GLY B O 1
ATOM 3644 N N . PRO B 1 213 ? 8.961 10.594 -8 1 96.62 213 PRO B N 1
ATOM 3645 C CA . PRO B 1 213 ? 8.75 11.844 -8.742 1 96.62 213 PRO B CA 1
ATOM 3646 C C . PRO B 1 213 ? 9.594 13 -8.195 1 96.62 213 PRO B C 1
ATOM 3648 O O . PRO B 1 213 ? 9.93 13.93 -8.93 1 96.62 213 PRO B O 1
ATOM 3651 N N . LEU B 1 214 ? 10 12.961 -6.918 1 96.5 214 LEU B N 1
ATOM 3652 C CA . LEU B 1 214 ? 10.773 14.031 -6.301 1 96.5 214 LEU B CA 1
ATOM 3653 C C . LEU B 1 214 ? 12.234 13.977 -6.746 1 96.5 214 LEU B C 1
ATOM 3655 O O . LEU B 1 214 ? 13.008 14.891 -6.457 1 96.5 214 LEU B O 1
ATOM 3659 N N . MET B 1 215 ? 12.539 12.977 -7.516 1 95.25 215 MET B N 1
ATOM 3660 C CA . MET B 1 215 ? 13.93 12.805 -7.934 1 95.25 215 MET B CA 1
ATOM 3661 C C . MET B 1 215 ? 14.062 12.969 -9.445 1 95.25 215 MET B C 1
ATOM 3663 O O . MET B 1 215 ? 15.102 12.633 -10.016 1 95.25 215 MET B O 1
ATOM 3667 N N . LYS B 1 216 ? 13.086 13.5 -10.039 1 92.81 216 LYS B N 1
ATOM 3668 C CA . LYS B 1 216 ? 13.078 13.602 -11.492 1 92.81 216 LYS B CA 1
ATOM 3669 C C . LYS B 1 216 ? 13.82 14.852 -11.969 1 92.81 216 LYS B C 1
ATOM 3671 O O . LYS B 1 216 ? 14.234 14.93 -13.125 1 92.81 216 LYS B O 1
ATOM 3676 N N . GLY B 1 217 ? 13.945 16.062 -11.227 1 88.44 217 GLY B N 1
ATOM 3677 C CA . GLY B 1 217 ? 14.555 17.344 -11.578 1 88.44 217 GLY B CA 1
ATOM 3678 C C . GLY B 1 217 ? 16.062 17.266 -11.695 1 88.44 217 GLY B C 1
ATOM 3679 O O . GLY B 1 217 ? 16.703 18.219 -12.156 1 88.44 217 GLY B O 1
ATOM 3680 N N . GLY B 1 218 ? 16.797 16.203 -11.805 1 81.69 218 GLY B N 1
ATOM 3681 C CA . GLY B 1 218 ? 18.25 16.078 -11.828 1 81.69 218 GLY B CA 1
ATOM 3682 C C . GLY B 1 218 ? 18.906 16.641 -10.586 1 81.69 218 GLY B C 1
ATOM 3683 O O . GLY B 1 218 ? 18.312 17.438 -9.859 1 81.69 218 GLY B O 1
ATOM 3684 N N . LYS B 1 219 ? 20.109 16.312 -10.281 1 82.44 219 LYS B N 1
ATOM 3685 C CA . LYS B 1 219 ? 20.844 16.75 -9.094 1 82.44 219 LYS B CA 1
ATOM 3686 C C . LYS B 1 219 ? 21.5 18.109 -9.328 1 82.44 219 LYS B C 1
ATOM 3688 O O . LYS B 1 219 ? 21.969 18.391 -10.43 1 82.44 219 LYS B O 1
ATOM 3693 N N . ASN B 1 220 ? 21.234 19.297 -8.609 1 67.06 220 ASN B N 1
ATOM 3694 C CA . ASN B 1 220 ? 21.734 20.656 -8.727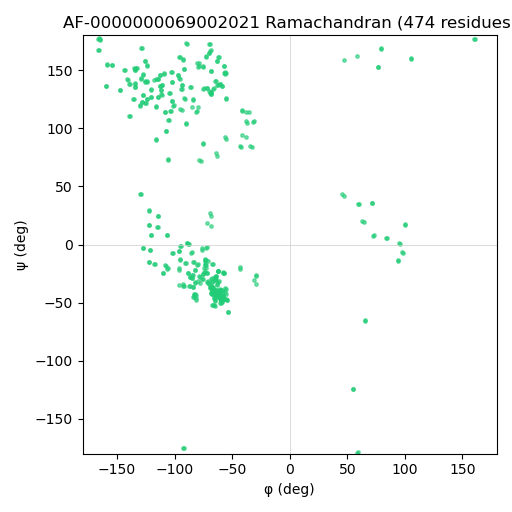 1 67.06 220 ASN B CA 1
ATOM 3695 C C . ASN B 1 220 ? 23.156 20.688 -9.273 1 67.06 220 ASN B C 1
ATOM 3697 O O . ASN B 1 220 ? 23.5 21.562 -10.07 1 67.06 220 ASN B O 1
ATOM 3701 N N . GLY B 1 221 ? 24.25 19.812 -9.109 1 55.47 221 GLY B N 1
ATOM 3702 C CA . GLY B 1 221 ? 25.609 19.859 -9.625 1 55.47 221 GLY B CA 1
ATOM 3703 C C . GLY B 1 221 ? 25.781 19.109 -10.93 1 55.47 221 GLY B C 1
ATOM 3704 O O . GLY B 1 221 ? 26.828 19.234 -11.578 1 55.47 221 GLY B O 1
ATOM 3705 N N . GLU B 1 222 ? 25.172 18.078 -11.234 1 48.12 222 GLU B N 1
ATOM 3706 C CA . GLU B 1 222 ? 25.281 17.438 -12.547 1 48.12 222 GLU B CA 1
ATOM 3707 C C . GLU B 1 222 ? 24.422 18.172 -13.578 1 48.12 222 GLU B C 1
ATOM 3709 O O . GLU B 1 222 ? 23.188 18.219 -13.453 1 48.12 222 GLU B O 1
ATOM 3714 N N . SER B 1 223 ? 24.812 19.359 -14.016 1 38.81 223 SER B N 1
ATOM 3715 C CA . SER B 1 223 ? 24.312 20.172 -15.109 1 38.81 223 SER B CA 1
ATOM 3716 C C . SER B 1 223 ? 23.844 19.312 -16.281 1 38.81 223 SER B C 1
ATOM 3718 O O . SER B 1 223 ? 24.609 18.516 -16.812 1 38.81 223 SER B O 1
ATOM 3720 N N . THR B 1 224 ? 22.797 18.812 -16.406 1 37.81 224 THR B N 1
ATOM 3721 C CA . THR B 1 224 ? 22.438 18.391 -17.766 1 37.81 224 THR B CA 1
ATOM 3722 C C . THR B 1 224 ? 22.953 19.391 -18.797 1 37.81 224 THR B C 1
ATOM 3724 O O . THR B 1 224 ? 22.75 20.609 -18.625 1 37.81 224 THR B O 1
ATOM 3727 N N . SER B 1 225 ? 24.016 19.219 -19.594 1 33.19 225 SER B N 1
ATOM 3728 C CA . SER B 1 225 ? 24.484 20.031 -20.703 1 33.19 225 SER B CA 1
ATOM 3729 C C . SER B 1 225 ? 23.328 20.703 -21.438 1 33.19 225 SER B C 1
ATOM 3731 O O . SER B 1 225 ? 22.359 20.047 -21.797 1 33.19 225 SER B O 1
ATOM 3733 N N . GLU B 1 226 ? 23.047 21.984 -21.328 1 34.09 226 GLU B N 1
ATOM 3734 C CA . GLU B 1 226 ? 22.406 22.922 -22.25 1 34.09 226 GLU B CA 1
ATOM 3735 C C . GLU B 1 226 ? 22.656 22.531 -23.703 1 34.09 226 GLU B C 1
ATOM 3737 O O . GLU B 1 226 ? 22.078 23.125 -24.609 1 34.09 226 GLU B O 1
ATOM 3742 N N . MET B 1 227 ? 23.719 21.844 -24.047 1 31.55 227 MET B N 1
ATOM 3743 C CA . MET B 1 227 ? 24.078 21.547 -25.438 1 31.55 227 MET B CA 1
ATOM 3744 C C . MET B 1 227 ? 23.016 20.672 -26.094 1 31.55 227 MET B C 1
ATOM 3746 O O . MET B 1 227 ? 22.812 20.75 -27.312 1 31.55 227 MET B O 1
ATOM 3750 N N . ALA B 1 228 ? 22.375 19.781 -25.375 1 33.72 228 ALA B N 1
ATOM 3751 C CA . ALA B 1 228 ? 21.469 18.984 -26.203 1 33.72 228 ALA B CA 1
ATOM 3752 C C . ALA B 1 228 ? 20.188 19.75 -26.531 1 33.72 228 ALA B C 1
ATOM 3754 O O . ALA B 1 228 ? 19.531 19.469 -27.531 1 33.72 228 ALA B O 1
ATOM 3755 N N . LEU B 1 229 ? 19.797 20.656 -25.656 1 31.34 229 LEU B N 1
ATOM 3756 C CA . LEU B 1 229 ? 18.656 21.453 -26.062 1 31.34 229 LEU B CA 1
ATOM 3757 C C . LEU B 1 229 ? 19.078 22.562 -27.031 1 31.34 229 LEU B C 1
ATOM 3759 O O . LEU B 1 229 ? 18.25 23.094 -27.766 1 31.34 229 LEU B O 1
ATOM 3763 N N . LEU B 1 230 ? 20.266 23.078 -26.922 1 32.22 230 LEU B N 1
ATOM 3764 C CA . LEU B 1 230 ? 20.641 24.062 -27.938 1 32.22 230 LEU B CA 1
ATOM 3765 C C . LEU B 1 230 ? 20.766 23.391 -29.297 1 32.22 230 LEU B C 1
ATOM 3767 O O . LEU B 1 230 ? 20.438 24 -30.328 1 32.22 230 LEU B O 1
ATOM 3771 N N . GLU B 1 231 ? 21.375 22.203 -29.375 1 33.22 231 GLU B N 1
ATOM 3772 C CA . GLU B 1 231 ? 21.516 21.641 -30.703 1 33.22 231 GLU B CA 1
ATOM 3773 C C . GLU B 1 231 ? 20.156 21.25 -31.297 1 33.22 231 GLU B C 1
ATOM 3775 O O . GLU B 1 231 ? 19.984 21.219 -32.5 1 33.22 231 GLU B O 1
ATOM 3780 N N . ALA B 1 232 ? 19.297 20.766 -30.406 1 36.31 232 ALA B N 1
ATOM 3781 C CA . ALA B 1 232 ? 18.062 20.344 -31.047 1 36.31 232 ALA B CA 1
ATOM 3782 C C . ALA B 1 232 ? 17.219 21.547 -31.453 1 36.31 232 ALA B C 1
ATOM 3784 O O . ALA B 1 232 ? 16.172 21.406 -32.094 1 36.31 232 ALA B O 1
ATOM 3785 N N . SER B 1 233 ? 17.516 22.672 -30.812 1 32.41 233 SER B N 1
ATOM 3786 C CA . SER B 1 233 ? 16.781 23.859 -31.234 1 32.41 233 SER B CA 1
ATOM 3787 C C . SER B 1 233 ? 17.234 24.312 -32.625 1 32.41 233 SER B C 1
ATOM 3789 O O . SER B 1 233 ? 16.812 25.375 -33.094 1 32.41 233 SER B O 1
ATOM 3791 N N . LYS B 1 234 ? 18.391 23.75 -33.062 1 33.59 234 LYS B N 1
ATOM 3792 C CA . LYS B 1 234 ? 18.641 24.219 -34.406 1 33.59 234 LYS B CA 1
ATOM 3793 C C . LYS B 1 234 ? 17.547 23.766 -35.375 1 33.59 234 LYS B C 1
ATOM 3795 O O . LYS B 1 234 ? 17.344 22.562 -35.562 1 33.59 234 LYS B O 1
ATOM 3800 N N . CYS B 1 235 ? 16.406 24.484 -35.25 1 30.83 235 CYS B N 1
ATOM 3801 C CA . CYS B 1 235 ? 15.352 24.438 -36.25 1 30.83 235 CYS B CA 1
ATOM 3802 C C . CYS B 1 235 ? 15.945 24.375 -37.656 1 30.83 235 CYS B C 1
ATOM 3804 O O . CYS B 1 235 ? 16.719 25.266 -38.062 1 30.83 235 CYS B O 1
ATOM 3806 N N . PRO B 1 236 ? 16.141 23.188 -38.188 1 35.16 236 PRO B N 1
ATOM 3807 C CA . PRO B 1 236 ? 16.625 23.125 -39.562 1 35.16 236 PRO B CA 1
ATOM 3808 C C . PRO B 1 236 ? 15.922 24.125 -40.5 1 35.16 236 PRO B C 1
ATOM 3810 O O . PRO B 1 236 ? 16.281 24.25 -41.656 1 35.16 236 PRO B O 1
ATOM 3813 N N . PHE B 1 237 ? 14.695 24.578 -40.062 1 29.12 237 PHE B N 1
ATOM 3814 C CA . PHE B 1 237 ? 13.945 25.25 -41.125 1 29.12 237 PHE B CA 1
ATOM 3815 C C . PHE B 1 237 ? 14.555 26.625 -41.406 1 29.12 237 PHE B C 1
ATOM 3817 O O . PHE B 1 237 ? 13.992 27.391 -42.219 1 29.12 237 PHE B O 1
ATOM 3824 N N . MET B 1 238 ? 15.469 27.156 -40.531 1 25.83 238 MET B N 1
ATOM 3825 C CA . MET B 1 238 ? 15.797 28.5 -41 1 25.83 238 MET B CA 1
ATOM 3826 C C . MET B 1 238 ? 16.578 28.422 -42.312 1 25.83 238 MET B C 1
ATOM 3828 O O . MET B 1 238 ? 17.516 29.203 -42.531 1 25.83 238 MET B O 1
ATOM 3832 N N . LYS B 1 239 ? 16.391 27.266 -43.094 1 22.06 239 LYS B N 1
ATOM 3833 C CA . LYS B 1 239 ? 16.688 27.688 -44.469 1 22.06 239 LYS B CA 1
ATOM 3834 C C . LYS B 1 239 ? 15.508 28.453 -45.062 1 22.06 239 LYS B C 1
ATOM 3836 O O . LYS B 1 239 ? 14.352 28.156 -44.781 1 22.06 239 LYS B O 1
#

Sequence (478 aa):
MASLVGGGDKYRDYLSDEELKNTKWRNGPPTYDVVDKLFEQERTHVWAEGSVEDKVQRLLKTWEMELVHKIDPNDMKSVDPTKFKKSVNGRKGLTPEEAIKLGGGYNTFLQTSLPENLRVYNPDDETFESSQNVFRSIFIRGFAIEVLHVYSGPPEIVYKFRHWGYMDGPFKGYVATGQLVELFGIGIFELEKESNKIVKAEFFFDRGELLGPLMKGGKNGESTSEMALLEASKCPFMKMASLVGGGDKYRDYLSDEELKNTKWRNGPPTYDVVDKLFEQERTHVWAEGSVEDKVQRLLKTWEMELVHKIDPNDMKSVDPTKFKKSVNGRKGLTPEEAIKLGGGYNTFLQTSLPENLRVYNPDDETFESSQNVFRSIFIRGFAIEVLHVYSGPPEIVYKFRHWGYMDGPFKGYVATGQLVELFGIGIFELEKESNKIVKAEFFFDRGELLGPLMKGGKNGESTSEMALLEASKCPFMK

InterPro domains:
  IPR032710 NTF2-like domain superfamily [SSF54427] (135-211)
  IPR053218 Pathogen-related defense protein [PTHR31723] (6-238)

Nearest PDB structures (foldseek):
  3kkg-assembly1_A-2  TM=7.152E-01  e=2.818E-08  Jannaschia sp. CCS1
  2gey-assembly1_B  TM=7.560E-01  e=2.168E-06  Streptomyces galilaeus
  2gey-assembly3_A  TM=6.714E-01  e=1.230E-06  Streptomyces galilaeus
  2gey-assembly3_C-2  TM=6.659E-01  e=2.619E-06  Streptomyces galilaeus
  3lza-assembly2_C  TM=5.658E-01  e=2.068E-03  Shewanella denitrificans OS217

Secondary structure (DSSP, 8-state):
----TTB--SS-SS-BHHHHHHS-BSSSS---HHHHHHHHHH-S--PPTTSHHHHHHHHHHHHHHHHHHBS-GGG-SSB-TTT-EEEETTPPPB-HHHHHHTTSHHHHHT---S-GGG-SS-GGG--HHHHHHHHHHH-TT--EEEEEEEEE-TTEEEEEEEEEEE--S-BTTBPP---EEEEEEEEEEEEPTTT--EEEEEEE--HHHHHGGGG-S-BTTS---THHHHHHT--GGG-/----TTB--SS-SS-BHHHHHHS-BSSSS---HHHHHHHHHH-S--PPTTSHHHHHHHHHHHHHHHHHHBS-GGG-SSB-TTT-EEEETTPPPB-HHHHHHTTSHHHHHT---S-GGG-SS-GGG--HHHHHHHHHHH-TT--EEEEEEEEE-TTEEEEEEEEEEE--S-BTTBPP---EEEEEEEEEEEEPTTT--EEEEEEE--HHHHHGGGG-S-BTTS---THHHHHHT--GGG-

pLDDT: mean 88.6, std 18.67, range [22.06, 98.94]

Organism: Solanum tuberosum (NCBI:txid4113)

Foldseek 3Di:
DPQPDQHDDPQEPQGGPVSQVPAAWPVGQDDCVLQVVVCVVDPPDDDDVPDLQSVVRHLVVHQLRCQLIGDDPVSRQQADQVQAFEAEAPDDTDHSVRCQVLQHDPLRHQDDPDDPVPSLDHSNVDHVVRVCVQVCQQFVSDWYKGWDDWPDGPQKTKTKMKIKGFRPQAHPQAGGDRDMQMWIWMKIFHADPPSRHTNYIYIYTDVCSRVVVNRPRDGPPPPPPPVVVVVVVPPVPVD/DPQPDQHDDPQEPQGGPVSQVPADWPVGQDDCVLQVVVCVVDPPDDDDPPDLQSVVRHLVVHQLRCQLIGDDPVSRQQADQVQAFEAEAPDDTDHSVRCQVLQHDPLRHQDDPDDPVPSLDHSNVDHVVRVCVQVCQQFVSDWYKGWDDWPDGPQKTKTKMKIKGFRPQAHPQAGGDRDMQMWIWMKIFHADPPSRHTNYIYIYTDVCSRVVVNRPRDGPPPPPPPVVVVVVPPPVPVD

Radius of gyration: 25.03 Å; Cα contacts (8 Å, |Δi|>4): 871; chains: 2; bounding box: 65×70×76 Å

Solvent-accessible surface area (backbone atoms only — not comparable to full-atom values): 25906 Å² total; per-residue (Å²): 126,83,71,55,86,68,48,58,47,96,57,34,67,82,44,23,52,68,42,56,71,74,48,66,44,67,82,51,79,84,82,54,64,60,28,48,50,48,35,69,74,65,57,92,70,85,62,55,88,82,34,69,57,33,50,50,39,27,49,51,46,27,41,51,50,40,67,69,35,39,65,48,64,82,72,39,74,56,40,36,63,92,60,27,28,41,23,49,42,73,44,77,64,32,37,66,68,57,32,53,74,46,16,25,71,62,26,58,71,46,61,75,55,43,56,77,94,55,43,89,61,55,34,90,78,37,43,42,67,56,39,50,48,51,52,48,51,17,21,70,60,22,72,26,74,45,62,77,44,66,75,29,59,83,50,57,26,32,32,33,35,40,37,36,32,38,30,66,24,54,43,100,59,12,32,48,65,62,44,82,40,53,38,32,36,40,40,34,40,33,34,39,84,88,77,65,20,30,33,32,38,39,37,20,34,32,64,47,47,53,53,16,66,48,59,66,44,44,46,76,81,62,65,74,70,65,57,64,61,54,58,67,58,56,59,76,64,83,109,129,82,74,55,88,68,48,58,47,97,57,34,67,83,45,23,52,68,43,55,70,74,48,68,46,66,81,51,79,86,82,56,66,60,28,48,50,48,34,69,73,63,56,91,69,83,65,56,86,80,35,71,57,33,49,50,40,27,48,51,48,26,41,52,49,39,66,71,36,39,65,49,64,82,72,38,76,58,40,37,62,92,60,27,29,40,24,49,39,74,43,75,64,32,38,65,69,55,32,53,75,47,17,24,72,63,25,58,70,47,62,74,54,42,54,78,95,56,43,92,60,56,33,90,82,36,45,44,66,56,40,50,50,51,53,50,50,16,21,71,60,22,71,26,74,46,62,75,44,67,76,28,59,84,50,56,27,31,32,33,36,39,36,35,32,37,29,68,24,54,44,97,60,12,32,48,65,61,44,83,41,55,39,32,34,40,40,34,39,32,35,38,86,87,78,65,19,30,33,34,38,39,37,21,34,33,66,45,48,53,54,16,66,48,58,66,46,43,46,75,83,63,66,75,68,65,58,63,60,54,58,64,58,58,60,76,64,85,106